Protein AF-A0A8T1SZV2-F1 (afdb_monomer_lite)

Radius of gyration: 35.19 Å; chains: 1; bounding box: 92×117×124 Å

Sequence (558 aa):
GLPQPKKFPSKKEGEGEMETDEERLKPRKPKKGGSSKEEEEVDTDDDKWAEEKTKERKGKPKKPGGKKWETDEDEWTPPEEKTTCPPIGMESHRIEDDQILASSMLRHGLGAQRGRLNMQAGSNEDDFFDGAWCAEDDTRAHWIEVDTRRTTKFTGVITQGRDSQIHDDFVTAFYVGFSNDSQNWVMYSNGYEEMLFHGNVDKDTPVLTEFPEPAVARFIRVYPQIWNGSLCMRLEVLGCPLSTVSSYYSQQNEVTSTDNLDFRHHSYKDMRQLMKVVNEECPSITRIYNIGKSSRGLKIYAMEISDKPGEHELGEPEFRYTAGLHGNEVLGRELLLLLMQFLCKEYQDGNPRVRSLVTETRIHLVPSLNPDGYEIASQAGSELGNWALGHWSEEGYDIFENFPDLASVLWAAEERKWVPHRFPNHHIPIPEHYLAEDAHVAVEVRAILAWMEKTPFVLGANFHGGEKLVSYPYDMARPPRGRGGGGGGAAAGRLRGRELGGAGDPRPRHLPLAGHLLRLGSPQHDRDLPWGLPHPGHDQRHGHRQRRQVAPPSREPE

Secondary structure (DSSP, 8-state):
--------------------------PPPP----------------------------------------------PPPP------B-STTTT-S-GGGEEES--SSGGG-GGG-BTTPPPPSSTTSS--BSEE--SSSS---EEEEEEEEEEEEEEEEE--B-SS---EEEEEEEEEESSSSS-EE-BSSSSB-PEE--SSSSS-EEEEEEEEEEEEEEEEEEEEEESSSEEEEEEEEEE--SS-STTGGGT----------S---HHHHHHHHHHHHHHSTTTEEEEEEEE-TT--EEEEEEESSSTT---TTPPEEEEEE-SSTT-HHHHHHHHHHHHHHHHHHHHT-HHHHHHHHS-EEEEES-S-HHHHHHHHHH-GGG--SSTTTS-TTS--TTTTS---HHHHHHHHHTT-TTTTS-SSSPPPPHHHHSTTSS--HHHHHHHHHHHHS-EEEEEEE-SS------S--SPPPP---S--------PPP-------------------------PPPP----------------------------------

Structure (mmCIF, N/CA/C/O backbone):
data_AF-A0A8T1SZV2-F1
#
_entry.id   AF-A0A8T1SZV2-F1
#
loop_
_atom_site.group_PDB
_atom_site.id
_atom_site.type_symbol
_atom_site.label_atom_id
_atom_site.label_alt_id
_atom_site.label_comp_id
_atom_site.label_asym_id
_atom_site.label_entity_id
_atom_site.label_seq_id
_atom_site.pdbx_PDB_ins_code
_atom_site.Cartn_x
_atom_site.Cartn_y
_atom_site.Cartn_z
_atom_site.occupancy
_atom_site.B_iso_or_equiv
_atom_site.auth_seq_id
_atom_site.auth_comp_id
_atom_site.auth_asym_id
_atom_site.auth_atom_id
_atom_site.pdbx_PDB_model_num
ATOM 1 N N . GLY A 1 1 ? -17.408 16.554 78.134 1.00 30.83 1 GLY A N 1
ATOM 2 C CA . GLY A 1 1 ? -16.237 17.443 78.019 1.00 30.83 1 GLY A CA 1
ATOM 3 C C . GLY A 1 1 ? -16.359 18.260 76.751 1.00 30.83 1 GLY A C 1
ATOM 4 O O . GLY A 1 1 ? -16.870 17.738 75.771 1.00 30.83 1 GLY A O 1
ATOM 5 N N . LEU A 1 2 ? -15.942 19.523 76.799 1.00 27.23 2 LEU A N 1
ATOM 6 C CA . LEU A 1 2 ? -15.734 20.420 75.648 1.00 27.23 2 LEU A CA 1
ATOM 7 C C . LEU A 1 2 ? -14.288 20.260 75.112 1.00 27.23 2 LEU A C 1
ATOM 9 O O . LEU A 1 2 ? -13.490 19.671 75.846 1.00 27.23 2 LEU A O 1
ATOM 13 N N . PRO A 1 3 ? -13.892 20.838 73.951 1.00 36.78 3 PRO A N 1
ATOM 14 C CA . PRO A 1 3 ? -14.679 21.539 72.913 1.00 36.78 3 PRO A CA 1
ATOM 15 C C . PRO A 1 3 ? -14.429 21.042 71.453 1.00 36.78 3 PRO A C 1
ATOM 17 O O . PRO A 1 3 ? -13.498 20.290 71.190 1.00 36.78 3 PRO A O 1
ATOM 20 N N . GLN A 1 4 ? -15.222 21.526 70.479 1.00 35.94 4 GLN A N 1
ATOM 21 C CA . GLN A 1 4 ? -14.841 21.567 69.042 1.00 35.94 4 GLN A CA 1
ATOM 22 C C . GLN A 1 4 ? -14.082 22.879 68.720 1.00 35.94 4 GLN A C 1
ATOM 24 O O . GLN A 1 4 ? -14.175 23.813 69.522 1.00 35.94 4 GLN A O 1
ATOM 29 N N . PRO A 1 5 ? -13.347 23.012 67.589 1.00 38.09 5 PRO A N 1
ATOM 30 C CA . PRO A 1 5 ? -13.935 23.463 66.297 1.00 38.09 5 PRO A CA 1
ATOM 31 C C . PRO A 1 5 ? -13.197 22.849 65.056 1.00 38.09 5 PRO A C 1
ATOM 33 O O . PRO A 1 5 ? -12.372 21.968 65.255 1.00 38.09 5 PRO A O 1
ATOM 36 N N . LYS A 1 6 ? -13.380 23.168 63.753 1.00 28.06 6 LYS A N 1
ATOM 37 C CA . LYS A 1 6 ? -14.151 24.153 62.937 1.00 28.06 6 LYS A CA 1
ATOM 38 C C . LYS A 1 6 ? -14.776 23.444 61.692 1.00 28.06 6 LYS A C 1
ATOM 40 O O . LYS A 1 6 ? -14.547 22.261 61.476 1.00 28.06 6 LYS A O 1
ATOM 45 N N . LYS A 1 7 ? -15.485 24.189 60.825 1.00 30.12 7 LYS A N 1
ATOM 46 C CA . LYS A 1 7 ? -15.779 23.881 59.396 1.00 30.12 7 LYS A CA 1
ATOM 47 C C . LYS A 1 7 ? -15.134 24.945 58.489 1.00 30.12 7 LYS A C 1
ATOM 49 O O . LYS A 1 7 ? -15.009 26.065 58.972 1.00 30.12 7 LYS A O 1
ATOM 54 N N . PHE A 1 8 ? -14.829 24.630 57.218 1.00 26.34 8 PHE A N 1
ATOM 55 C CA . PHE A 1 8 ? -14.892 25.500 56.008 1.00 26.34 8 PHE A CA 1
ATOM 56 C C . PHE A 1 8 ? -14.491 24.680 54.737 1.00 26.34 8 PHE A C 1
ATOM 58 O O . PHE A 1 8 ? -14.068 23.540 54.918 1.00 26.34 8 PHE A O 1
ATOM 65 N N . PRO A 1 9 ? -14.794 25.105 53.486 1.00 29.69 9 PRO A N 1
ATOM 66 C CA . PRO A 1 9 ? -15.965 24.594 52.759 1.00 29.69 9 PRO A CA 1
ATOM 67 C C . PRO A 1 9 ? -15.660 23.713 51.528 1.00 29.69 9 PRO A C 1
ATOM 69 O O . PRO A 1 9 ? -14.541 23.649 51.033 1.00 29.69 9 PRO A O 1
ATOM 72 N N . SER A 1 10 ? -16.713 23.100 50.978 1.00 30.77 10 SER A N 1
ATOM 73 C CA . SER A 1 10 ? -16.706 22.400 49.688 1.00 30.77 10 SER A CA 1
ATOM 74 C C . SER A 1 10 ? -16.609 23.358 48.493 1.00 30.77 10 SER A C 1
ATOM 76 O O . SER A 1 10 ? -17.401 24.300 48.405 1.00 30.77 10 SER A O 1
ATOM 78 N N . LYS A 1 11 ? -15.760 23.037 47.512 1.00 24.28 11 LYS A N 1
ATOM 79 C CA . LYS A 1 11 ? -15.912 23.492 46.122 1.00 24.28 11 LYS A CA 1
ATOM 80 C C . LYS A 1 11 ? -16.343 22.315 45.248 1.00 24.28 11 LYS A C 1
ATOM 82 O O . LYS A 1 11 ? -15.802 21.224 45.384 1.00 24.28 11 LYS A O 1
ATOM 87 N N . LYS A 1 12 ? -17.314 22.563 44.367 1.00 28.77 12 LYS A N 1
ATOM 88 C CA . LYS A 1 12 ? -17.548 21.737 43.182 1.00 28.77 12 LYS A CA 1
ATOM 89 C C . LYS A 1 12 ? -16.574 22.190 42.099 1.00 28.77 12 LYS A C 1
ATOM 91 O O . LYS A 1 12 ? -16.548 23.377 41.785 1.00 28.77 12 LYS A O 1
ATOM 96 N N . GLU A 1 13 ? -15.883 21.236 41.509 1.00 27.45 13 GLU A N 1
ATOM 97 C CA . GLU A 1 13 ? -15.374 21.271 40.140 1.00 27.45 13 GLU A CA 1
ATOM 98 C C . GLU A 1 13 ? -15.970 19.992 39.524 1.00 27.45 13 GLU A C 1
ATOM 100 O O . GLU A 1 13 ? -15.997 18.956 40.185 1.00 27.45 13 GLU A O 1
ATOM 105 N N . GLY A 1 14 ? -16.615 19.998 38.365 1.00 25.80 14 GLY A N 1
ATOM 106 C CA . GLY A 1 14 ? -16.598 20.985 37.292 1.00 25.80 14 GLY A CA 1
ATOM 107 C C . GLY A 1 14 ? -16.460 20.168 36.017 1.00 25.80 14 GLY A C 1
ATOM 108 O O . GLY A 1 14 ? -15.357 19.738 35.700 1.00 25.80 14 GLY A O 1
ATOM 109 N N . GLU A 1 15 ? -17.585 19.840 35.385 1.00 27.52 15 GLU A N 1
ATOM 110 C CA . GLU A 1 15 ? -17.622 18.961 34.213 1.00 27.52 15 GLU A CA 1
ATOM 111 C C . GLU A 1 15 ? -16.814 19.598 33.074 1.00 27.52 15 GLU A C 1
ATOM 113 O O . GLU A 1 15 ? -17.062 20.740 32.690 1.00 27.52 15 GLU A O 1
ATOM 118 N N . GLY A 1 16 ? -15.799 18.882 32.584 1.00 25.31 16 GLY A N 1
ATOM 119 C CA . GLY A 1 16 ? -14.971 19.329 31.468 1.00 25.31 16 GLY A CA 1
ATOM 120 C C . GLY A 1 16 ? -15.656 19.011 30.147 1.00 25.31 16 GLY A C 1
ATOM 121 O O . GLY A 1 16 ? -15.592 17.872 29.686 1.00 25.31 16 GLY A O 1
ATOM 122 N N . GLU A 1 17 ? -16.316 20.006 29.557 1.00 26.53 17 GLU A N 1
ATOM 123 C CA . GLU A 1 17 ? -16.899 19.903 28.217 1.00 26.53 17 GLU A CA 1
ATOM 124 C C . GLU A 1 17 ? -15.806 19.628 27.168 1.00 26.53 17 GLU A C 1
ATOM 126 O O . GLU A 1 17 ? -14.696 20.160 27.233 1.00 26.53 17 GLU A O 1
ATOM 131 N N . MET A 1 18 ? -16.111 18.756 26.204 1.00 28.81 18 MET A N 1
ATOM 132 C CA . MET A 1 18 ? -15.168 18.329 25.170 1.00 28.81 18 MET A CA 1
ATOM 133 C C . MET A 1 18 ? -15.205 19.320 24.000 1.00 28.81 18 MET A C 1
ATOM 135 O O . MET A 1 18 ? -16.210 19.425 23.302 1.00 28.81 18 MET A O 1
ATOM 139 N N . GLU A 1 19 ? -14.111 20.053 23.805 1.00 27.19 19 GLU A N 1
ATOM 140 C CA . GLU A 1 19 ? -14.008 21.176 22.866 1.00 27.19 19 GLU A CA 1
ATOM 141 C C . GLU A 1 19 ? -14.122 20.726 21.393 1.00 27.19 19 GLU A C 1
ATOM 143 O O . GLU A 1 19 ? -13.268 20.004 20.870 1.00 27.19 19 GLU A O 1
ATOM 148 N N . THR A 1 20 ? -15.194 21.148 20.711 1.00 29.66 20 THR A N 1
ATOM 149 C CA . THR A 1 20 ? -15.421 20.915 19.274 1.00 29.66 20 THR A CA 1
ATOM 150 C C . THR A 1 20 ? -15.170 22.192 18.469 1.00 29.66 20 THR A C 1
ATOM 152 O O . THR A 1 20 ? -16.078 23.005 18.287 1.00 29.66 20 THR A O 1
ATOM 155 N N . ASP A 1 21 ? -13.953 22.361 17.951 1.00 30.27 21 ASP A N 1
ATOM 156 C CA . ASP A 1 21 ? -13.603 23.513 17.110 1.00 30.27 21 ASP A CA 1
ATOM 157 C C . ASP A 1 21 ? -14.068 23.354 15.649 1.00 30.27 21 ASP A C 1
ATOM 159 O O . ASP A 1 21 ? -13.441 22.672 14.830 1.00 30.27 21 ASP A O 1
ATOM 163 N N . GLU A 1 22 ? -15.149 24.055 15.291 1.00 29.77 22 GLU A N 1
ATOM 164 C CA . GLU A 1 22 ? -15.526 24.320 13.898 1.00 29.77 22 GLU A CA 1
ATOM 165 C C . GLU A 1 22 ? -14.720 25.496 13.306 1.00 29.77 22 GLU A C 1
ATOM 167 O O . GLU A 1 22 ? -15.138 26.660 13.364 1.00 29.77 22 GLU A O 1
ATOM 172 N N . GLU A 1 23 ? -13.600 25.224 12.629 1.00 32.19 23 GLU A N 1
ATOM 173 C CA . GLU A 1 23 ? -12.946 26.265 11.822 1.00 32.19 23 GLU A CA 1
ATOM 174 C C . GLU A 1 23 ? -13.750 26.604 10.550 1.00 32.19 23 GLU A C 1
ATOM 176 O O . GLU A 1 23 ? -13.742 25.902 9.533 1.00 32.19 23 GLU A O 1
ATOM 181 N N . ARG A 1 24 ? -14.421 27.761 10.587 1.00 28.03 24 ARG A N 1
ATOM 182 C CA . ARG A 1 24 ? -15.101 28.375 9.436 1.00 28.03 24 ARG 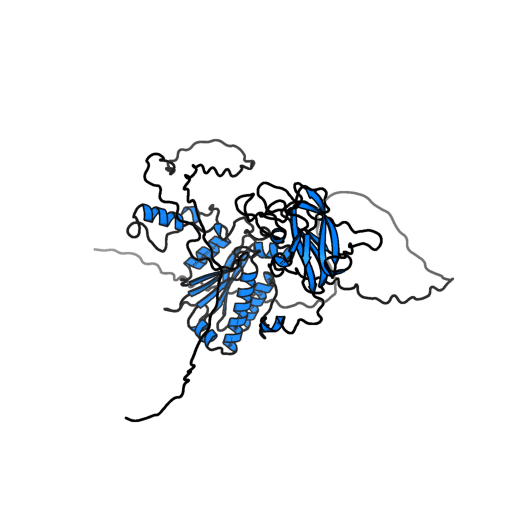A CA 1
ATOM 183 C C . ARG A 1 24 ? -14.118 28.904 8.387 1.00 28.03 24 ARG A C 1
ATOM 185 O O . ARG A 1 24 ? -13.713 30.067 8.430 1.00 28.03 24 ARG A O 1
ATOM 192 N N . LEU A 1 25 ? -13.891 28.131 7.331 1.00 27.52 25 LEU A N 1
ATOM 193 C CA . LEU A 1 25 ? -13.373 28.669 6.070 1.00 27.52 25 LEU A CA 1
ATOM 194 C C . LEU A 1 25 ? -14.488 29.399 5.296 1.00 27.52 25 LEU A C 1
ATOM 196 O O . LEU A 1 25 ? -15.491 28.802 4.906 1.00 27.52 25 LEU A O 1
ATOM 200 N N . LYS A 1 26 ? -14.308 30.702 5.032 1.00 25.62 26 LYS A N 1
ATOM 201 C CA . LYS A 1 26 ? -15.112 31.467 4.057 1.00 25.62 26 LYS A CA 1
ATOM 202 C C . LYS A 1 26 ? -14.206 32.184 3.045 1.00 25.62 26 LYS A C 1
ATOM 204 O O . LYS A 1 26 ? -13.220 32.798 3.450 1.00 25.62 26 LYS A O 1
ATOM 209 N N . PRO A 1 27 ? -14.533 32.157 1.739 1.00 25.16 27 PRO A N 1
ATOM 210 C CA . PRO A 1 27 ? -13.639 32.642 0.690 1.00 25.16 27 PRO A CA 1
ATOM 211 C C . PRO A 1 27 ? -13.621 34.175 0.590 1.00 25.16 27 PRO A C 1
ATOM 213 O O . PRO A 1 27 ? -14.666 34.829 0.616 1.00 25.16 27 PRO A O 1
ATOM 216 N N . ARG A 1 28 ? -12.433 34.760 0.384 1.00 24.52 28 ARG A N 1
ATOM 217 C CA . ARG A 1 28 ? -12.266 36.185 0.048 1.00 24.52 28 ARG A CA 1
ATOM 218 C C . ARG A 1 28 ? -12.026 36.372 -1.454 1.00 24.52 28 ARG A C 1
ATOM 220 O O . ARG A 1 28 ? -11.081 35.826 -2.009 1.00 24.52 28 ARG A O 1
ATOM 227 N N . LYS A 1 29 ? -12.856 37.203 -2.096 1.00 24.31 29 LYS A N 1
ATOM 228 C CA . LYS A 1 29 ? -12.610 37.740 -3.449 1.00 24.31 29 LYS A CA 1
ATOM 229 C C . LYS A 1 29 ? -11.646 38.942 -3.386 1.00 24.31 29 LYS A C 1
ATOM 231 O O . LYS A 1 29 ? -11.674 39.668 -2.391 1.00 24.31 29 LYS A O 1
ATOM 236 N N . PRO A 1 30 ? -10.837 39.202 -4.429 1.00 27.73 30 PRO A N 1
ATOM 237 C CA . PRO A 1 30 ? -9.849 40.279 -4.417 1.00 27.73 30 PRO A CA 1
ATOM 238 C C . PRO A 1 30 ? -10.463 41.656 -4.724 1.00 27.73 30 PRO A C 1
ATOM 240 O O . PRO A 1 30 ? -11.360 41.779 -5.560 1.00 27.73 30 PRO A O 1
ATOM 243 N N . LYS A 1 31 ? -9.909 42.717 -4.122 1.00 23.88 31 LYS A N 1
ATOM 244 C CA . LYS A 1 31 ? -10.068 44.108 -4.580 1.00 23.88 31 LYS A CA 1
ATOM 245 C C . LYS A 1 31 ? -8.736 44.861 -4.508 1.00 23.88 31 LYS A C 1
ATOM 247 O O . LYS A 1 31 ? -7.995 44.728 -3.542 1.00 23.88 31 LYS A O 1
ATOM 252 N N . LYS A 1 32 ? -8.463 45.648 -5.552 1.00 22.34 32 LYS A N 1
ATOM 253 C CA . LYS A 1 32 ? -7.315 46.562 -5.685 1.00 22.34 32 LYS A CA 1
ATOM 254 C C . LYS A 1 32 ? -7.569 47.893 -4.957 1.00 22.34 32 LYS A C 1
ATOM 256 O O . LYS A 1 32 ? -8.698 48.375 -5.007 1.00 22.34 32 LYS A O 1
ATOM 261 N N . GLY A 1 33 ? -6.494 48.558 -4.515 1.00 22.12 33 GLY A N 1
ATOM 262 C CA . GLY A 1 33 ? -6.351 50.023 -4.637 1.00 22.12 33 GLY A CA 1
ATOM 263 C C . GLY A 1 33 ? -6.043 50.829 -3.363 1.00 22.12 33 GLY A C 1
ATOM 264 O O . GLY A 1 33 ? -6.777 50.727 -2.391 1.00 22.12 33 GLY A O 1
ATOM 265 N N . GLY A 1 34 ? -5.036 51.716 -3.453 1.00 22.27 34 GLY A N 1
ATOM 266 C CA . GLY A 1 34 ? -4.721 52.797 -2.489 1.00 22.27 34 GLY A CA 1
ATOM 267 C C . GLY A 1 34 ? -3.827 52.353 -1.315 1.00 22.27 34 GLY A C 1
ATOM 268 O O . GLY A 1 34 ? -4.157 51.370 -0.675 1.00 22.27 34 GLY A O 1
ATOM 269 N N . SER A 1 35 ? -2.629 52.906 -1.047 1.00 21.58 35 SER A N 1
ATOM 270 C CA . SER A 1 35 ? -2.270 54.324 -0.778 1.00 21.58 35 SER A CA 1
ATOM 271 C C . SER A 1 35 ? -2.885 54.800 0.555 1.00 21.58 35 SER A C 1
ATOM 273 O O . SER A 1 35 ? -4.095 54.678 0.701 1.00 21.58 35 SER A O 1
ATOM 275 N N . SER A 1 36 ? -2.156 55.313 1.560 1.00 24.20 36 SER A N 1
ATOM 276 C CA . SER A 1 36 ? -0.788 55.887 1.616 1.00 24.20 36 SER A CA 1
ATOM 277 C C . SER A 1 36 ? -0.327 56.149 3.065 1.00 24.20 36 SER A C 1
ATOM 279 O O . SER A 1 36 ? -1.212 56.481 3.844 1.00 24.20 36 SER A O 1
ATOM 281 N N . LYS A 1 37 ? 1.007 56.226 3.306 1.00 23.58 37 LYS A N 1
ATOM 282 C CA . LYS A 1 37 ? 1.715 57.113 4.290 1.00 23.58 37 LYS A CA 1
ATOM 283 C C . LYS A 1 37 ? 1.350 56.948 5.791 1.00 23.58 37 LYS A C 1
ATOM 285 O O . LYS A 1 37 ? 0.279 56.452 6.100 1.00 23.58 37 LYS A O 1
ATOM 290 N N . GLU A 1 38 ? 2.139 57.329 6.798 1.00 23.31 38 GLU A N 1
ATOM 291 C CA . GLU A 1 38 ? 3.533 57.797 7.021 1.00 23.31 38 GLU A CA 1
ATOM 292 C C . GLU A 1 38 ? 3.816 57.483 8.522 1.00 23.31 38 GLU A C 1
ATOM 294 O O . GLU A 1 38 ? 2.857 57.388 9.283 1.00 23.31 38 GLU A O 1
ATOM 299 N N . GLU A 1 39 ? 4.988 56.998 8.948 1.00 25.25 39 GLU A N 1
ATOM 300 C CA . GLU A 1 39 ? 6.138 57.703 9.580 1.00 25.25 39 GLU A CA 1
ATOM 301 C C . GLU A 1 39 ? 7.049 56.559 10.137 1.00 25.25 39 GLU A C 1
ATOM 303 O O . GLU A 1 39 ? 6.518 55.514 10.519 1.00 25.25 39 GLU A O 1
ATOM 308 N N . GLU A 1 40 ? 8.375 56.519 9.918 1.00 24.03 40 GLU A N 1
ATOM 309 C CA . GLU A 1 40 ? 9.466 57.125 10.736 1.00 24.03 40 GLU A CA 1
ATOM 310 C C . GLU A 1 40 ? 9.471 56.592 12.194 1.00 24.03 40 GLU A C 1
ATOM 312 O O . GLU A 1 40 ? 8.429 56.571 12.837 1.00 24.03 40 GLU A O 1
ATOM 317 N N . GLU A 1 41 ? 10.539 56.016 12.773 1.00 26.28 41 GLU A N 1
ATOM 318 C CA . GLU A 1 41 ? 12.002 56.288 12.768 1.00 26.28 41 GLU A CA 1
ATOM 319 C C . GLU A 1 41 ? 12.832 54.954 12.761 1.00 26.28 41 GLU A C 1
ATOM 321 O O . GLU A 1 41 ? 12.303 53.920 13.166 1.00 26.28 41 GLU A O 1
ATOM 326 N N . VAL A 1 42 ? 14.009 54.819 12.107 1.00 25.12 42 VAL A N 1
ATOM 327 C CA . VAL A 1 42 ? 15.403 55.174 12.543 1.00 25.12 42 VAL A CA 1
ATOM 328 C C . VAL A 1 42 ? 15.818 54.378 13.809 1.00 25.12 42 VAL A C 1
ATOM 330 O O . VAL A 1 42 ? 15.061 54.369 14.771 1.00 25.12 42 VAL A O 1
ATOM 333 N N . ASP A 1 43 ? 16.909 53.600 13.923 1.00 26.77 43 ASP A N 1
ATOM 334 C CA . ASP A 1 43 ? 18.305 53.573 13.398 1.00 26.77 43 ASP A CA 1
ATOM 335 C C . ASP A 1 43 ? 18.838 52.095 13.468 1.00 26.77 43 ASP A C 1
ATOM 337 O O . ASP A 1 43 ? 18.138 51.254 14.036 1.00 26.77 43 ASP A O 1
ATOM 341 N N . THR A 1 44 ? 20.007 51.627 12.990 1.00 27.48 44 THR A N 1
ATOM 342 C CA . THR A 1 44 ? 21.240 52.205 12.394 1.00 27.48 44 THR A CA 1
ATOM 343 C C . THR A 1 44 ? 21.951 51.135 11.522 1.00 27.48 44 THR A C 1
ATOM 345 O O . THR A 1 44 ? 21.856 49.951 11.840 1.00 27.48 44 THR A O 1
ATOM 348 N N . ASP A 1 45 ? 22.685 51.583 10.488 1.00 29.84 45 ASP A N 1
ATOM 349 C CA . ASP A 1 45 ? 24.049 51.194 10.027 1.00 29.84 45 ASP A CA 1
ATOM 350 C C . ASP A 1 45 ? 24.474 49.706 9.884 1.00 29.84 45 ASP A C 1
ATOM 352 O O . ASP A 1 45 ? 24.120 48.833 10.668 1.00 29.84 45 ASP A O 1
ATOM 356 N N . ASP A 1 46 ? 25.355 49.297 8.964 1.00 34.16 46 ASP A N 1
ATOM 357 C CA . ASP A 1 46 ? 26.061 49.883 7.800 1.00 34.16 46 ASP A CA 1
ATOM 358 C C . ASP A 1 46 ? 26.522 48.633 6.985 1.00 34.16 46 ASP A C 1
ATOM 360 O O . ASP A 1 46 ? 26.633 47.543 7.548 1.00 34.16 46 ASP A O 1
ATOM 364 N N . ASP A 1 47 ? 26.761 48.578 5.674 1.00 34.34 47 ASP A N 1
ATOM 365 C CA . ASP A 1 47 ? 27.799 49.233 4.861 1.00 34.34 47 ASP A CA 1
ATOM 366 C C . ASP A 1 47 ? 27.810 48.445 3.507 1.00 34.34 47 ASP A C 1
ATOM 368 O O . ASP A 1 47 ? 27.432 47.273 3.494 1.00 34.34 47 ASP A O 1
ATOM 372 N N . LYS A 1 48 ? 28.256 48.894 2.322 1.00 32.72 48 LYS A N 1
ATOM 373 C CA . LYS A 1 48 ? 28.798 50.174 1.836 1.00 32.72 48 LYS A CA 1
ATOM 374 C C . LYS A 1 48 ? 28.825 50.150 0.289 1.00 32.72 48 LYS A C 1
ATOM 376 O O . LYS A 1 48 ? 29.126 49.099 -0.264 1.00 32.72 48 LYS A O 1
ATOM 381 N N . TRP A 1 49 ? 28.680 51.317 -0.360 1.00 28.67 49 TRP A N 1
ATOM 382 C CA . TRP A 1 49 ? 29.242 51.689 -1.691 1.00 28.67 49 TRP A CA 1
ATOM 383 C C . TRP A 1 49 ? 28.853 50.868 -2.959 1.00 28.67 49 TRP A C 1
ATOM 385 O O . TRP A 1 49 ? 28.726 49.654 -2.932 1.00 28.67 49 TRP A O 1
ATOM 395 N N . ALA A 1 50 ? 28.710 51.431 -4.167 1.00 28.61 50 ALA A N 1
ATOM 396 C CA . ALA A 1 50 ? 28.882 52.803 -4.672 1.00 28.61 50 ALA A CA 1
ATOM 397 C C . ALA A 1 50 ? 27.851 53.032 -5.810 1.00 28.61 50 ALA A C 1
ATOM 399 O O . ALA A 1 50 ? 27.608 52.133 -6.611 1.00 28.61 50 ALA A O 1
ATOM 400 N N . GLU A 1 51 ? 27.077 54.119 -5.806 1.00 28.42 51 GLU A N 1
ATOM 401 C CA . GLU A 1 51 ? 27.373 55.389 -6.505 1.00 28.42 51 GLU A CA 1
ATOM 402 C C . GLU A 1 51 ? 27.550 55.246 -8.036 1.00 28.42 51 GLU A C 1
ATOM 404 O O . GLU A 1 51 ? 28.522 54.681 -8.518 1.00 28.42 51 GLU A O 1
ATOM 409 N N . GLU A 1 52 ? 26.550 55.631 -8.845 1.00 26.41 52 GLU A N 1
ATOM 410 C CA . GLU A 1 52 ? 26.338 56.985 -9.422 1.00 26.41 52 GLU A CA 1
ATOM 411 C C . GLU A 1 52 ? 26.865 57.074 -10.887 1.00 26.41 52 GLU A C 1
ATOM 413 O O . GLU A 1 52 ? 27.713 56.293 -11.291 1.00 26.41 52 GLU A O 1
ATOM 418 N N . LYS A 1 53 ? 26.392 57.948 -11.796 1.00 27.17 53 LYS A N 1
ATOM 419 C CA . LYS A 1 53 ? 25.571 59.165 -11.643 1.00 27.17 53 LYS A CA 1
ATOM 420 C C . LYS A 1 53 ? 24.774 59.505 -12.926 1.00 27.17 53 LYS A C 1
ATOM 422 O O . LYS A 1 53 ? 25.304 59.410 -14.024 1.00 27.17 53 LYS A O 1
ATOM 427 N N . THR A 1 54 ? 23.563 60.056 -12.746 1.00 25.55 54 THR A N 1
ATOM 428 C CA . THR A 1 54 ? 22.874 61.079 -13.595 1.00 25.55 54 THR A CA 1
ATOM 429 C C . THR A 1 54 ? 22.572 60.830 -15.093 1.00 25.55 54 THR A C 1
ATOM 431 O O . THR A 1 54 ? 23.466 60.648 -15.900 1.00 25.55 54 THR A O 1
ATOM 434 N N . LYS A 1 55 ? 21.274 60.839 -15.476 1.00 26.33 55 LYS A N 1
ATOM 435 C CA . LYS A 1 55 ? 20.495 61.939 -16.144 1.00 26.33 55 LYS A CA 1
ATOM 436 C C . LYS A 1 55 ? 20.905 62.203 -17.614 1.00 26.33 55 LYS A C 1
ATOM 438 O O . LYS A 1 55 ? 22.069 62.395 -17.896 1.00 26.33 55 LYS A O 1
ATOM 443 N N . GLU A 1 56 ? 19.997 62.278 -18.594 1.00 26.59 56 GLU A N 1
ATOM 444 C CA . GLU A 1 56 ? 18.961 63.324 -18.736 1.00 26.59 56 GLU A CA 1
ATOM 445 C C . GLU A 1 56 ? 17.742 62.924 -19.612 1.00 26.59 56 GLU A C 1
ATOM 447 O O . GLU A 1 56 ? 17.699 61.875 -20.247 1.00 26.59 56 GLU A O 1
ATOM 452 N N . ARG A 1 57 ? 16.716 63.792 -19.641 1.00 26.73 57 ARG A N 1
ATOM 453 C CA . ARG A 1 57 ? 15.485 63.676 -20.453 1.00 26.73 57 ARG A CA 1
ATOM 454 C C . ARG A 1 57 ? 15.561 64.545 -21.720 1.00 26.73 57 ARG A C 1
ATOM 456 O O . ARG A 1 57 ? 15.873 65.723 -21.571 1.00 26.73 57 ARG A O 1
ATOM 463 N N . LYS A 1 58 ? 15.040 64.055 -22.865 1.00 25.92 58 LYS A N 1
ATOM 464 C CA . LYS A 1 58 ? 14.001 64.688 -23.747 1.00 25.92 58 LYS A CA 1
ATOM 465 C C . LYS A 1 58 ? 14.074 64.212 -25.216 1.00 25.92 58 LYS A C 1
ATOM 467 O O . LYS A 1 58 ? 15.157 64.089 -25.763 1.00 25.92 58 LYS A O 1
ATOM 472 N N . GLY A 1 59 ? 12.911 64.123 -25.885 1.00 25.52 59 GLY A N 1
ATOM 473 C CA . GLY A 1 59 ? 12.795 64.345 -27.345 1.00 25.52 59 GLY A CA 1
ATOM 474 C C . GLY A 1 59 ? 12.335 63.171 -28.234 1.00 25.52 59 GLY A C 1
ATOM 475 O O . GLY A 1 59 ? 13.105 62.275 -28.545 1.00 25.52 59 GLY A O 1
ATOM 476 N N . LYS A 1 60 ? 11.095 63.244 -28.745 1.00 27.83 60 LYS A N 1
ATOM 477 C CA . LYS A 1 60 ? 10.668 62.676 -30.057 1.00 27.83 60 LYS A CA 1
ATOM 478 C C . LYS A 1 60 ? 10.847 63.786 -31.140 1.00 27.83 60 LYS A C 1
ATOM 480 O O . LYS A 1 60 ? 11.148 64.901 -30.707 1.00 27.83 60 LYS A O 1
ATOM 485 N N . PRO A 1 61 ? 10.557 63.632 -32.466 1.00 36.84 61 PRO A N 1
ATOM 486 C CA . PRO A 1 61 ? 10.085 62.466 -33.259 1.00 36.84 61 PRO A CA 1
ATOM 487 C C . PRO A 1 61 ? 10.738 62.269 -34.672 1.00 36.84 61 PRO A C 1
ATOM 489 O O . PRO A 1 61 ? 11.354 63.191 -35.194 1.00 36.84 61 PRO A O 1
ATOM 492 N N . LYS A 1 62 ? 10.461 61.132 -35.357 1.00 24.41 62 LYS A N 1
ATOM 493 C CA . LYS A 1 62 ? 9.973 60.981 -36.774 1.00 24.41 62 LYS A CA 1
ATOM 494 C C . LYS A 1 62 ? 10.405 59.665 -37.476 1.00 24.41 62 LYS A C 1
ATOM 496 O O . LYS A 1 62 ? 11.527 59.205 -37.336 1.00 24.41 62 LYS A O 1
ATOM 501 N N . LYS A 1 63 ? 9.470 59.106 -38.261 1.00 30.95 63 LYS A N 1
ATOM 502 C CA . LYS A 1 63 ? 9.590 58.039 -39.297 1.00 30.95 63 LYS A CA 1
ATOM 503 C C . LYS A 1 63 ? 9.987 58.687 -40.660 1.00 30.95 63 LYS A C 1
ATOM 505 O O . LYS A 1 63 ? 9.776 59.902 -40.738 1.00 30.95 63 LYS A O 1
ATOM 510 N N . PRO A 1 64 ? 10.480 57.987 -41.726 1.00 34.81 64 PRO A N 1
ATOM 511 C CA . PRO A 1 64 ? 9.822 56.801 -42.324 1.00 34.81 64 PRO A CA 1
ATOM 512 C C . PRO A 1 64 ? 10.692 55.738 -43.054 1.00 34.81 64 PRO A C 1
ATOM 514 O O . PRO A 1 64 ? 11.888 55.904 -43.249 1.00 34.81 64 PRO A O 1
ATOM 517 N N . GLY A 1 65 ? 10.018 54.677 -43.532 1.00 25.67 65 GLY A N 1
ATOM 518 C CA . GLY A 1 65 ? 10.553 53.631 -44.424 1.00 25.67 65 GLY A CA 1
ATOM 519 C C . GLY A 1 65 ? 10.993 52.355 -43.683 1.00 25.67 65 GLY A C 1
ATOM 520 O O . GLY A 1 65 ? 11.856 52.429 -42.826 1.00 25.67 65 GLY A O 1
ATOM 521 N N . GLY A 1 66 ? 10.460 51.152 -43.921 1.00 26.56 66 GLY A N 1
ATOM 522 C CA . GLY A 1 66 ? 9.334 50.756 -44.771 1.00 26.56 66 GLY A CA 1
ATOM 523 C C . GLY A 1 66 ? 9.638 49.506 -45.599 1.00 26.56 66 GLY A C 1
ATOM 524 O O . GLY A 1 66 ? 10.184 49.632 -46.689 1.00 26.56 66 GLY A O 1
ATOM 525 N N . LYS A 1 67 ? 9.221 48.327 -45.120 1.00 28.06 67 LYS A N 1
ATOM 526 C CA . LYS A 1 67 ? 8.883 47.150 -45.939 1.00 28.06 67 LYS A CA 1
ATOM 527 C C . LYS A 1 67 ? 8.001 46.193 -45.131 1.00 28.06 67 LYS A C 1
ATOM 529 O O . LYS A 1 67 ? 8.146 46.109 -43.915 1.00 28.06 67 LYS A O 1
ATOM 534 N N . LYS A 1 68 ? 7.053 45.554 -45.824 1.00 28.92 68 LYS A N 1
ATOM 535 C CA . LYS A 1 68 ? 6.167 44.514 -45.286 1.00 28.92 68 LYS A CA 1
ATOM 536 C C . LYS A 1 68 ? 6.989 43.341 -44.748 1.00 28.92 68 LYS A C 1
ATOM 538 O O . LYS A 1 68 ? 7.953 42.949 -45.399 1.00 28.92 68 LYS A O 1
ATOM 543 N N . TRP A 1 69 ? 6.506 42.753 -43.664 1.00 27.27 69 TRP A N 1
ATOM 544 C CA . TRP A 1 69 ? 6.560 41.310 -43.460 1.00 27.27 69 TRP A CA 1
ATOM 545 C C . TRP A 1 69 ? 5.122 40.807 -43.520 1.00 27.27 69 TRP A C 1
ATOM 547 O O . TRP A 1 69 ? 4.205 41.530 -43.114 1.00 27.27 69 TRP A O 1
ATOM 557 N N . GLU A 1 70 ? 4.927 39.656 -44.147 1.00 29.22 70 GLU A N 1
ATOM 558 C CA . GLU A 1 70 ? 3.619 39.015 -44.240 1.00 29.22 70 GLU A CA 1
ATOM 559 C C . GLU A 1 70 ? 3.277 38.358 -42.900 1.00 29.22 70 GLU A C 1
ATOM 561 O O . GLU A 1 70 ? 4.156 38.081 -42.084 1.00 29.22 70 GLU A O 1
ATOM 566 N N . THR A 1 71 ? 1.982 38.240 -42.633 1.00 32.97 71 THR A N 1
ATOM 567 C CA . THR A 1 71 ? 1.449 37.594 -41.437 1.00 32.97 71 THR A CA 1
ATOM 568 C C . THR A 1 71 ? 1.215 36.133 -41.762 1.00 32.97 71 THR A C 1
ATOM 570 O O . THR A 1 71 ? 0.191 35.815 -42.366 1.00 32.97 71 THR A O 1
ATOM 573 N N . ASP A 1 72 ? 2.143 35.279 -41.348 1.00 33.28 72 ASP A N 1
ATOM 574 C CA . ASP A 1 72 ? 1.812 33.887 -41.084 1.00 33.28 72 ASP A CA 1
ATOM 575 C C . ASP A 1 72 ? 1.139 33.856 -39.707 1.00 33.28 72 ASP A C 1
ATOM 577 O O . ASP A 1 72 ? 1.692 34.316 -38.704 1.00 33.28 72 ASP A O 1
ATOM 581 N N . GLU A 1 73 ? -0.125 33.445 -39.691 1.00 37.16 73 GLU A N 1
ATOM 582 C CA . GLU A 1 73 ? -0.893 33.276 -38.466 1.00 37.16 73 GLU A CA 1
ATOM 583 C C . GLU A 1 73 ? -0.464 31.945 -37.844 1.00 37.16 73 GLU A C 1
ATOM 585 O O . GLU A 1 73 ? -0.897 30.888 -38.298 1.00 37.16 73 GLU A O 1
ATOM 590 N N . ASP A 1 74 ? 0.412 32.000 -36.834 1.00 37.75 74 ASP A N 1
ATOM 591 C CA . ASP A 1 74 ? 0.800 30.829 -36.041 1.00 37.75 74 ASP A CA 1
ATOM 592 C C . ASP A 1 74 ? -0.447 30.240 -35.358 1.00 37.75 74 ASP A C 1
ATOM 594 O O . ASP A 1 74 ? -0.888 30.690 -34.293 1.00 37.75 74 ASP A O 1
ATOM 598 N N . GLU A 1 75 ? -1.039 29.236 -36.003 1.00 40.53 75 GLU A N 1
ATOM 599 C CA . GLU A 1 75 ? -2.140 28.444 -35.476 1.00 40.53 75 GLU A CA 1
ATOM 600 C C . GLU A 1 75 ? -1.648 27.712 -34.221 1.00 40.53 75 GLU A C 1
ATOM 602 O O . GLU A 1 75 ? -0.872 26.760 -34.292 1.00 40.53 75 GLU A O 1
ATOM 607 N N . TRP A 1 76 ? -2.070 28.195 -33.048 1.00 42.84 76 TRP A N 1
ATOM 608 C CA . TRP A 1 76 ? -1.722 27.608 -31.754 1.00 42.84 76 TRP A CA 1
ATOM 609 C C . TRP A 1 76 ? -2.367 26.222 -31.618 1.00 42.84 76 TRP A C 1
ATOM 611 O O . TRP A 1 76 ? -3.448 26.065 -31.045 1.00 42.84 76 TRP A O 1
ATOM 621 N N . THR A 1 77 ? -1.688 25.198 -32.127 1.00 40.28 77 THR A N 1
ATOM 622 C CA . THR A 1 77 ? -1.912 23.813 -31.718 1.00 40.28 77 THR A CA 1
ATOM 623 C C . THR A 1 77 ? -1.468 23.669 -30.262 1.00 40.28 77 THR A C 1
ATOM 625 O O . THR A 1 77 ? -0.299 23.944 -29.965 1.00 40.28 77 THR A O 1
ATOM 628 N N . PRO A 1 78 ? -2.347 23.242 -29.335 1.00 46.19 78 PRO A N 1
ATOM 629 C CA . PRO A 1 78 ? -1.917 22.846 -28.001 1.00 46.19 78 PRO A CA 1
ATOM 630 C C . PRO A 1 78 ? -0.826 21.769 -28.107 1.00 46.19 78 PRO A C 1
ATOM 632 O O . PRO A 1 78 ? -0.907 20.942 -29.019 1.00 46.19 78 PRO A O 1
ATOM 635 N N . PRO A 1 79 ? 0.166 21.734 -27.199 1.00 48.12 79 PRO A N 1
ATOM 636 C CA . PRO A 1 79 ? 1.076 20.599 -27.116 1.00 48.12 79 PRO A CA 1
ATOM 637 C C . PRO A 1 79 ? 0.256 19.315 -26.986 1.00 48.12 79 PRO A C 1
ATOM 639 O O . PRO A 1 79 ? -0.644 19.262 -26.145 1.00 48.12 79 PRO A O 1
ATOM 642 N N . GLU A 1 80 ? 0.542 18.306 -27.811 1.00 54.91 80 GLU A N 1
ATOM 643 C CA . GLU A 1 80 ? -0.120 17.009 -27.682 1.00 54.91 80 GLU A CA 1
ATOM 644 C C . GLU A 1 80 ? 0.105 16.484 -26.261 1.00 54.91 80 GLU A C 1
ATOM 646 O O . GLU A 1 80 ? 1.245 16.372 -25.799 1.00 54.91 80 GLU A O 1
ATOM 651 N N . GLU A 1 81 ? -0.982 16.197 -25.540 1.00 57.47 81 GLU A N 1
ATOM 652 C CA . GLU A 1 81 ? -0.885 15.609 -24.209 1.00 57.47 81 GLU A CA 1
ATOM 653 C C . GLU A 1 81 ? -0.173 14.259 -24.337 1.00 57.47 81 GLU A C 1
ATOM 655 O O . GLU A 1 81 ? -0.695 13.323 -24.956 1.00 57.47 81 GLU A O 1
ATOM 660 N N . LYS A 1 82 ? 1.037 14.162 -23.763 1.00 63.66 82 LYS A N 1
ATOM 661 C CA . LYS A 1 82 ? 1.778 12.900 -23.667 1.00 63.66 82 LYS A CA 1
ATOM 662 C C . LYS A 1 82 ? 0.827 11.840 -23.123 1.00 63.66 82 LYS A C 1
ATOM 664 O O . LYS A 1 82 ? 0.371 11.943 -21.987 1.00 63.66 82 LYS A O 1
ATOM 669 N N . THR A 1 83 ? 0.528 10.821 -23.929 1.00 68.06 83 THR A N 1
ATOM 670 C CA . THR A 1 83 ? -0.323 9.717 -23.480 1.00 68.06 83 THR A CA 1
ATOM 671 C C . THR A 1 83 ? 0.435 8.934 -22.415 1.00 68.06 83 THR A C 1
ATOM 673 O O . THR A 1 83 ? 1.292 8.123 -22.756 1.00 68.06 83 THR A O 1
ATOM 676 N N . THR A 1 84 ? 0.136 9.167 -21.141 1.00 76.44 84 THR A N 1
ATOM 677 C CA . THR A 1 84 ? 0.611 8.316 -20.052 1.00 76.44 84 THR A CA 1
ATOM 678 C C . THR A 1 84 ? -0.223 7.037 -20.027 1.00 76.44 84 THR A C 1
ATOM 680 O O . THR A 1 84 ? -1.444 7.067 -20.188 1.00 76.44 84 THR A O 1
ATOM 683 N N . CYS A 1 85 ? 0.440 5.892 -19.872 1.00 86.12 85 CYS A N 1
ATOM 684 C CA . CYS A 1 85 ? -0.214 4.595 -19.744 1.00 86.12 85 CYS A CA 1
ATOM 685 C C . CYS A 1 85 ? 0.229 3.914 -18.446 1.00 86.12 85 CYS A C 1
ATOM 687 O O . CYS A 1 85 ? 1.394 4.045 -18.068 1.00 86.12 85 CYS A O 1
ATOM 689 N N . PRO A 1 86 ? -0.674 3.181 -17.773 1.00 88.69 86 PRO A N 1
ATOM 690 C CA . PRO A 1 86 ? -0.361 2.520 -16.515 1.00 88.69 86 PRO A CA 1
ATOM 691 C C . PRO A 1 86 ? 0.561 1.302 -16.720 1.00 88.69 86 PRO A C 1
ATOM 693 O O . PRO A 1 86 ? 0.691 0.805 -17.849 1.00 88.69 86 PRO A O 1
ATOM 696 N N . PRO A 1 87 ? 1.135 0.771 -15.625 1.00 91.62 87 PRO A N 1
ATOM 697 C CA . PRO A 1 87 ? 1.710 -0.570 -15.577 1.00 91.62 87 PRO A CA 1
ATOM 698 C C . PRO A 1 87 ? 0.761 -1.623 -16.159 1.00 91.62 87 PRO A C 1
ATOM 700 O O . PRO A 1 87 ? -0.412 -1.700 -15.780 1.00 91.62 87 PRO A O 1
ATOM 703 N N . ILE A 1 88 ? 1.260 -2.460 -17.073 1.00 90.94 88 ILE A N 1
ATOM 704 C CA . ILE A 1 88 ? 0.462 -3.556 -17.646 1.00 90.94 88 ILE A CA 1
ATOM 705 C C . ILE A 1 88 ? 0.333 -4.741 -16.681 1.00 90.94 88 ILE A C 1
ATOM 707 O O . ILE A 1 88 ? -0.610 -5.528 -16.810 1.00 90.94 88 ILE A O 1
ATOM 711 N N . GLY A 1 89 ? 1.235 -4.832 -15.697 1.00 90.44 89 GLY A N 1
ATOM 712 C CA . GLY A 1 89 ? 1.113 -5.700 -14.532 1.00 90.44 89 GLY A CA 1
ATOM 713 C C . GLY A 1 89 ? 2.099 -6.859 -14.503 1.00 90.44 89 GLY A C 1
ATOM 714 O O . GLY A 1 89 ? 1.697 -8.004 -14.278 1.00 90.44 89 GLY A O 1
ATOM 715 N N . MET A 1 90 ? 3.380 -6.557 -14.706 1.00 93.31 90 MET A N 1
ATOM 716 C CA . MET A 1 90 ? 4.479 -7.436 -14.308 1.00 93.31 90 MET A CA 1
ATOM 717 C C . MET A 1 90 ? 4.496 -7.607 -12.784 1.00 93.31 90 MET A C 1
ATOM 719 O O . MET A 1 90 ? 4.493 -8.741 -12.315 1.00 93.31 90 MET A O 1
ATOM 723 N N . GLU A 1 91 ? 4.435 -6.513 -12.020 1.00 90.31 91 GLU A N 1
ATOM 724 C CA . GLU A 1 91 ? 4.398 -6.529 -10.547 1.00 90.31 91 GLU A CA 1
ATOM 725 C C . GLU A 1 91 ? 3.084 -7.116 -10.017 1.00 90.31 91 GLU A C 1
ATOM 727 O O . GLU A 1 91 ? 3.077 -8.006 -9.175 1.00 90.31 91 GLU A O 1
ATOM 732 N N . SER A 1 92 ? 1.945 -6.681 -10.564 1.00 84.31 92 SER A N 1
ATOM 733 C CA . SER A 1 92 ? 0.614 -7.121 -10.106 1.00 84.31 92 SER A CA 1
ATOM 734 C C . SER A 1 92 ? 0.210 -8.533 -10.558 1.00 84.31 92 SER A C 1
ATOM 736 O O . SER A 1 92 ? -0.939 -8.932 -10.356 1.00 84.31 92 SER A O 1
ATOM 738 N N . HIS A 1 93 ? 1.116 -9.283 -11.197 1.00 86.44 93 HIS A N 1
ATOM 739 C CA . HIS A 1 93 ? 0.874 -10.614 -11.774 1.00 86.44 93 HIS A CA 1
ATOM 740 C C . HIS A 1 93 ? -0.298 -10.696 -12.781 1.00 86.44 93 HIS A C 1
ATOM 742 O O . HIS A 1 93 ? -0.753 -11.786 -13.115 1.00 86.44 93 HIS A O 1
ATOM 748 N N . ARG A 1 94 ? -0.772 -9.565 -13.327 1.00 87.19 94 ARG A N 1
ATOM 749 C CA . ARG A 1 94 ? -1.763 -9.540 -14.425 1.00 87.19 94 ARG A CA 1
ATOM 750 C C . ARG A 1 94 ? -1.171 -10.064 -15.738 1.00 87.19 94 ARG A C 1
ATOM 752 O O . ARG A 1 94 ? -1.895 -10.607 -16.572 1.00 87.19 94 ARG A O 1
ATOM 759 N N . ILE A 1 95 ? 0.134 -9.883 -15.927 1.00 91.25 95 ILE A N 1
ATOM 760 C CA . ILE A 1 95 ? 0.927 -10.638 -16.893 1.00 91.25 95 ILE A CA 1
ATOM 761 C C . ILE A 1 95 ? 1.244 -11.988 -16.247 1.00 91.25 95 ILE A C 1
ATOM 763 O O . ILE A 1 95 ? 1.976 -12.041 -15.260 1.00 91.25 95 ILE A O 1
ATOM 767 N N . GLU A 1 96 ? 0.685 -13.068 -16.786 1.00 92.44 96 GLU A N 1
ATOM 768 C CA . GLU A 1 96 ? 0.902 -14.438 -16.299 1.00 92.44 96 GLU A CA 1
ATOM 769 C C . GLU A 1 96 ? 2.339 -14.921 -16.581 1.00 92.44 96 GLU A C 1
ATOM 771 O O . GLU A 1 96 ? 3.019 -14.385 -17.457 1.00 92.44 96 GLU A O 1
ATOM 776 N N . ASP A 1 97 ? 2.823 -15.945 -15.872 1.00 93.50 97 ASP A N 1
ATOM 777 C CA . ASP A 1 97 ? 4.207 -16.437 -16.038 1.00 93.50 97 ASP A CA 1
ATOM 778 C C . ASP A 1 97 ? 4.505 -16.951 -17.461 1.00 93.50 97 ASP A C 1
ATOM 780 O O . ASP A 1 97 ? 5.628 -16.816 -17.938 1.00 93.50 97 ASP A O 1
ATOM 784 N N . ASP A 1 98 ? 3.508 -17.483 -18.180 1.00 94.88 98 ASP A N 1
ATOM 785 C CA . ASP A 1 98 ? 3.665 -17.944 -19.569 1.00 94.88 98 ASP A CA 1
ATOM 786 C C . ASP A 1 98 ? 3.785 -16.801 -20.595 1.00 94.88 98 ASP A C 1
ATOM 788 O O . ASP A 1 98 ? 4.104 -17.042 -21.758 1.00 94.88 98 ASP A O 1
ATOM 792 N N . GLN A 1 99 ? 3.535 -15.559 -20.170 1.00 95.88 99 GLN A N 1
ATOM 793 C CA . GLN A 1 99 ? 3.686 -14.355 -20.988 1.00 95.88 99 GLN A CA 1
ATOM 794 C C . GLN A 1 99 ? 5.086 -13.732 -20.889 1.00 95.88 99 GLN A C 1
ATOM 796 O O . GLN A 1 99 ? 5.351 -12.762 -21.602 1.00 95.88 99 GLN A O 1
ATOM 801 N N . ILE A 1 100 ? 5.965 -14.248 -20.021 1.00 97.25 100 ILE A N 1
ATOM 802 C CA . ILE A 1 100 ? 7.310 -13.710 -19.791 1.00 97.25 100 ILE A CA 1
ATOM 803 C C . ILE A 1 100 ? 8.347 -14.743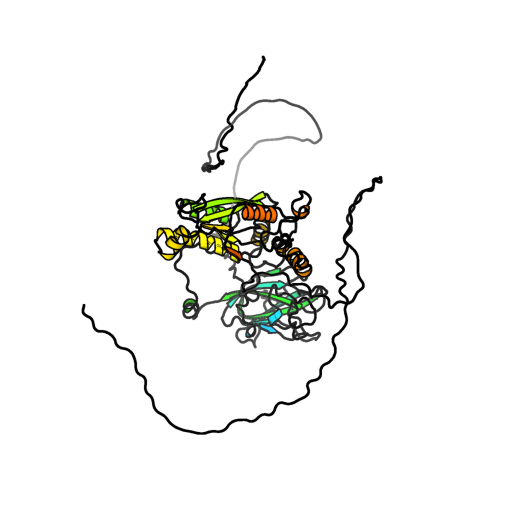 -20.235 1.00 97.25 100 ILE A C 1
ATOM 805 O O . ILE A 1 100 ? 8.380 -15.867 -19.739 1.00 97.25 100 ILE A O 1
ATOM 809 N N . LEU A 1 101 ? 9.220 -14.357 -21.164 1.00 96.25 101 LEU A N 1
ATOM 810 C CA . LEU A 1 101 ? 10.287 -15.212 -21.691 1.00 96.25 101 LEU A CA 1
ATOM 811 C C . LEU A 1 101 ? 11.639 -14.509 -21.585 1.00 96.25 101 LEU A C 1
ATOM 813 O O . LEU A 1 101 ? 11.711 -13.285 -21.547 1.00 96.25 101 LEU A O 1
ATOM 817 N N . ALA A 1 102 ? 12.724 -15.278 -21.577 1.00 96.06 102 ALA A N 1
ATOM 818 C CA . ALA A 1 102 ? 14.078 -14.739 -21.632 1.00 96.06 102 ALA A CA 1
ATOM 819 C C . ALA A 1 102 ? 15.001 -15.605 -22.496 1.00 96.06 102 ALA A C 1
ATOM 821 O O . ALA A 1 102 ? 14.738 -16.785 -22.734 1.00 96.06 102 ALA A O 1
ATOM 822 N N . SER A 1 103 ? 16.114 -15.013 -22.927 1.00 95.00 103 SER A N 1
ATOM 823 C CA . SER A 1 103 ? 17.177 -15.657 -23.712 1.00 95.00 103 SER A CA 1
ATOM 824 C C . SER A 1 103 ? 17.851 -16.844 -23.018 1.00 95.00 103 SER A C 1
ATOM 826 O O . SER A 1 103 ? 18.384 -17.738 -23.680 1.00 95.00 103 SER A O 1
ATOM 828 N N . SER A 1 104 ? 17.918 -16.785 -21.690 1.00 94.31 104 SER A N 1
ATOM 829 C CA . SER A 1 104 ? 18.742 -17.619 -20.816 1.00 94.31 104 SER A CA 1
ATOM 830 C C . SER A 1 104 ? 18.310 -17.397 -19.358 1.00 94.31 104 SER A C 1
ATOM 832 O O . SER A 1 104 ? 17.628 -16.417 -19.051 1.00 94.31 104 SER A O 1
ATOM 834 N N . MET A 1 105 ? 18.701 -18.295 -18.453 1.00 93.12 105 MET A N 1
ATOM 835 C CA . MET A 1 105 ? 18.562 -18.108 -17.004 1.00 93.12 105 MET A CA 1
ATOM 836 C C . MET A 1 105 ? 19.783 -18.709 -16.304 1.00 93.12 105 MET A C 1
ATOM 838 O O . MET A 1 105 ? 20.143 -19.847 -16.596 1.00 93.12 105 MET A O 1
ATOM 842 N N . LEU A 1 106 ? 20.415 -17.972 -15.389 1.00 92.12 106 LEU A N 1
ATOM 843 C CA . LEU A 1 106 ? 21.633 -18.426 -14.701 1.00 92.12 106 LEU A CA 1
ATOM 844 C C . LEU A 1 106 ? 21.392 -19.693 -13.861 1.00 92.12 106 LEU A C 1
ATOM 846 O O . LEU A 1 106 ? 22.227 -20.594 -13.801 1.00 92.12 106 LEU A O 1
ATOM 850 N N . ARG A 1 107 ? 20.223 -19.756 -13.216 1.00 90.44 107 ARG A N 1
ATOM 851 C CA . ARG A 1 107 ? 19.698 -20.897 -12.454 1.00 90.44 107 ARG A CA 1
ATOM 852 C C . ARG A 1 107 ? 18.177 -20.789 -12.348 1.00 90.44 107 ARG A C 1
ATOM 854 O O . ARG A 1 107 ? 17.596 -19.765 -12.698 1.00 90.44 107 ARG A O 1
ATOM 861 N N . HIS A 1 108 ? 17.531 -21.832 -11.831 1.00 87.94 108 HIS A N 1
ATOM 862 C CA . HIS A 1 108 ? 16.069 -21.913 -11.749 1.00 87.94 108 HIS A CA 1
ATOM 863 C C . HIS A 1 108 ? 15.425 -20.776 -10.927 1.00 87.94 108 HIS A C 1
ATOM 865 O O . HIS A 1 108 ? 14.405 -20.234 -11.351 1.00 87.94 108 HIS A O 1
ATOM 871 N N . GLY A 1 109 ? 16.037 -20.379 -9.804 1.00 88.12 109 GLY A N 1
ATOM 872 C CA . GLY A 1 109 ? 15.575 -19.258 -8.975 1.00 88.12 109 GLY A CA 1
ATOM 873 C C . GLY A 1 109 ? 15.699 -17.876 -9.631 1.00 88.12 109 GLY A C 1
ATOM 874 O O . GLY A 1 109 ? 15.067 -16.939 -9.160 1.00 88.12 109 GLY A O 1
ATOM 875 N N . LEU A 1 110 ? 16.433 -17.760 -10.749 1.00 93.12 110 LEU A N 1
ATOM 876 C CA . LEU A 1 110 ? 16.696 -16.520 -11.496 1.00 93.12 110 LEU A CA 1
ATOM 877 C C . LEU A 1 110 ? 16.049 -16.511 -12.899 1.00 93.12 110 LEU A C 1
ATOM 879 O O . LEU A 1 110 ? 16.577 -15.924 -13.847 1.00 93.12 110 LEU A O 1
ATOM 883 N N . GLY A 1 111 ? 14.917 -17.206 -13.058 1.00 93.81 111 GLY A N 1
ATOM 884 C CA . GLY A 1 111 ? 14.166 -17.286 -14.317 1.00 93.81 111 GLY A CA 1
ATOM 885 C C . GLY A 1 111 ? 13.435 -15.993 -14.712 1.00 93.81 111 GLY A C 1
ATOM 886 O O . GLY A 1 111 ? 13.277 -15.073 -13.913 1.00 93.81 111 GLY A O 1
ATOM 887 N N . ALA A 1 112 ? 12.943 -15.928 -15.954 1.00 94.88 112 ALA A N 1
ATOM 888 C CA . ALA A 1 112 ? 12.283 -14.743 -16.522 1.00 94.88 112 ALA A CA 1
ATOM 889 C C . ALA A 1 112 ? 11.100 -14.233 -15.670 1.00 94.88 112 ALA A C 1
ATOM 891 O O . ALA A 1 112 ? 10.949 -13.033 -15.455 1.00 94.88 112 ALA A O 1
ATOM 892 N N . GLN A 1 113 ? 10.318 -15.154 -15.098 1.00 93.50 113 GLN A N 1
ATOM 893 C CA . GLN A 1 113 ? 9.185 -14.890 -14.205 1.00 93.50 113 GLN A CA 1
ATOM 894 C C . GLN A 1 113 ? 9.564 -14.181 -12.890 1.00 93.50 113 GLN A C 1
ATOM 896 O O . GLN A 1 113 ? 8.704 -13.610 -12.221 1.00 93.50 113 GLN A O 1
ATOM 901 N N . ARG A 1 114 ? 10.849 -14.212 -12.512 1.00 94.19 114 ARG A N 1
ATOM 902 C CA . ARG A 1 114 ? 11.412 -13.516 -11.343 1.00 94.19 114 ARG A CA 1
ATOM 903 C C . ARG A 1 114 ? 11.910 -12.110 -11.703 1.00 94.19 114 ARG A C 1
ATOM 905 O O . ARG A 1 114 ? 12.155 -11.302 -10.817 1.00 94.19 114 ARG A O 1
ATOM 912 N N . GLY A 1 115 ? 11.973 -11.776 -12.994 1.00 95.25 115 GLY A N 1
ATOM 913 C CA . GLY A 1 115 ? 12.274 -10.441 -13.519 1.00 95.25 115 GLY A CA 1
ATOM 914 C C . GLY A 1 115 ? 11.105 -9.453 -13.453 1.00 95.25 115 GLY A C 1
ATOM 915 O O . GLY A 1 115 ? 11.058 -8.527 -14.256 1.00 95.25 115 GLY A O 1
ATOM 916 N N . ARG A 1 116 ? 10.154 -9.632 -12.531 1.00 95.62 116 ARG A N 1
ATOM 917 C CA . ARG A 1 116 ? 9.050 -8.690 -12.272 1.00 95.62 116 ARG A CA 1
ATOM 918 C C . ARG A 1 116 ? 9.530 -7.578 -11.334 1.00 95.62 116 ARG A C 1
ATOM 920 O O . ARG A 1 116 ? 10.324 -7.851 -10.435 1.00 95.62 116 ARG A O 1
ATOM 927 N N . LEU A 1 117 ? 9.061 -6.344 -11.525 1.00 94.12 117 LEU A N 1
ATOM 928 C CA . LEU A 1 117 ? 9.343 -5.227 -10.610 1.00 94.12 117 LEU A CA 1
ATOM 929 C C . LEU A 1 117 ? 8.984 -5.591 -9.156 1.00 94.12 117 LEU A C 1
ATOM 931 O O . LEU A 1 117 ? 8.026 -6.327 -8.926 1.00 94.12 117 LEU A O 1
ATOM 935 N N . ASN A 1 118 ? 9.793 -5.128 -8.198 1.00 91.50 118 ASN A N 1
ATOM 936 C CA . ASN A 1 118 ? 9.671 -5.381 -6.756 1.00 91.50 118 ASN A CA 1
ATOM 937 C C . ASN A 1 118 ? 9.641 -6.864 -6.314 1.00 91.50 118 ASN A C 1
ATOM 939 O O . ASN A 1 118 ? 9.421 -7.139 -5.136 1.00 91.50 118 ASN A O 1
ATOM 943 N N . MET A 1 119 ? 9.950 -7.826 -7.196 1.00 90.44 119 MET A N 1
ATOM 944 C CA . MET A 1 119 ? 10.116 -9.238 -6.822 1.00 90.44 119 MET A CA 1
ATOM 945 C C . MET A 1 119 ? 11.185 -9.393 -5.727 1.00 90.44 119 MET A C 1
ATOM 947 O O . MET A 1 119 ? 12.313 -8.933 -5.911 1.00 90.44 119 MET A O 1
ATOM 951 N N . GLN A 1 120 ? 10.836 -10.044 -4.615 1.00 86.88 120 GLN A N 1
ATOM 952 C CA . GLN A 1 120 ? 11.715 -10.243 -3.454 1.00 86.88 120 GLN A CA 1
ATOM 953 C C . GLN A 1 120 ? 12.456 -11.577 -3.495 1.00 86.88 120 GLN A C 1
ATOM 955 O O . GLN A 1 120 ? 11.900 -12.585 -3.942 1.00 86.88 120 GLN A O 1
ATOM 960 N N . ALA A 1 121 ? 13.681 -11.595 -2.975 1.00 88.50 121 ALA A N 1
ATOM 961 C CA . ALA A 1 121 ? 14.440 -12.810 -2.719 1.00 88.50 121 ALA A CA 1
ATOM 962 C C . ALA A 1 121 ? 13.973 -13.541 -1.445 1.00 88.50 121 ALA A C 1
ATOM 964 O O . ALA A 1 121 ? 13.476 -12.935 -0.495 1.00 88.50 121 ALA A O 1
ATOM 965 N N . GLY A 1 122 ? 14.188 -14.856 -1.401 1.00 80.56 122 GLY A N 1
ATOM 966 C CA . GLY A 1 122 ? 14.125 -15.637 -0.170 1.00 80.56 122 GLY A CA 1
ATOM 967 C C . GLY A 1 122 ? 15.209 -15.229 0.838 1.00 80.56 122 GLY A C 1
ATOM 968 O O . GLY A 1 122 ? 16.175 -14.536 0.523 1.00 80.56 122 GLY A O 1
ATOM 969 N N . SER A 1 123 ? 15.086 -15.705 2.080 1.00 76.31 123 SER A N 1
ATOM 970 C CA . SER A 1 123 ? 16.102 -15.476 3.122 1.00 76.31 123 SER A CA 1
ATOM 971 C C . SER A 1 123 ? 17.414 -16.237 2.893 1.00 76.31 123 SER A C 1
ATOM 973 O O . SER A 1 123 ? 18.398 -15.975 3.585 1.00 76.31 123 SER A O 1
ATOM 975 N N . ASN A 1 124 ? 17.429 -17.172 1.938 1.00 79.00 124 ASN A N 1
ATOM 976 C CA . ASN A 1 124 ? 18.606 -17.900 1.490 1.00 79.00 124 ASN A CA 1
ATOM 977 C C . ASN A 1 124 ? 18.830 -17.594 0.004 1.00 79.00 124 ASN A C 1
ATOM 979 O O . ASN A 1 124 ? 17.901 -17.694 -0.789 1.00 79.00 124 ASN A O 1
ATOM 983 N N . GLU A 1 125 ? 20.065 -17.279 -0.370 1.00 79.12 125 GLU A N 1
ATOM 984 C CA . GLU A 1 125 ? 20.472 -17.184 -1.777 1.00 79.12 125 GLU A CA 1
ATOM 985 C C . GLU A 1 125 ? 20.576 -18.587 -2.411 1.00 79.12 125 GLU A C 1
ATOM 987 O O . GLU A 1 125 ? 20.738 -19.586 -1.702 1.00 79.12 125 GLU A O 1
ATOM 992 N N . ASP A 1 126 ? 20.537 -18.649 -3.746 1.00 79.88 126 ASP A N 1
ATOM 993 C CA . ASP A 1 126 ? 20.625 -19.884 -4.548 1.00 79.88 126 ASP A CA 1
ATOM 994 C C . ASP A 1 126 ? 19.451 -20.870 -4.342 1.00 79.88 126 ASP A C 1
ATOM 996 O O . ASP A 1 126 ? 19.569 -22.061 -4.654 1.00 79.88 126 ASP A O 1
ATOM 1000 N N . ASP A 1 127 ? 18.305 -20.394 -3.840 1.00 80.88 127 ASP A N 1
ATOM 1001 C CA . ASP A 1 127 ? 17.093 -21.200 -3.684 1.00 80.88 127 ASP A CA 1
ATOM 1002 C C . ASP A 1 127 ? 16.152 -21.120 -4.915 1.00 80.88 127 ASP A C 1
ATOM 1004 O O . ASP A 1 127 ? 16.578 -20.880 -6.047 1.00 80.88 127 ASP A O 1
ATOM 1008 N N . PHE A 1 128 ? 14.865 -21.437 -4.746 1.00 82.31 128 PHE A N 1
ATOM 1009 C CA . PHE A 1 128 ? 13.875 -21.383 -5.834 1.00 82.31 128 PHE A CA 1
ATOM 1010 C C . PHE A 1 128 ? 13.286 -19.973 -6.043 1.00 82.31 128 PHE A C 1
ATOM 1012 O O . PHE A 1 128 ? 12.470 -19.776 -6.945 1.00 82.31 128 PHE A O 1
ATOM 1019 N N . PHE A 1 129 ? 13.687 -19.005 -5.219 1.00 83.75 129 PHE A N 1
ATOM 1020 C CA . PHE A 1 129 ? 13.054 -17.708 -5.029 1.00 83.75 129 PHE A CA 1
ATOM 1021 C C . PHE A 1 129 ? 14.096 -16.575 -4.958 1.00 83.75 129 PHE A C 1
ATOM 1023 O O . PHE A 1 129 ? 14.019 -15.717 -4.085 1.00 83.75 129 PHE A O 1
ATOM 1030 N N . ASP A 1 130 ? 15.039 -16.492 -5.899 1.00 88.25 130 ASP A N 1
ATOM 1031 C CA . ASP A 1 130 ? 15.978 -15.360 -5.971 1.00 88.25 130 ASP A CA 1
ATOM 1032 C C . ASP A 1 130 ? 15.327 -14.095 -6.580 1.00 88.25 130 ASP A C 1
ATOM 1034 O O . ASP A 1 130 ? 14.398 -14.176 -7.387 1.00 88.25 130 ASP A O 1
ATOM 1038 N N . GLY A 1 131 ? 15.784 -12.900 -6.199 1.00 91.44 131 GLY A N 1
ATOM 1039 C CA . GLY A 1 131 ? 15.087 -11.622 -6.428 1.00 91.44 131 GLY A CA 1
ATOM 1040 C C . GLY A 1 131 ? 15.234 -10.940 -7.800 1.00 91.44 131 GLY A C 1
ATOM 1041 O O . GLY A 1 131 ? 15.214 -9.710 -7.848 1.00 91.44 131 GLY A O 1
ATOM 1042 N N . ALA A 1 132 ? 15.440 -11.676 -8.901 1.00 95.69 132 ALA A N 1
ATOM 1043 C CA . ALA A 1 132 ? 15.479 -11.125 -10.270 1.00 95.69 132 ALA A CA 1
ATOM 1044 C C . ALA A 1 132 ? 15.382 -12.204 -11.358 1.00 95.69 132 ALA A C 1
ATOM 1046 O O . ALA A 1 132 ? 15.561 -13.387 -11.085 1.00 95.69 132 ALA A O 1
ATOM 1047 N N . TRP A 1 133 ? 15.226 -11.786 -12.618 1.00 96.62 133 TRP A N 1
ATOM 1048 C CA . TRP A 1 133 ? 15.768 -12.559 -13.737 1.00 96.62 133 TRP A CA 1
ATOM 1049 C C . TRP A 1 133 ? 17.266 -12.262 -13.855 1.00 96.62 133 TRP A C 1
ATOM 1051 O O . TRP A 1 133 ? 17.648 -11.090 -13.843 1.00 96.62 133 TRP A O 1
ATOM 1061 N N . CYS A 1 134 ? 18.099 -13.294 -14.023 1.00 95.81 134 CYS A N 1
ATOM 1062 C CA . CYS A 1 134 ? 19.491 -13.122 -14.440 1.00 95.81 134 CYS A CA 1
ATOM 1063 C C . CYS A 1 134 ? 19.862 -14.065 -15.585 1.00 95.81 134 CYS A C 1
ATOM 1065 O O . CYS A 1 134 ? 19.497 -15.244 -15.576 1.00 95.81 134 CYS A O 1
ATOM 1067 N N . ALA A 1 135 ? 20.634 -13.560 -16.541 1.00 95.19 135 ALA A N 1
ATOM 1068 C CA . ALA A 1 135 ? 21.101 -14.314 -17.700 1.00 95.19 135 ALA A CA 1
ATOM 1069 C C . ALA A 1 135 ? 22.298 -15.233 -17.378 1.00 95.19 135 ALA A C 1
ATOM 1071 O O . ALA A 1 135 ? 23.006 -15.040 -16.394 1.00 95.19 135 ALA A O 1
ATOM 1072 N N . GLU A 1 136 ? 22.539 -16.226 -18.238 1.00 93.94 136 GLU A N 1
ATOM 1073 C CA . GLU A 1 136 ? 23.780 -17.021 -18.226 1.00 93.94 136 GLU A CA 1
ATOM 1074 C C . GLU A 1 136 ? 25.000 -16.171 -18.631 1.00 93.94 136 GLU A C 1
ATOM 1076 O O . GLU A 1 136 ? 24.886 -15.313 -19.510 1.00 93.94 136 GLU A O 1
ATOM 1081 N N . ASP A 1 137 ? 26.182 -16.490 -18.090 1.00 86.44 137 ASP A N 1
ATOM 1082 C CA . ASP A 1 137 ? 27.477 -15.889 -18.462 1.00 86.44 137 ASP A CA 1
ATOM 1083 C C . ASP A 1 137 ? 27.950 -16.337 -19.867 1.00 86.44 137 ASP A C 1
ATOM 1085 O O . ASP A 1 137 ? 28.944 -17.047 -20.036 1.00 86.44 137 ASP A O 1
ATOM 1089 N N . ASP A 1 138 ? 27.213 -15.932 -20.902 1.00 80.94 138 ASP A N 1
ATOM 1090 C CA . ASP A 1 138 ? 27.500 -16.201 -22.313 1.00 80.94 138 ASP A CA 1
ATOM 1091 C C . ASP A 1 138 ? 27.588 -14.895 -23.125 1.00 80.94 138 ASP A C 1
ATOM 1093 O O . ASP A 1 138 ? 27.020 -13.862 -22.782 1.00 80.94 138 ASP A O 1
ATOM 1097 N N . THR A 1 139 ? 28.280 -14.977 -24.253 1.00 74.31 139 THR A N 1
ATOM 1098 C CA . THR A 1 139 ? 28.428 -13.964 -25.306 1.00 74.31 139 THR A CA 1
ATOM 1099 C C . THR A 1 139 ? 27.194 -13.791 -26.204 1.00 74.31 139 THR A C 1
ATOM 1101 O O . THR A 1 139 ? 27.198 -12.938 -27.094 1.00 74.31 139 THR A O 1
ATOM 1104 N N . ARG A 1 140 ? 26.143 -14.602 -26.015 1.00 79.19 140 ARG A N 1
ATOM 1105 C CA . ARG A 1 140 ? 24.851 -14.433 -26.702 1.00 79.19 140 ARG A CA 1
ATOM 1106 C C . ARG A 1 140 ? 24.225 -13.076 -26.354 1.00 79.19 140 ARG A C 1
ATOM 1108 O O . ARG A 1 140 ? 24.377 -12.575 -25.247 1.00 79.19 140 ARG A O 1
ATOM 1115 N N . ALA A 1 141 ? 23.468 -12.507 -27.292 1.00 85.88 141 ALA A N 1
ATOM 1116 C CA . ALA A 1 141 ? 22.650 -11.330 -27.018 1.00 85.88 141 ALA A CA 1
ATOM 1117 C C . ALA A 1 141 ? 21.504 -11.713 -26.067 1.00 85.88 141 ALA A C 1
ATOM 1119 O O . ALA A 1 141 ? 20.576 -12.425 -26.465 1.00 85.88 141 ALA A O 1
ATOM 1120 N N . HIS A 1 142 ? 21.593 -11.263 -24.815 1.00 94.94 142 HIS A N 1
ATOM 1121 C CA . HIS A 1 142 ? 20.594 -11.552 -23.789 1.00 94.94 142 HIS A CA 1
ATOM 1122 C C . HIS A 1 142 ? 19.384 -10.630 -23.901 1.00 94.94 142 HIS A C 1
ATOM 1124 O O . HIS A 1 142 ? 19.495 -9.480 -24.332 1.00 94.94 142 HIS A O 1
ATOM 1130 N N . TRP A 1 143 ? 18.222 -11.142 -23.511 1.00 96.19 143 TRP A N 1
ATOM 1131 C CA . TRP A 1 143 ? 16.971 -10.397 -23.550 1.00 96.19 143 TRP A CA 1
ATOM 1132 C C . TRP A 1 143 ? 15.915 -10.972 -22.610 1.00 96.19 143 TRP A C 1
ATOM 1134 O O . TRP A 1 143 ? 15.897 -12.175 -22.350 1.00 96.19 143 TRP A O 1
ATOM 1144 N N . ILE A 1 144 ? 14.993 -10.108 -22.186 1.00 97.19 144 ILE A N 1
ATOM 1145 C CA . ILE A 1 144 ? 13.727 -10.467 -21.535 1.00 97.19 144 ILE A CA 1
ATOM 1146 C C . ILE A 1 144 ? 12.564 -9.898 -22.355 1.00 97.19 144 ILE A C 1
ATOM 1148 O O . ILE A 1 144 ? 12.636 -8.781 -22.868 1.00 97.19 144 ILE A O 1
ATOM 1152 N N . GLU A 1 145 ? 11.515 -10.691 -22.530 1.00 96.38 145 GLU A N 1
ATOM 1153 C CA . GLU A 1 145 ? 10.368 -10.447 -23.404 1.00 96.38 145 GLU A CA 1
ATOM 1154 C C . GLU A 1 145 ? 9.058 -10.555 -22.628 1.00 96.38 145 GLU A C 1
ATOM 1156 O O . GLU A 1 145 ? 8.905 -11.429 -21.775 1.00 96.38 145 GLU A O 1
ATOM 1161 N N . VAL A 1 146 ? 8.102 -9.693 -22.980 1.00 97.75 146 VAL A N 1
ATOM 1162 C CA . VAL A 1 146 ? 6.745 -9.695 -22.432 1.00 97.75 146 VAL A CA 1
ATOM 1163 C C . VAL A 1 146 ? 5.726 -9.720 -23.574 1.00 97.75 146 VAL A C 1
ATOM 1165 O O . VAL A 1 146 ? 5.654 -8.790 -24.385 1.00 97.75 146 VAL A O 1
ATOM 1168 N N . ASP A 1 147 ? 4.905 -10.771 -23.625 1.00 96.25 147 ASP A N 1
ATOM 1169 C CA . ASP A 1 147 ? 3.733 -10.866 -24.498 1.00 96.25 147 ASP A CA 1
ATOM 1170 C C . ASP A 1 147 ? 2.519 -10.225 -23.822 1.00 96.25 147 ASP A C 1
ATOM 1172 O O . ASP A 1 147 ? 1.974 -10.758 -22.858 1.00 96.25 147 ASP A O 1
ATOM 1176 N N . THR A 1 148 ? 2.007 -9.119 -24.360 1.00 92.69 148 THR A N 1
ATOM 1177 C CA . THR A 1 148 ? 0.796 -8.482 -23.807 1.00 92.69 148 THR A CA 1
ATOM 1178 C C . THR A 1 148 ? -0.512 -9.156 -24.255 1.00 92.69 148 THR A C 1
ATOM 1180 O O . THR A 1 148 ? -1.602 -8.701 -23.905 1.00 92.69 148 THR A O 1
ATOM 1183 N N . ARG A 1 149 ? -0.427 -10.242 -25.046 1.00 90.38 149 ARG A N 1
ATOM 1184 C CA . ARG A 1 149 ? -1.520 -11.032 -25.662 1.00 90.38 149 ARG A CA 1
ATOM 1185 C C . ARG A 1 149 ? -2.478 -10.236 -26.568 1.00 90.38 149 ARG A C 1
ATOM 1187 O O . ARG A 1 149 ? -3.370 -10.818 -27.185 1.00 90.38 149 ARG A O 1
ATOM 1194 N N . ARG A 1 150 ? -2.315 -8.915 -26.665 1.00 87.69 150 ARG A N 1
ATOM 1195 C CA . ARG A 1 150 ? -3.163 -7.946 -27.380 1.00 87.69 150 ARG A CA 1
ATOM 1196 C C . ARG A 1 150 ? -2.265 -6.908 -28.058 1.00 87.69 150 ARG A C 1
ATOM 1198 O O . ARG A 1 150 ? -1.094 -6.801 -27.726 1.00 87.69 150 ARG A O 1
ATOM 1205 N N . THR A 1 151 ? -2.789 -6.138 -29.006 1.00 91.31 151 THR A N 1
ATOM 1206 C CA . THR A 1 151 ? -2.058 -4.968 -29.520 1.00 91.31 151 THR A CA 1
ATOM 1207 C C . THR A 1 151 ? -2.075 -3.869 -28.459 1.00 91.31 151 THR A C 1
ATOM 1209 O O . THR A 1 151 ? -3.145 -3.492 -27.982 1.00 91.31 151 THR A O 1
ATOM 1212 N N . THR A 1 152 ? -0.905 -3.354 -28.102 1.00 92.88 152 THR A N 1
ATOM 1213 C CA . THR A 1 152 ? -0.680 -2.434 -26.985 1.00 92.88 152 THR A CA 1
ATOM 1214 C C . THR A 1 152 ? 0.157 -1.246 -27.460 1.00 92.88 152 THR A C 1
ATOM 1216 O O . THR A 1 152 ? 1.113 -1.406 -28.218 1.00 92.88 152 THR A O 1
ATOM 1219 N N . LYS A 1 153 ? -0.230 -0.040 -27.035 1.00 94.81 153 LYS A N 1
ATOM 1220 C CA . LYS A 1 153 ? 0.546 1.196 -27.180 1.00 94.81 153 LYS A CA 1
ATOM 1221 C C . LYS A 1 153 ? 1.470 1.302 -25.970 1.00 94.81 153 LYS A C 1
ATOM 1223 O O . LYS A 1 153 ? 1.002 1.638 -24.886 1.00 94.81 153 LYS A O 1
ATOM 1228 N N . PHE A 1 154 ? 2.741 0.970 -26.147 1.00 95.62 154 PHE A N 1
ATOM 1229 C CA . PHE A 1 154 ? 3.776 1.054 -25.121 1.00 95.62 154 PHE A CA 1
ATOM 1230 C C . PHE A 1 154 ? 4.281 2.492 -24.983 1.00 95.62 154 PHE A C 1
ATOM 1232 O O . PHE A 1 154 ? 4.502 3.169 -25.986 1.00 95.62 154 PHE A O 1
ATOM 1239 N N . THR A 1 155 ? 4.478 2.950 -23.748 1.00 95.31 155 THR A N 1
ATOM 1240 C CA . THR A 1 155 ? 4.895 4.333 -23.437 1.00 95.31 155 THR A CA 1
ATOM 1241 C C . THR A 1 155 ? 6.188 4.406 -22.632 1.00 95.31 155 THR A C 1
ATOM 1243 O O . THR A 1 155 ? 6.783 5.474 -22.536 1.00 95.31 155 THR A O 1
ATOM 1246 N N . GLY A 1 156 ? 6.638 3.291 -22.058 1.00 95.44 156 GLY A N 1
ATOM 1247 C CA . GLY A 1 156 ? 7.884 3.222 -21.307 1.00 95.44 156 GLY A CA 1
ATOM 1248 C C . GLY A 1 156 ? 8.084 1.876 -20.619 1.00 95.44 156 GLY A C 1
ATOM 1249 O O . GLY A 1 156 ? 7.260 0.965 -20.737 1.00 95.44 156 GLY A O 1
ATOM 1250 N N . VAL A 1 157 ? 9.178 1.776 -19.876 1.00 96.94 157 VAL A N 1
ATOM 1251 C CA . VAL A 1 157 ? 9.515 0.650 -18.996 1.00 96.94 157 VAL A CA 1
ATOM 1252 C C . VAL A 1 157 ? 10.081 1.169 -17.681 1.00 96.94 157 VAL A C 1
ATOM 1254 O O . VAL A 1 157 ? 10.623 2.271 -17.628 1.00 96.94 157 VAL A O 1
ATOM 1257 N N . ILE A 1 158 ? 9.975 0.369 -16.626 1.00 97.00 158 ILE A N 1
ATOM 1258 C CA . ILE A 1 158 ? 10.590 0.638 -15.325 1.00 97.00 158 ILE A CA 1
ATOM 1259 C C . ILE A 1 158 ? 11.545 -0.507 -15.028 1.00 97.00 158 ILE A C 1
ATOM 1261 O O . ILE A 1 158 ? 11.130 -1.666 -15.047 1.00 97.00 158 ILE A O 1
ATOM 1265 N N . THR A 1 159 ? 12.817 -0.199 -14.781 1.00 97.31 159 THR A N 1
ATOM 1266 C CA . THR A 1 159 ? 13.841 -1.206 -14.474 1.00 97.31 159 THR A CA 1
ATOM 1267 C C . THR A 1 159 ? 14.305 -1.099 -13.027 1.00 97.31 159 THR A C 1
ATOM 1269 O O . THR A 1 159 ? 14.320 -0.017 -12.441 1.00 97.31 159 THR A O 1
ATOM 1272 N N . GLN A 1 160 ? 14.691 -2.227 -12.439 1.00 96.81 160 GLN A N 1
ATOM 1273 C CA . GLN A 1 160 ? 15.223 -2.335 -11.078 1.00 96.81 160 GLN A CA 1
ATOM 1274 C C . GLN A 1 160 ? 16.285 -3.450 -11.056 1.00 96.81 160 GLN A C 1
ATOM 1276 O O . GLN A 1 160 ? 16.220 -4.378 -11.866 1.00 96.81 160 GLN A O 1
ATOM 1281 N N . GLY A 1 161 ? 17.288 -3.366 -10.180 1.00 96.00 161 GLY A N 1
ATOM 1282 C CA . GLY A 1 161 ? 18.310 -4.415 -10.048 1.00 96.00 161 GLY A CA 1
ATOM 1283 C C . GLY A 1 161 ? 17.819 -5.640 -9.284 1.00 96.00 161 GLY A C 1
ATOM 1284 O O . GLY A 1 161 ? 16.628 -5.763 -9.007 1.00 96.00 161 GLY A O 1
ATOM 1285 N N . ARG A 1 162 ? 18.722 -6.557 -8.932 1.00 94.75 162 ARG A N 1
ATOM 1286 C CA . ARG A 1 162 ? 18.402 -7.764 -8.156 1.00 94.75 162 ARG A CA 1
ATOM 1287 C C . ARG A 1 162 ? 18.145 -7.451 -6.689 1.00 94.75 162 ARG A C 1
ATOM 1289 O O . ARG A 1 162 ? 18.956 -6.791 -6.048 1.00 94.75 162 ARG A O 1
ATOM 1296 N N . ASP A 1 163 ? 17.061 -7.997 -6.141 1.00 93.00 163 ASP A N 1
ATOM 1297 C CA . ASP A 1 163 ? 16.962 -8.124 -4.689 1.00 93.00 163 ASP A CA 1
ATOM 1298 C C . ASP A 1 163 ? 17.860 -9.274 -4.206 1.00 93.00 163 ASP A C 1
ATOM 1300 O O . ASP A 1 163 ? 17.798 -10.398 -4.711 1.00 93.00 163 ASP A O 1
ATOM 1304 N N . SER A 1 164 ? 18.771 -8.936 -3.299 1.00 90.19 164 SER A N 1
ATOM 1305 C CA . SER A 1 164 ? 19.814 -9.789 -2.730 1.00 90.19 164 SER A CA 1
ATOM 1306 C C . SER A 1 164 ? 20.458 -9.057 -1.552 1.00 90.19 164 SER A C 1
ATOM 1308 O O . SER A 1 164 ? 20.543 -7.824 -1.539 1.00 90.19 164 SER A O 1
ATOM 1310 N N . GLN A 1 165 ? 20.948 -9.820 -0.573 1.00 86.31 165 GLN A N 1
ATOM 1311 C CA . GLN A 1 165 ? 21.678 -9.280 0.582 1.00 86.31 165 GLN A CA 1
ATOM 1312 C C . GLN A 1 165 ? 23.196 -9.193 0.354 1.00 86.31 165 GLN A C 1
ATOM 1314 O O . GLN A 1 165 ? 23.896 -8.571 1.154 1.00 86.31 165 GLN A O 1
ATOM 1319 N N . ILE A 1 166 ? 23.714 -9.847 -0.692 1.00 87.81 166 ILE A N 1
ATOM 1320 C CA . ILE A 1 166 ? 25.160 -10.011 -0.930 1.00 87.81 166 ILE A CA 1
ATOM 1321 C C . ILE A 1 166 ? 25.609 -9.646 -2.354 1.00 87.81 166 ILE A C 1
ATOM 1323 O O . ILE A 1 166 ? 26.814 -9.583 -2.598 1.00 87.81 166 ILE A O 1
ATOM 1327 N N . HIS A 1 167 ? 24.674 -9.419 -3.282 1.00 89.94 167 HIS A N 1
ATOM 1328 C CA . HIS A 1 167 ? 24.956 -9.061 -4.670 1.00 89.94 167 HIS A CA 1
ATOM 1329 C C . HIS A 1 167 ? 24.389 -7.687 -5.042 1.00 89.94 167 HIS A C 1
ATOM 1331 O O . HIS A 1 167 ? 23.205 -7.424 -4.842 1.00 89.94 167 HIS A O 1
ATOM 1337 N N . ASP A 1 168 ? 25.217 -6.869 -5.693 1.00 93.56 168 ASP A N 1
ATOM 1338 C CA . ASP A 1 168 ? 24.844 -5.571 -6.268 1.00 93.56 168 ASP A CA 1
ATOM 1339 C C . ASP A 1 168 ? 24.664 -5.676 -7.797 1.00 93.56 168 ASP A C 1
ATOM 1341 O O . ASP A 1 168 ? 25.288 -4.943 -8.567 1.00 93.56 168 ASP A O 1
ATOM 1345 N N . ASP A 1 169 ? 23.842 -6.629 -8.250 1.00 95.38 169 ASP A N 1
ATOM 1346 C CA . ASP A 1 169 ? 23.637 -6.917 -9.678 1.00 95.38 169 ASP A CA 1
ATOM 1347 C C . ASP A 1 169 ? 22.526 -6.031 -10.283 1.00 95.38 169 ASP A C 1
ATOM 1349 O O . ASP A 1 169 ? 21.385 -6.058 -9.810 1.00 95.38 169 ASP A O 1
ATOM 1353 N N . PHE A 1 170 ? 22.817 -5.261 -11.341 1.00 97.06 170 PHE A N 1
ATOM 1354 C CA . PHE A 1 170 ? 21.814 -4.418 -12.022 1.00 97.06 170 PHE A CA 1
ATOM 1355 C C . PHE A 1 170 ? 22.206 -3.992 -13.446 1.00 97.06 170 PHE A C 1
ATOM 1357 O O . PHE A 1 170 ? 23.377 -3.768 -13.749 1.00 97.06 170 PHE A O 1
ATOM 1364 N N . VAL A 1 171 ? 21.214 -3.807 -14.325 1.00 97.38 171 VAL A N 1
ATOM 1365 C CA . VAL A 1 171 ? 21.398 -3.292 -15.697 1.00 97.38 171 VAL A CA 1
ATOM 1366 C C . VAL A 1 171 ? 21.439 -1.759 -15.712 1.00 97.38 171 VAL A C 1
ATOM 1368 O O . VAL A 1 171 ? 20.518 -1.094 -15.241 1.00 97.38 171 VAL A O 1
ATOM 1371 N N . THR A 1 172 ? 22.489 -1.194 -16.312 1.00 97.06 172 THR A N 1
ATOM 1372 C CA . THR A 1 172 ? 22.734 0.258 -16.392 1.00 97.06 172 THR A CA 1
ATOM 1373 C C . THR A 1 172 ? 22.387 0.856 -17.755 1.00 97.06 172 THR A C 1
ATOM 1375 O O . THR A 1 172 ? 22.082 2.046 -17.840 1.00 97.06 172 THR A O 1
ATOM 1378 N N . ALA A 1 173 ? 22.400 0.058 -18.829 1.00 97.00 173 ALA A N 1
ATOM 1379 C CA . ALA A 1 173 ? 21.956 0.491 -20.154 1.00 97.00 173 ALA A CA 1
ATOM 1380 C C . ALA A 1 173 ? 21.387 -0.661 -20.995 1.00 97.00 173 ALA A C 1
ATOM 1382 O O . ALA A 1 173 ? 21.878 -1.792 -20.926 1.00 97.00 173 ALA A O 1
ATOM 1383 N N . PHE A 1 174 ? 20.371 -0.370 -21.810 1.00 97.38 174 PHE A N 1
ATOM 1384 C CA . PHE A 1 174 ? 19.647 -1.357 -22.618 1.00 97.38 174 PHE A CA 1
ATOM 1385 C C . PHE A 1 174 ? 19.047 -0.755 -23.898 1.00 97.38 174 PHE A C 1
ATOM 1387 O O . PHE A 1 174 ? 18.764 0.440 -23.967 1.00 97.38 174 PHE A O 1
ATOM 1394 N N . TYR A 1 175 ? 18.803 -1.603 -24.898 1.00 97.38 175 TYR A N 1
ATOM 1395 C CA . TYR A 1 175 ? 17.924 -1.291 -26.031 1.00 97.38 175 TYR A CA 1
ATOM 1396 C C . TYR A 1 175 ? 16.531 -1.894 -25.819 1.00 97.38 175 TYR A C 1
ATOM 1398 O O . TYR A 1 175 ? 16.359 -2.840 -25.048 1.00 97.38 175 TYR A O 1
ATOM 1406 N N . VAL A 1 176 ? 15.536 -1.384 -26.546 1.00 97.75 176 VAL A N 1
ATOM 1407 C CA . VAL A 1 176 ? 14.176 -1.940 -26.583 1.00 97.75 176 VAL A CA 1
ATOM 1408 C C . VAL A 1 176 ? 13.819 -2.304 -28.019 1.00 97.75 176 VAL A C 1
ATOM 1410 O O . VAL A 1 176 ? 14.116 -1.552 -28.945 1.00 97.75 176 VAL A O 1
ATOM 1413 N N . GLY A 1 177 ? 13.175 -3.452 -28.208 1.00 97.19 177 GLY A N 1
ATOM 1414 C CA . GLY A 1 177 ? 12.606 -3.871 -29.484 1.00 97.19 177 GLY A CA 1
ATOM 1415 C C . GLY A 1 177 ? 11.149 -4.297 -29.347 1.00 97.19 177 GLY A C 1
ATOM 1416 O O . GLY A 1 177 ? 10.696 -4.712 -28.279 1.00 97.19 177 GLY A O 1
ATOM 1417 N N . PHE A 1 178 ? 10.422 -4.215 -30.456 1.00 97.81 178 PHE A N 1
ATOM 1418 C CA . PHE A 1 178 ? 8.993 -4.496 -30.538 1.00 97.81 178 PHE A CA 1
ATOM 1419 C C . PHE A 1 178 ? 8.683 -5.528 -31.623 1.00 97.81 178 PHE A C 1
ATOM 1421 O O . PHE A 1 178 ? 9.348 -5.571 -32.660 1.00 97.81 178 PHE A O 1
ATOM 1428 N N . SER A 1 179 ? 7.654 -6.349 -31.401 1.00 97.25 179 SER A N 1
ATOM 1429 C CA . SER A 1 179 ? 7.203 -7.357 -32.366 1.00 97.25 179 SER A CA 1
ATOM 1430 C C . SER A 1 179 ? 5.689 -7.586 -32.316 1.00 97.25 179 SER A C 1
ATOM 1432 O O . SER A 1 179 ? 5.026 -7.346 -31.306 1.00 97.25 179 SER A O 1
ATOM 1434 N N . ASN A 1 180 ? 5.127 -8.085 -33.418 1.00 94.56 180 ASN A N 1
ATOM 1435 C CA . ASN A 1 180 ? 3.737 -8.546 -33.499 1.00 94.56 180 ASN A CA 1
ATOM 1436 C C . ASN A 1 180 ? 3.610 -10.080 -33.584 1.00 94.56 180 ASN A C 1
ATOM 1438 O O . ASN A 1 180 ? 2.500 -10.596 -33.450 1.00 94.56 180 ASN A O 1
ATOM 1442 N N . ASP A 1 181 ? 4.718 -10.802 -33.781 1.00 92.12 181 ASP A N 1
ATOM 1443 C CA . ASP A 1 181 ? 4.757 -12.248 -34.052 1.00 92.12 181 ASP A CA 1
ATOM 1444 C C . ASP A 1 181 ? 5.835 -13.018 -33.253 1.00 92.12 181 ASP A C 1
ATOM 1446 O O . ASP A 1 181 ? 6.023 -14.208 -33.500 1.00 92.12 181 ASP A O 1
ATOM 1450 N N . SER A 1 182 ? 6.537 -12.326 -32.344 1.00 91.56 182 SER A N 1
ATOM 1451 C CA . SER A 1 182 ? 7.735 -12.731 -31.576 1.00 91.56 182 SER A CA 1
ATOM 1452 C C . SER A 1 182 ? 8.941 -13.236 -32.387 1.00 91.56 182 SER A C 1
ATOM 1454 O O . SER A 1 182 ? 9.977 -13.592 -31.816 1.00 91.56 182 SER A O 1
ATOM 1456 N N . GLN A 1 183 ? 8.880 -13.183 -33.720 1.00 92.00 183 GLN A N 1
ATOM 1457 C CA . GLN A 1 183 ? 9.939 -13.635 -34.629 1.00 92.00 183 GLN A CA 1
ATOM 1458 C C . GLN A 1 183 ? 10.675 -12.458 -35.270 1.00 92.00 183 GLN A C 1
ATOM 1460 O O . GLN A 1 183 ? 11.905 -12.425 -35.274 1.00 92.00 183 GLN A O 1
ATOM 1465 N N . ASN A 1 184 ? 9.929 -11.482 -35.783 1.00 95.12 184 ASN A N 1
ATOM 1466 C CA . ASN A 1 184 ? 10.456 -10.293 -36.436 1.00 95.12 184 ASN A CA 1
ATOM 1467 C C . ASN A 1 184 ? 10.454 -9.130 -35.442 1.00 95.12 184 ASN A C 1
ATOM 1469 O O . ASN A 1 184 ? 9.399 -8.744 -34.934 1.00 95.12 184 ASN A O 1
ATOM 1473 N N . TRP A 1 185 ? 11.635 -8.578 -35.170 1.00 95.62 185 TRP A N 1
ATOM 1474 C CA . TRP A 1 185 ? 11.843 -7.546 -34.156 1.00 95.62 185 TRP A CA 1
ATOM 1475 C C . TRP A 1 185 ? 12.280 -6.234 -34.797 1.00 95.62 185 TRP A C 1
ATOM 1477 O O . TRP A 1 185 ? 13.210 -6.209 -35.601 1.00 95.62 185 TRP A O 1
ATOM 1487 N N . VAL A 1 186 ? 11.606 -5.147 -34.427 1.00 95.81 186 VAL A N 1
ATOM 1488 C CA . VAL A 1 186 ? 11.952 -3.780 -34.823 1.00 95.81 186 VAL A CA 1
ATOM 1489 C C . VAL A 1 186 ? 12.536 -3.079 -33.604 1.00 95.81 186 VAL A C 1
ATOM 1491 O O . VAL A 1 186 ? 11.854 -2.936 -32.589 1.00 95.81 186 VAL A O 1
ATOM 1494 N N . MET A 1 187 ? 13.801 -2.672 -33.692 1.00 96.38 187 MET A N 1
ATOM 1495 C CA . MET A 1 187 ? 14.480 -1.945 -32.619 1.00 96.38 187 MET A CA 1
ATOM 1496 C C . MET A 1 187 ? 13.956 -0.509 -32.530 1.00 96.38 187 MET A C 1
ATOM 1498 O O . MET A 1 187 ? 13.714 0.146 -33.548 1.00 96.38 187 MET A O 1
ATOM 1502 N N . TYR A 1 188 ? 13.766 -0.018 -31.307 1.00 96.19 188 TYR A N 1
ATOM 1503 C CA . TYR A 1 188 ? 13.344 1.354 -31.064 1.00 96.19 188 TYR A CA 1
ATOM 1504 C C . TYR A 1 188 ? 14.478 2.322 -31.424 1.00 96.19 188 TYR A C 1
ATOM 1506 O O . TYR A 1 188 ? 15.630 2.133 -31.029 1.00 96.19 188 TYR A O 1
ATOM 1514 N N . SER A 1 189 ? 14.159 3.357 -32.197 1.00 93.50 189 SER A N 1
ATOM 1515 C CA . SER A 1 189 ? 15.140 4.265 -32.796 1.00 93.50 189 SER A CA 1
ATOM 1516 C C . SER A 1 189 ? 14.646 5.707 -32.794 1.00 93.50 189 SER A C 1
ATOM 1518 O O . SER A 1 189 ? 13.448 5.966 -32.737 1.00 93.50 189 SER A O 1
ATOM 1520 N N . ASN A 1 190 ? 15.575 6.656 -32.905 1.00 87.50 190 ASN A N 1
ATOM 1521 C CA . ASN A 1 190 ? 15.271 8.081 -33.110 1.00 87.50 190 ASN A CA 1
ATOM 1522 C C . ASN A 1 190 ? 15.046 8.445 -34.599 1.00 87.50 190 ASN A C 1
ATOM 1524 O O . ASN A 1 190 ? 15.187 9.604 -34.982 1.00 87.50 190 ASN A O 1
ATOM 1528 N N . GLY A 1 191 ? 14.779 7.451 -35.455 1.00 83.25 191 GLY A N 1
ATOM 1529 C CA . GLY A 1 191 ? 14.724 7.592 -36.915 1.00 83.25 191 GLY A CA 1
ATOM 1530 C C . GLY A 1 191 ? 16.082 7.529 -37.635 1.00 83.25 191 GLY A C 1
ATOM 1531 O O . GLY A 1 191 ? 16.097 7.368 -38.855 1.00 83.25 191 GLY A O 1
ATOM 1532 N N . TYR A 1 192 ? 17.207 7.602 -36.911 1.00 84.12 192 TYR A N 1
ATOM 1533 C CA . TYR A 1 192 ? 18.567 7.521 -37.469 1.00 84.12 192 TYR A CA 1
ATOM 1534 C C . TYR A 1 192 ? 19.376 6.345 -36.910 1.00 84.12 192 TYR A C 1
ATOM 1536 O O . TYR A 1 192 ? 20.068 5.666 -37.667 1.00 84.12 192 TYR A O 1
ATOM 1544 N N . GLU A 1 193 ? 19.284 6.096 -35.604 1.00 90.69 193 GLU A N 1
ATOM 1545 C CA . GLU A 1 193 ? 20.011 5.044 -34.888 1.00 90.69 193 GLU A CA 1
ATOM 1546 C C . GLU A 1 193 ? 19.144 4.407 -33.790 1.00 90.69 193 GLU A C 1
ATOM 1548 O O . GLU A 1 193 ? 18.158 4.992 -33.328 1.00 90.69 193 GLU A O 1
ATOM 1553 N N . GLU A 1 194 ? 19.512 3.193 -33.375 1.00 93.50 194 GLU A N 1
ATOM 1554 C CA . GLU A 1 194 ? 18.891 2.489 -32.248 1.00 93.50 194 GLU A CA 1
ATOM 1555 C C . GLU A 1 194 ? 19.135 3.270 -30.949 1.00 93.50 194 GLU A C 1
ATOM 1557 O O . GLU A 1 194 ? 20.268 3.635 -30.629 1.00 93.50 194 GLU A O 1
ATOM 1562 N N . MET A 1 195 ? 18.071 3.558 -30.196 1.00 94.50 195 MET A N 1
ATOM 1563 C CA . MET A 1 195 ? 18.160 4.426 -29.021 1.00 94.50 195 MET A CA 1
ATOM 1564 C C . MET A 1 195 ? 18.579 3.622 -27.790 1.00 94.50 195 MET A C 1
ATOM 1566 O O . MET A 1 195 ? 17.810 2.804 -27.284 1.00 94.50 195 MET A O 1
ATOM 1570 N N . LEU A 1 196 ? 19.794 3.877 -27.299 1.00 95.69 196 LEU A N 1
ATOM 1571 C CA . LEU A 1 196 ? 20.274 3.318 -26.038 1.00 95.69 196 LEU A CA 1
ATOM 1572 C C . LEU A 1 196 ? 19.621 4.062 -24.868 1.00 95.69 196 LEU A C 1
ATOM 1574 O O . LEU A 1 196 ? 19.755 5.280 -24.751 1.00 95.69 196 LEU A O 1
ATOM 1578 N N . PHE A 1 197 ? 18.950 3.324 -23.991 1.00 96.50 197 PHE A N 1
ATOM 1579 C CA . PHE A 1 197 ? 18.375 3.850 -22.759 1.00 96.50 197 PHE A CA 1
ATOM 1580 C C . PHE A 1 197 ? 19.304 3.599 -21.570 1.00 96.50 197 PHE A C 1
ATOM 1582 O O . PHE A 1 197 ? 20.025 2.599 -21.532 1.00 96.50 197 PHE A O 1
ATOM 1589 N N . HIS A 1 198 ? 19.260 4.499 -20.588 1.00 95.94 198 HIS A N 1
ATOM 1590 C CA . HIS A 1 198 ? 19.972 4.369 -19.318 1.00 95.94 198 HIS A CA 1
ATOM 1591 C C . HIS A 1 198 ? 18.996 3.939 -18.221 1.00 95.94 198 HIS A C 1
ATOM 1593 O O . HIS A 1 198 ? 17.957 4.569 -18.042 1.00 95.94 198 HIS A O 1
ATOM 1599 N N . GLY A 1 199 ? 19.341 2.859 -17.522 1.00 92.81 199 GLY A N 1
ATOM 1600 C CA . GLY A 1 199 ? 18.547 2.261 -16.453 1.00 92.81 199 GLY A CA 1
ATOM 1601 C C . GLY A 1 199 ? 19.104 2.593 -15.072 1.00 92.81 199 GLY A C 1
ATOM 1602 O O . GLY A 1 199 ? 19.242 3.755 -14.695 1.00 92.81 199 GLY A O 1
ATOM 1603 N N . ASN A 1 200 ? 19.406 1.554 -14.299 1.00 96.62 200 ASN A N 1
ATOM 1604 C CA . ASN A 1 200 ? 19.679 1.669 -12.873 1.00 96.62 200 ASN A CA 1
ATOM 1605 C C . ASN A 1 200 ? 21.115 2.117 -12.555 1.00 96.62 200 ASN A C 1
ATOM 1607 O O . ASN A 1 200 ? 22.057 1.839 -13.298 1.00 96.62 200 ASN A O 1
ATOM 1611 N N . VAL A 1 201 ? 21.274 2.785 -11.408 1.00 95.62 201 VAL A N 1
ATOM 1612 C CA . VAL A 1 201 ? 22.574 3.153 -10.805 1.00 95.62 201 VAL A CA 1
ATOM 1613 C C . VAL A 1 201 ? 22.866 2.393 -9.504 1.00 95.62 201 VAL A C 1
ATOM 1615 O O . VAL A 1 201 ? 23.988 2.442 -9.005 1.00 95.62 201 VAL A O 1
ATOM 1618 N N . ASP A 1 202 ? 21.863 1.691 -8.981 1.00 93.94 202 ASP A N 1
ATOM 1619 C CA . ASP A 1 202 ? 21.885 0.836 -7.797 1.00 93.94 202 ASP A CA 1
ATOM 1620 C C . ASP A 1 202 ? 20.847 -0.294 -7.970 1.00 93.94 202 ASP A C 1
ATOM 1622 O O . ASP A 1 202 ? 20.083 -0.296 -8.941 1.00 93.94 202 ASP A O 1
ATOM 1626 N N . LYS A 1 203 ? 20.816 -1.275 -7.062 1.00 92.62 203 LYS A N 1
ATOM 1627 C CA . LYS A 1 203 ? 19.964 -2.465 -7.221 1.00 92.62 203 LYS A CA 1
ATOM 1628 C C . LYS A 1 203 ? 18.505 -2.285 -6.762 1.00 92.62 203 LYS A C 1
ATOM 1630 O O . LYS A 1 203 ? 17.642 -3.068 -7.165 1.00 92.62 203 LYS A O 1
ATOM 1635 N N . ASP A 1 204 ? 18.229 -1.280 -5.934 1.00 89.94 204 ASP A N 1
ATOM 1636 C CA . ASP A 1 204 ? 16.997 -1.163 -5.147 1.00 89.94 204 ASP A CA 1
ATOM 1637 C C . ASP A 1 204 ? 16.025 -0.120 -5.729 1.00 89.94 204 ASP A C 1
ATOM 1639 O O . ASP A 1 204 ? 14.807 -0.327 -5.721 1.00 89.94 204 ASP A O 1
ATOM 1643 N N . THR A 1 205 ? 16.547 0.976 -6.285 1.00 91.25 205 THR A N 1
ATOM 1644 C CA . THR A 1 205 ? 15.760 2.095 -6.821 1.00 91.25 205 THR A CA 1
ATOM 1645 C C . THR A 1 205 ? 15.143 1.750 -8.185 1.00 91.25 205 THR A C 1
ATOM 1647 O O . THR A 1 205 ? 15.889 1.500 -9.138 1.00 91.25 205 THR A O 1
ATOM 1650 N N . PRO A 1 206 ? 13.803 1.777 -8.342 1.00 93.81 206 PRO A N 1
ATOM 1651 C CA . PRO A 1 206 ? 13.163 1.640 -9.648 1.00 93.81 206 PRO A CA 1
ATOM 1652 C C . PRO A 1 206 ? 13.403 2.891 -10.510 1.00 93.81 206 PRO A C 1
ATOM 1654 O O . PRO A 1 206 ? 13.271 4.020 -10.036 1.00 93.81 206 PRO A O 1
ATOM 1657 N N . VAL A 1 207 ? 13.737 2.703 -11.789 1.00 95.00 207 VAL A N 1
ATOM 1658 C CA . VAL A 1 207 ? 14.020 3.789 -12.744 1.00 95.00 207 VAL A CA 1
ATOM 1659 C C . VAL A 1 207 ? 13.030 3.746 -13.902 1.00 95.00 207 VAL A C 1
ATOM 1661 O O . VAL A 1 207 ? 13.036 2.811 -14.703 1.00 95.00 207 VAL A O 1
ATOM 1664 N N . LEU A 1 208 ? 12.197 4.784 -14.006 1.00 94.81 208 LEU A N 1
ATOM 1665 C CA . LEU A 1 208 ? 11.280 4.992 -15.127 1.00 94.81 208 LEU A CA 1
ATOM 1666 C C . LEU A 1 208 ? 12.028 5.504 -16.365 1.00 94.81 208 LEU A C 1
ATOM 1668 O O . LEU A 1 208 ? 12.648 6.565 -16.344 1.00 94.81 208 LEU A O 1
ATOM 1672 N N . THR A 1 209 ? 11.883 4.775 -17.467 1.00 94.88 209 THR A N 1
ATOM 1673 C CA . THR A 1 209 ? 12.327 5.150 -18.810 1.00 94.88 209 THR A CA 1
ATOM 1674 C C . THR A 1 209 ? 11.103 5.358 -19.706 1.00 94.88 209 THR A C 1
ATOM 1676 O O . THR A 1 209 ? 10.496 4.392 -20.171 1.00 94.88 209 THR A O 1
ATOM 1679 N N . GLU A 1 210 ? 10.726 6.614 -19.959 1.00 93.88 210 GLU A N 1
ATOM 1680 C CA . GLU A 1 210 ? 9.693 6.951 -20.951 1.00 93.88 210 GLU A CA 1
ATOM 1681 C C . GLU A 1 210 ? 10.234 6.834 -22.386 1.00 93.88 210 GLU A C 1
ATOM 1683 O O . GLU A 1 210 ? 11.358 7.250 -22.677 1.00 93.88 210 GLU A O 1
ATOM 1688 N N . PHE A 1 211 ? 9.407 6.346 -23.311 1.00 93.94 211 PHE A N 1
ATOM 1689 C CA . PHE A 1 211 ? 9.703 6.391 -24.743 1.00 93.94 211 PHE A CA 1
ATOM 1690 C C . PHE A 1 211 ? 9.282 7.751 -25.326 1.00 93.94 211 PHE A C 1
ATOM 1692 O O . PHE A 1 211 ? 8.129 8.148 -25.138 1.00 93.94 211 PHE A O 1
ATOM 1699 N N . PRO A 1 212 ? 10.171 8.476 -26.041 1.00 91.69 212 PRO A N 1
ATOM 1700 C CA . PRO A 1 212 ? 9.832 9.760 -26.661 1.00 91.69 212 PRO A CA 1
ATOM 1701 C C . PRO A 1 212 ? 8.611 9.709 -27.588 1.00 91.69 212 PRO A C 1
ATOM 1703 O O . PRO A 1 212 ? 7.798 10.630 -27.570 1.00 91.69 212 PRO A O 1
ATOM 1706 N N . GLU A 1 213 ? 8.466 8.622 -28.349 1.00 90.88 213 GLU A N 1
ATOM 1707 C CA . GLU A 1 213 ? 7.285 8.310 -29.148 1.00 90.88 213 GLU A CA 1
ATOM 1708 C C . GLU A 1 213 ? 6.729 6.936 -28.733 1.00 90.88 213 GLU A C 1
ATOM 1710 O O . GLU A 1 213 ? 7.489 5.979 -28.559 1.00 90.88 213 GLU A O 1
ATOM 1715 N N . PRO A 1 214 ? 5.406 6.793 -28.564 1.00 92.81 214 PRO A N 1
ATOM 1716 C CA . PRO A 1 214 ? 4.815 5.545 -28.104 1.00 92.81 214 PRO A CA 1
ATOM 1717 C C . PRO A 1 214 ? 4.746 4.492 -29.220 1.00 92.81 214 PRO A C 1
ATOM 1719 O O . PRO A 1 214 ? 4.099 4.694 -30.250 1.00 92.81 214 PRO A O 1
ATOM 1722 N N . ALA A 1 215 ? 5.349 3.326 -28.990 1.00 93.75 215 ALA A N 1
ATOM 1723 C CA . ALA A 1 215 ? 5.383 2.225 -29.950 1.00 93.75 215 ALA A CA 1
ATOM 1724 C C . ALA A 1 215 ? 4.118 1.350 -29.878 1.00 93.75 215 ALA A C 1
ATOM 1726 O O . ALA A 1 215 ? 3.598 1.076 -28.798 1.00 93.75 215 ALA A O 1
ATOM 1727 N N . VAL A 1 216 ? 3.633 0.859 -31.023 1.00 94.62 216 VAL A N 1
ATOM 1728 C CA . VAL A 1 216 ? 2.447 -0.014 -31.098 1.00 94.62 216 VAL A CA 1
ATOM 1729 C C . VAL A 1 216 ? 2.837 -1.415 -31.552 1.00 94.62 216 VAL A C 1
ATOM 1731 O O . VAL A 1 216 ? 3.239 -1.611 -32.698 1.00 94.62 216 VAL A O 1
ATOM 1734 N N . ALA A 1 217 ? 2.687 -2.398 -30.663 1.00 95.62 217 ALA A N 1
ATOM 1735 C CA . ALA A 1 217 ? 3.042 -3.792 -30.925 1.00 95.62 217 ALA A CA 1
ATOM 1736 C C . ALA A 1 217 ? 2.279 -4.756 -29.997 1.00 95.62 217 ALA A C 1
ATOM 1738 O O . ALA A 1 217 ? 1.484 -4.318 -29.168 1.00 95.62 217 ALA A O 1
ATOM 1739 N N . ARG A 1 218 ? 2.498 -6.071 -30.114 1.00 94.69 218 ARG A N 1
ATOM 1740 C CA . ARG A 1 218 ? 1.993 -7.061 -29.139 1.00 94.69 218 ARG A CA 1
ATOM 1741 C C . ARG A 1 218 ? 3.044 -7.436 -28.095 1.00 94.69 218 ARG A C 1
ATOM 1743 O O . ARG A 1 218 ? 2.717 -7.566 -26.914 1.00 94.69 218 ARG A O 1
ATOM 1750 N N . PHE A 1 219 ? 4.279 -7.608 -28.546 1.00 97.44 219 PHE A N 1
ATOM 1751 C CA . PHE A 1 219 ? 5.420 -8.009 -27.740 1.00 97.44 219 PHE A CA 1
ATOM 1752 C C . PHE A 1 219 ? 6.385 -6.834 -27.588 1.00 97.44 219 PHE A C 1
ATOM 1754 O O . PHE A 1 219 ? 6.642 -6.101 -28.550 1.00 97.44 219 PHE A O 1
ATOM 1761 N N . ILE A 1 220 ? 6.953 -6.708 -26.394 1.00 98.06 220 ILE A N 1
ATOM 1762 C CA . ILE A 1 220 ? 8.091 -5.840 -26.086 1.00 98.06 220 ILE A CA 1
ATOM 1763 C C . ILE A 1 220 ? 9.238 -6.719 -25.589 1.00 98.06 220 ILE A C 1
ATOM 1765 O O . ILE A 1 220 ? 9.009 -7.716 -24.901 1.00 98.06 220 ILE A O 1
ATOM 1769 N N . ARG A 1 221 ? 10.471 -6.360 -25.935 1.00 97.50 221 ARG A N 1
ATOM 1770 C CA . ARG A 1 221 ? 11.673 -7.052 -25.477 1.00 97.50 221 ARG A CA 1
ATOM 1771 C C . ARG A 1 221 ? 12.756 -6.046 -25.118 1.00 97.50 221 ARG A C 1
ATOM 1773 O O . ARG A 1 221 ? 13.041 -5.132 -25.892 1.00 97.50 221 ARG A O 1
ATOM 1780 N N . VAL A 1 222 ? 13.356 -6.232 -23.949 1.00 97.81 222 VAL A N 1
ATOM 1781 C CA . VAL A 1 222 ? 14.479 -5.435 -23.448 1.00 97.81 222 VAL A CA 1
ATOM 1782 C C . VAL A 1 222 ? 15.772 -6.207 -23.693 1.00 97.81 222 VAL A C 1
ATOM 1784 O O . VAL A 1 222 ? 15.837 -7.407 -23.428 1.00 97.81 222 VAL A O 1
ATOM 1787 N N . TYR A 1 223 ? 16.791 -5.513 -24.197 1.00 96.88 223 TYR A N 1
ATOM 1788 C CA . TYR A 1 223 ? 18.097 -6.055 -24.574 1.00 96.88 223 TYR A CA 1
ATOM 1789 C C . TYR A 1 223 ? 19.212 -5.358 -23.771 1.00 96.88 223 TYR A C 1
ATOM 1791 O O . TYR A 1 223 ? 19.744 -4.336 -24.227 1.00 96.88 223 TYR A O 1
ATOM 1799 N N . PRO A 1 224 ? 19.575 -5.861 -22.578 1.00 96.31 224 PRO A N 1
ATOM 1800 C CA . PRO A 1 224 ? 20.647 -5.296 -21.759 1.00 96.31 224 PRO A CA 1
ATOM 1801 C C . PRO A 1 224 ? 21.989 -5.231 -22.497 1.00 96.31 224 PRO A C 1
ATOM 1803 O O . PRO A 1 224 ? 22.370 -6.174 -23.186 1.00 96.31 224 PRO A O 1
ATOM 1806 N N . GLN A 1 225 ? 22.697 -4.110 -22.350 1.00 94.75 225 GLN A N 1
ATOM 1807 C CA . GLN A 1 225 ? 23.988 -3.840 -23.001 1.00 94.75 225 GLN A CA 1
ATOM 1808 C C . GLN A 1 225 ? 25.119 -3.629 -21.995 1.00 94.75 225 GLN A C 1
ATOM 1810 O O . GLN A 1 225 ? 26.252 -4.032 -22.243 1.00 94.75 225 GLN A O 1
ATOM 1815 N N . ILE A 1 226 ? 24.819 -2.969 -20.874 1.00 95.38 226 ILE A N 1
ATOM 1816 C CA . ILE A 1 226 ? 25.781 -2.653 -19.818 1.00 95.38 226 ILE A CA 1
ATOM 1817 C C . ILE A 1 226 ? 25.109 -2.951 -18.476 1.00 95.38 226 ILE A C 1
ATOM 1819 O O . ILE A 1 226 ? 23.934 -2.630 -18.281 1.00 95.38 226 ILE A O 1
ATOM 1823 N N . TRP A 1 227 ? 25.841 -3.583 -17.564 1.00 95.62 227 TRP A N 1
ATOM 1824 C CA . TRP A 1 227 ? 25.379 -3.962 -16.230 1.00 95.62 227 TRP A CA 1
ATOM 1825 C C . TRP A 1 227 ? 26.536 -3.927 -15.223 1.00 95.62 227 TRP A C 1
ATOM 1827 O O . TRP A 1 227 ? 27.708 -3.927 -15.605 1.00 95.62 227 TRP A O 1
ATOM 1837 N N . ASN A 1 228 ? 26.194 -3.875 -13.939 1.00 95.69 228 ASN A N 1
ATOM 1838 C CA . ASN A 1 228 ? 27.104 -4.070 -12.816 1.00 95.69 228 ASN A CA 1
ATOM 1839 C C . ASN A 1 228 ? 26.894 -5.474 -12.232 1.00 95.69 228 ASN A C 1
ATOM 1841 O O . ASN A 1 228 ? 25.756 -5.928 -12.155 1.00 95.69 228 ASN A O 1
ATOM 1845 N N . GLY A 1 229 ? 27.975 -6.143 -11.821 1.00 93.38 229 GLY A N 1
ATOM 1846 C CA . GLY A 1 229 ? 27.909 -7.518 -11.316 1.00 93.38 229 GLY A CA 1
ATOM 1847 C C . GLY A 1 229 ? 27.513 -8.523 -12.404 1.00 93.38 229 GLY A C 1
ATOM 1848 O O . GLY A 1 229 ? 28.042 -8.485 -13.519 1.00 93.38 229 GLY A O 1
ATOM 1849 N N . SER A 1 230 ? 26.590 -9.423 -12.076 1.00 92.69 230 SER A N 1
ATOM 1850 C CA . SER A 1 230 ? 25.922 -10.311 -13.033 1.00 92.69 230 SER A CA 1
ATOM 1851 C C . SER A 1 230 ? 24.846 -9.563 -13.834 1.00 92.69 230 SER A C 1
ATOM 1853 O O . SER A 1 230 ? 24.298 -8.556 -13.386 1.00 92.69 230 SER A O 1
ATOM 1855 N N . LEU A 1 231 ? 24.500 -10.056 -15.029 1.00 95.19 231 LEU A N 1
ATOM 1856 C CA . LEU A 1 231 ? 23.384 -9.498 -15.799 1.00 95.19 231 LEU A CA 1
ATOM 1857 C C . LEU A 1 231 ? 22.072 -9.906 -15.123 1.00 95.19 231 LEU A C 1
ATOM 1859 O O . LEU A 1 231 ? 21.554 -10.990 -15.384 1.00 95.19 231 LEU A O 1
ATOM 1863 N N . CYS A 1 232 ? 21.552 -9.028 -14.268 1.00 95.75 232 CYS A N 1
ATOM 1864 C CA . CYS A 1 232 ? 20.297 -9.207 -13.549 1.00 95.75 232 CYS A CA 1
ATOM 1865 C C . CYS A 1 232 ? 19.399 -7.977 -13.678 1.00 95.75 232 CYS A C 1
ATOM 1867 O O . CYS A 1 232 ? 19.870 -6.843 -13.558 1.00 95.75 232 CYS A O 1
ATOM 1869 N N . MET A 1 233 ? 18.098 -8.190 -13.875 1.00 96.38 233 MET A N 1
ATOM 1870 C CA . MET A 1 233 ? 17.111 -7.112 -13.837 1.00 96.38 233 MET A CA 1
ATOM 1871 C C . MET A 1 233 ? 15.707 -7.588 -13.450 1.00 96.38 233 MET A C 1
ATOM 1873 O O . MET A 1 233 ? 15.300 -8.727 -13.693 1.00 96.38 233 MET A O 1
ATOM 1877 N N . ARG A 1 234 ? 14.956 -6.646 -12.889 1.00 97.50 234 ARG A N 1
ATOM 1878 C CA . ARG A 1 234 ? 13.506 -6.644 -12.711 1.00 97.50 234 ARG A CA 1
ATOM 1879 C C . ARG A 1 234 ? 12.897 -5.569 -13.624 1.00 97.50 234 ARG A C 1
ATOM 1881 O O . ARG A 1 234 ? 13.546 -4.562 -13.916 1.00 97.50 234 ARG A O 1
ATOM 1888 N N . LEU A 1 235 ? 11.677 -5.806 -14.103 1.00 97.25 235 LEU A N 1
ATOM 1889 C CA . LEU A 1 235 ? 11.012 -5.035 -15.154 1.00 97.25 235 LEU A CA 1
ATOM 1890 C C . LEU A 1 235 ? 9.514 -4.856 -14.858 1.00 97.25 235 LEU A C 1
ATOM 1892 O O . LEU A 1 235 ? 8.818 -5.817 -14.527 1.00 97.25 235 LEU A O 1
ATOM 1896 N N . GLU A 1 236 ? 9.006 -3.646 -15.075 1.00 96.50 236 GLU A N 1
ATOM 1897 C CA . GLU A 1 236 ? 7.592 -3.362 -15.356 1.00 96.50 236 GLU A CA 1
ATOM 1898 C C . GLU A 1 236 ? 7.480 -2.633 -16.701 1.00 96.50 236 GLU A C 1
ATOM 1900 O O . GLU A 1 236 ? 8.411 -1.958 -17.148 1.00 96.50 236 GLU A O 1
ATOM 1905 N N . VAL A 1 237 ? 6.347 -2.797 -17.380 1.00 95.94 237 VAL A N 1
ATOM 1906 C CA . VAL A 1 237 ? 6.102 -2.245 -18.714 1.00 95.94 237 VAL A CA 1
ATOM 1907 C C . VAL A 1 237 ? 4.895 -1.316 -18.653 1.00 95.94 237 VAL A C 1
ATOM 1909 O O . VAL A 1 237 ? 3.841 -1.685 -18.140 1.00 95.94 237 VAL A O 1
ATOM 1912 N N . LEU A 1 238 ? 5.018 -0.116 -19.221 1.00 95.00 238 LEU A N 1
ATOM 1913 C CA . LEU A 1 238 ? 3.925 0.851 -19.294 1.00 95.00 238 LEU A CA 1
ATOM 1914 C C . LEU A 1 238 ? 3.248 0.786 -20.665 1.00 95.00 238 LEU A C 1
ATOM 1916 O O . LEU A 1 238 ? 3.910 0.914 -21.703 1.00 95.00 238 LEU A O 1
ATOM 1920 N N . GLY A 1 239 ? 1.925 0.603 -20.695 1.00 92.88 239 GLY A N 1
ATOM 1921 C CA . GLY A 1 239 ? 1.209 0.531 -21.967 1.00 92.88 239 GLY A CA 1
ATOM 1922 C C . GLY A 1 239 ? -0.313 0.435 -21.888 1.00 92.88 239 GLY A C 1
ATOM 1923 O O . GLY A 1 239 ? -0.893 -0.105 -20.952 1.00 92.88 239 GLY A O 1
ATOM 1924 N N . CYS A 1 240 ? -0.976 0.962 -22.917 1.00 90.62 240 CYS A N 1
ATOM 1925 C CA . CYS A 1 240 ? -2.430 0.952 -23.059 1.00 90.62 240 CYS A CA 1
ATOM 1926 C C . CYS A 1 240 ? -2.850 -0.039 -24.161 1.00 90.62 240 CYS A C 1
ATOM 1928 O O . CYS A 1 240 ? -2.469 0.158 -25.319 1.00 90.62 240 CYS A O 1
ATOM 1930 N N . PRO A 1 241 ? -3.662 -1.073 -23.873 1.00 88.44 241 PRO A N 1
ATOM 1931 C CA . PRO A 1 241 ? -4.197 -1.960 -24.904 1.00 88.44 241 PRO A CA 1
ATOM 1932 C C . PRO A 1 241 ? -5.043 -1.196 -25.936 1.00 88.44 241 PRO A C 1
ATOM 1934 O O . PRO A 1 241 ? -6.055 -0.582 -25.596 1.00 88.44 241 PRO A O 1
ATOM 1937 N N . LEU A 1 242 ? -4.666 -1.269 -27.213 1.00 83.69 242 LEU A N 1
ATOM 1938 C CA . LEU A 1 242 ? -5.432 -0.694 -28.317 1.00 83.69 242 LEU A CA 1
ATOM 1939 C C . LEU A 1 242 ? -6.592 -1.631 -28.660 1.00 83.69 242 LEU A C 1
ATOM 1941 O O . LEU A 1 242 ? -6.443 -2.640 -29.353 1.00 83.69 242 LEU A O 1
ATOM 1945 N N . SER A 1 243 ? -7.768 -1.323 -28.118 1.00 68.31 243 SER A N 1
ATOM 1946 C CA . SER A 1 243 ? -8.936 -2.194 -28.214 1.00 68.31 243 SER A CA 1
ATOM 1947 C C . SER A 1 243 ? -9.466 -2.339 -29.642 1.00 68.31 243 SER A C 1
ATOM 1949 O O . SER A 1 243 ? -9.725 -1.340 -30.310 1.00 68.31 243 SER A O 1
ATOM 1951 N N . THR A 1 244 ? -9.800 -3.570 -30.037 1.00 56.25 244 THR A N 1
ATOM 1952 C CA . THR A 1 244 ? -10.817 -3.817 -31.081 1.00 56.25 244 THR A CA 1
ATOM 1953 C C . THR A 1 244 ? -11.877 -4.867 -30.713 1.00 56.25 244 THR A C 1
ATOM 1955 O O . THR A 1 244 ? -12.988 -4.750 -31.219 1.00 56.25 244 THR A O 1
ATOM 1958 N N . VAL A 1 245 ? -11.619 -5.857 -29.832 1.00 53.38 245 VAL A N 1
ATOM 1959 C CA . VAL A 1 245 ? -12.605 -6.945 -29.563 1.00 53.38 245 VAL A CA 1
ATOM 1960 C C . VAL A 1 245 ? -12.647 -7.498 -28.113 1.00 53.38 245 VAL A C 1
ATOM 1962 O O . VAL A 1 245 ? -12.909 -8.681 -27.919 1.00 53.38 245 VAL A O 1
ATOM 1965 N N . SER A 1 246 ? -12.394 -6.707 -27.054 1.00 51.25 246 SER A N 1
ATOM 1966 C CA . SER A 1 246 ? -12.459 -7.249 -25.669 1.00 51.25 246 SER A CA 1
ATOM 1967 C C . SER A 1 246 ? -12.999 -6.316 -24.573 1.00 51.25 246 SER A C 1
ATOM 1969 O O . SER A 1 246 ? -12.540 -6.378 -23.432 1.00 51.25 246 SER A O 1
ATOM 1971 N N . SER A 1 247 ? -14.033 -5.519 -24.858 1.00 49.19 247 SER A N 1
ATOM 1972 C CA . SER A 1 247 ? -14.958 -5.087 -23.791 1.00 49.19 247 SER A CA 1
ATOM 1973 C C . SER A 1 247 ? -15.885 -6.236 -23.354 1.00 49.19 247 SER A C 1
ATOM 1975 O O . SER A 1 247 ? -16.152 -6.395 -22.170 1.00 49.19 247 SER A O 1
ATOM 1977 N N . TYR A 1 248 ? -16.297 -7.098 -24.293 1.00 45.66 248 TYR A N 1
ATOM 1978 C CA . TYR A 1 248 ? -17.391 -8.060 -24.099 1.00 45.66 248 TYR A CA 1
ATOM 1979 C C . TYR A 1 248 ? -17.139 -9.164 -23.054 1.00 45.66 248 TYR A C 1
ATOM 1981 O O . TYR A 1 248 ? -18.053 -9.496 -22.306 1.00 45.66 248 TYR A O 1
ATOM 1989 N N . TYR A 1 249 ? -15.928 -9.731 -22.983 1.00 47.66 249 TYR A N 1
ATOM 1990 C CA . TYR A 1 249 ? -15.614 -10.813 -22.032 1.00 47.66 249 TYR A CA 1
ATOM 1991 C C . TYR A 1 249 ? -14.924 -10.335 -20.747 1.00 47.66 249 TYR A C 1
ATOM 1993 O O . TYR A 1 249 ? -15.073 -10.977 -19.713 1.00 47.66 249 TYR A O 1
ATOM 2001 N N . SER A 1 250 ? -14.222 -9.197 -20.775 1.00 45.62 250 SER A N 1
ATOM 2002 C CA . SER A 1 250 ? -13.591 -8.618 -19.574 1.00 45.62 250 SER A CA 1
ATOM 2003 C C . SER A 1 250 ? -14.661 -8.127 -18.580 1.00 45.62 250 SER A C 1
ATOM 2005 O O . SER A 1 250 ? -14.629 -8.469 -17.401 1.00 45.62 250 SER A O 1
ATOM 2007 N N . GLN A 1 251 ? -15.696 -7.444 -19.090 1.00 44.72 251 GLN A N 1
ATOM 2008 C CA . GLN A 1 251 ? -16.817 -6.912 -18.299 1.00 44.72 251 GLN A CA 1
ATOM 2009 C C . GLN A 1 251 ? -17.813 -7.975 -17.793 1.00 44.72 251 GLN A C 1
ATOM 2011 O O . GLN A 1 251 ? -18.748 -7.634 -17.078 1.00 44.72 251 GLN A O 1
ATOM 2016 N N . GLN A 1 252 ? -17.669 -9.257 -18.157 1.00 41.75 252 GLN A N 1
ATOM 2017 C CA . GLN A 1 252 ? -18.559 -10.310 -17.639 1.00 41.75 252 GLN A CA 1
ATOM 2018 C C . GLN A 1 252 ? -18.173 -10.800 -16.236 1.00 41.75 252 GLN A C 1
ATOM 2020 O O . GLN A 1 252 ? -19.039 -11.319 -15.536 1.00 41.75 252 GLN A O 1
ATOM 2025 N N . ASN A 1 253 ? -16.915 -10.607 -15.822 1.00 40.75 253 ASN A N 1
ATOM 2026 C CA . ASN A 1 253 ? -16.445 -10.915 -14.465 1.00 40.75 253 ASN A CA 1
ATOM 2027 C C . ASN A 1 253 ? -16.048 -9.660 -13.671 1.00 40.75 253 ASN A C 1
ATOM 2029 O O . ASN A 1 253 ? -16.128 -9.679 -12.444 1.00 40.75 253 ASN A O 1
ATOM 2033 N N . GLU A 1 254 ? -15.676 -8.562 -14.334 1.00 42.12 254 GLU A N 1
ATOM 2034 C CA . GLU A 1 254 ? -15.641 -7.250 -13.687 1.00 42.12 254 GLU A CA 1
ATOM 2035 C C . GLU A 1 254 ? -17.070 -6.726 -13.538 1.00 42.12 254 GLU A C 1
ATOM 2037 O O . GLU A 1 254 ? -17.619 -6.084 -14.434 1.00 42.12 254 GLU A O 1
ATOM 2042 N N . VAL A 1 255 ? -17.669 -6.975 -12.370 1.00 39.72 255 VAL A N 1
ATOM 2043 C CA . VAL A 1 255 ? -18.806 -6.179 -11.903 1.00 39.72 255 VAL A CA 1
ATOM 2044 C C . VAL A 1 255 ? -18.280 -4.767 -11.649 1.00 39.72 255 VAL A C 1
ATOM 2046 O O . VAL A 1 255 ? -17.888 -4.434 -10.533 1.00 39.72 255 VAL A O 1
ATOM 2049 N N . THR A 1 256 ? -18.255 -3.931 -12.690 1.00 42.53 256 THR A N 1
ATOM 2050 C CA . THR A 1 256 ? -18.188 -2.477 -12.522 1.00 42.53 256 THR A CA 1
ATOM 2051 C C . THR A 1 256 ? -19.426 -2.091 -11.732 1.00 42.53 256 THR A C 1
ATOM 2053 O O . THR A 1 256 ? -20.527 -2.049 -12.294 1.00 42.53 256 THR A O 1
ATOM 2056 N N . SER A 1 257 ? -19.278 -1.914 -10.419 1.00 46.06 257 SER A N 1
ATOM 2057 C CA . SER A 1 257 ? -20.419 -1.559 -9.593 1.00 46.06 257 SER A CA 1
ATOM 2058 C C . SER A 1 257 ? -20.922 -0.191 -10.045 1.00 46.06 257 SER A C 1
ATOM 2060 O O . SER A 1 257 ? -20.154 0.694 -10.420 1.00 46.06 257 SER A O 1
ATOM 2062 N N . THR A 1 258 ? -22.240 -0.022 -10.064 1.00 53.16 258 THR A N 1
ATOM 2063 C CA . THR A 1 258 ? -22.876 1.252 -10.422 1.00 53.16 258 THR A CA 1
ATOM 2064 C C . THR A 1 258 ? -22.802 2.266 -9.278 1.00 53.16 258 THR A C 1
ATOM 2066 O O . THR A 1 258 ? -23.595 3.207 -9.227 1.00 53.16 258 THR A O 1
ATOM 2069 N N . ASP A 1 259 ? -21.904 2.052 -8.318 1.00 63.16 259 ASP A N 1
ATOM 2070 C CA . ASP A 1 259 ? -21.782 2.881 -7.136 1.00 63.16 259 ASP A CA 1
ATOM 2071 C C . ASP A 1 259 ? -20.916 4.091 -7.452 1.00 63.16 259 ASP A C 1
ATOM 2073 O O . ASP A 1 259 ? -19.763 3.978 -7.860 1.00 63.16 259 ASP A O 1
ATOM 2077 N N . ASN A 1 260 ? -21.498 5.268 -7.244 1.00 73.94 260 ASN A N 1
ATOM 2078 C CA . ASN A 1 260 ? -20.841 6.557 -7.397 1.00 73.94 260 ASN A CA 1
ATOM 2079 C C . ASN A 1 260 ? -19.869 6.811 -6.223 1.00 73.94 260 ASN A C 1
ATOM 2081 O O . ASN A 1 260 ? -20.116 7.681 -5.390 1.00 73.94 260 ASN A O 1
ATOM 2085 N N . LEU A 1 261 ? -18.822 5.987 -6.125 1.00 82.75 261 LEU A N 1
ATOM 2086 C CA . LEU A 1 261 ? -17.754 6.045 -5.122 1.00 82.75 261 LEU A CA 1
ATOM 2087 C C . LEU A 1 261 ? -16.493 6.692 -5.720 1.00 82.75 261 LEU A C 1
ATOM 2089 O O . LEU A 1 261 ? -16.272 6.628 -6.931 1.00 82.75 261 LEU A O 1
ATOM 2093 N N . ASP A 1 262 ? -15.654 7.302 -4.879 1.00 85.88 262 ASP A N 1
ATOM 2094 C CA . ASP A 1 262 ? -14.460 8.035 -5.332 1.00 85.88 262 ASP A CA 1
ATOM 2095 C C . ASP A 1 262 ? -13.263 7.078 -5.517 1.00 85.88 262 ASP A C 1
ATOM 2097 O O . ASP A 1 262 ? -12.398 6.945 -4.654 1.00 85.88 262 ASP A O 1
ATOM 2101 N N . PHE A 1 263 ? -13.233 6.341 -6.633 1.00 89.38 263 PHE A N 1
ATOM 2102 C CA . PHE A 1 263 ? -12.160 5.386 -6.944 1.00 89.38 263 PHE A CA 1
ATOM 2103 C C . PHE A 1 263 ? -10.868 6.084 -7.403 1.00 89.38 263 PHE A C 1
ATOM 2105 O O . PHE A 1 263 ? -10.597 6.211 -8.598 1.00 89.38 263 PHE A O 1
ATOM 2112 N N . ARG A 1 264 ? -10.046 6.503 -6.438 1.00 88.81 264 ARG A N 1
ATOM 2113 C CA . ARG A 1 264 ? -8.695 7.054 -6.642 1.00 88.81 264 ARG A CA 1
ATOM 2114 C C . ARG A 1 264 ? -7.862 6.947 -5.365 1.00 88.81 264 ARG A C 1
ATOM 2116 O O . ARG A 1 264 ? -8.389 6.627 -4.306 1.00 88.81 264 ARG A O 1
ATOM 2123 N N . HIS A 1 265 ? -6.582 7.299 -5.453 1.00 91.69 265 HIS A N 1
ATOM 2124 C CA . HIS A 1 265 ? -5.764 7.539 -4.267 1.00 91.69 265 HIS A CA 1
ATOM 2125 C C . HIS A 1 265 ? -6.087 8.896 -3.631 1.00 91.69 265 HIS A C 1
ATOM 2127 O O . HIS A 1 265 ? -6.199 9.918 -4.319 1.00 91.69 265 HIS A O 1
ATOM 2133 N N . HIS A 1 266 ? -6.238 8.903 -2.308 1.00 94.25 266 HIS A N 1
ATOM 2134 C CA . HIS A 1 266 ? -6.583 10.092 -1.537 1.00 94.25 266 HIS A CA 1
ATOM 2135 C C . HIS A 1 266 ? -5.375 10.632 -0.783 1.00 94.25 266 HIS A C 1
ATOM 2137 O O . HIS A 1 266 ? -4.957 10.019 0.200 1.00 94.25 266 HIS A O 1
ATOM 2143 N N . SER A 1 267 ? -4.902 11.840 -1.118 1.00 94.81 267 SER A N 1
ATOM 2144 C CA . SER A 1 267 ? -3.955 12.561 -0.251 1.00 94.81 267 SER A CA 1
ATOM 2145 C C . SER A 1 267 ? -4.519 12.695 1.171 1.00 94.81 267 SER A C 1
ATOM 2147 O O . SER A 1 267 ? -5.733 12.641 1.379 1.00 94.81 267 SER A O 1
ATOM 2149 N N . TYR A 1 268 ? -3.689 12.921 2.187 1.00 96.06 268 TYR A N 1
ATOM 2150 C CA . TYR A 1 268 ? -4.158 13.146 3.560 1.00 96.06 268 TYR A CA 1
ATOM 2151 C C . TYR A 1 268 ? -5.174 14.304 3.660 1.00 96.06 268 TYR A C 1
ATOM 2153 O O . TYR A 1 268 ? -6.075 14.280 4.503 1.00 96.06 268 TYR A O 1
ATOM 2161 N N . LYS A 1 269 ? -5.091 15.306 2.771 1.00 96.00 269 LYS A N 1
ATOM 2162 C CA . LYS A 1 269 ? -6.100 16.374 2.662 1.00 96.00 269 LYS A CA 1
ATOM 2163 C C . LYS A 1 269 ? -7.423 15.848 2.103 1.00 96.00 269 LYS A C 1
ATOM 2165 O O . LYS A 1 269 ? -8.469 16.143 2.679 1.00 96.00 269 LYS A O 1
ATOM 2170 N N . ASP A 1 270 ? -7.374 15.054 1.038 1.00 95.94 270 ASP A N 1
ATOM 2171 C CA . ASP A 1 270 ? -8.571 14.515 0.384 1.00 95.94 270 ASP A CA 1
ATOM 2172 C C . ASP A 1 270 ? -9.258 13.452 1.239 1.00 95.94 270 ASP A C 1
ATOM 2174 O O . ASP A 1 270 ? -10.476 13.463 1.347 1.00 95.94 270 ASP A O 1
ATOM 2178 N N . MET A 1 271 ? -8.489 12.594 1.915 1.00 97.06 271 MET A N 1
ATOM 2179 C CA . MET A 1 271 ? -8.976 11.613 2.890 1.00 97.06 271 MET A CA 1
ATOM 2180 C C . MET A 1 271 ? -9.814 12.306 3.971 1.00 97.06 271 MET A C 1
ATOM 2182 O O . MET A 1 271 ? -10.955 11.928 4.226 1.00 97.06 271 MET A O 1
ATOM 2186 N N . ARG A 1 272 ? -9.280 13.382 4.568 1.00 97.25 272 ARG A N 1
ATOM 2187 C CA . ARG A 1 272 ? -10.014 14.194 5.552 1.00 97.25 272 ARG A CA 1
ATOM 2188 C C . ARG A 1 272 ? -11.264 14.839 4.964 1.00 97.25 272 ARG A C 1
ATOM 2190 O O . ARG A 1 272 ? -12.267 14.944 5.666 1.00 97.25 272 ARG A O 1
ATOM 2197 N N . GLN A 1 273 ? -11.200 15.297 3.715 1.00 97.06 273 GLN A N 1
ATOM 2198 C CA . GLN A 1 273 ? -12.338 15.913 3.043 1.00 97.06 273 GLN A CA 1
ATOM 2199 C C . GLN A 1 273 ? -13.435 14.883 2.736 1.00 97.06 273 GLN A C 1
ATOM 2201 O O . GLN A 1 273 ? -14.595 15.174 3.002 1.00 97.06 273 GLN A O 1
ATOM 2206 N N . LEU A 1 274 ? -13.089 13.680 2.268 1.00 96.69 274 LEU A N 1
ATOM 2207 C CA . LEU A 1 274 ? -14.025 12.575 2.039 1.00 96.69 274 LEU A CA 1
ATOM 2208 C C . LEU A 1 274 ? -14.685 12.146 3.350 1.00 96.69 274 LEU A C 1
ATOM 2210 O O . LEU A 1 274 ? -15.910 12.114 3.424 1.00 96.69 274 LEU A O 1
ATOM 2214 N N . MET A 1 275 ? -13.898 11.904 4.407 1.00 97.81 275 MET A N 1
ATOM 2215 C CA . MET A 1 275 ? -14.443 11.574 5.730 1.00 97.81 275 MET A CA 1
ATOM 2216 C C . MET A 1 275 ? -15.429 12.650 6.201 1.00 97.81 275 MET A C 1
ATOM 2218 O O . MET A 1 275 ? -16.514 12.326 6.679 1.00 97.81 275 MET A O 1
ATOM 2222 N N . LYS A 1 276 ? -15.079 13.932 6.024 1.00 97.62 276 LYS A N 1
ATOM 2223 C CA . LYS A 1 276 ? -15.956 15.056 6.360 1.00 97.62 276 LYS A CA 1
ATOM 2224 C C . LYS A 1 276 ? -17.251 15.057 5.539 1.00 97.62 276 LYS A C 1
ATOM 2226 O O . LYS A 1 276 ? -18.304 15.234 6.137 1.00 97.62 276 LYS A O 1
ATOM 2231 N N . VAL A 1 277 ? -17.187 14.835 4.224 1.00 96.81 277 VAL A N 1
ATOM 2232 C CA . VAL A 1 277 ? -18.376 14.761 3.352 1.00 96.81 277 VAL A CA 1
ATOM 2233 C C . VAL A 1 277 ? -19.306 13.635 3.803 1.00 96.81 277 VAL A C 1
ATOM 2235 O O . VAL A 1 277 ? -20.476 13.897 4.054 1.00 96.81 277 VAL A O 1
ATOM 2238 N N . VAL A 1 278 ? -18.782 12.427 4.031 1.00 96.88 278 VAL A N 1
ATOM 2239 C CA . VAL A 1 278 ? -19.579 11.291 4.531 1.00 96.88 278 VAL A CA 1
ATOM 2240 C C . VAL A 1 278 ? -20.234 11.610 5.884 1.00 96.88 278 VAL A C 1
ATOM 2242 O O . VAL A 1 278 ? -21.385 11.246 6.119 1.00 96.88 278 VAL A O 1
ATOM 2245 N N . ASN A 1 279 ? -19.545 12.345 6.765 1.00 97.88 279 ASN A N 1
ATOM 2246 C CA . ASN A 1 279 ? -20.113 12.776 8.045 1.00 97.88 279 ASN A CA 1
ATOM 2247 C C . ASN A 1 279 ? -21.159 13.901 7.904 1.00 97.88 279 ASN A C 1
ATOM 2249 O O . ASN A 1 279 ? -22.051 14.016 8.740 1.00 97.88 279 ASN A O 1
ATOM 2253 N N . GLU A 1 280 ? -21.056 14.758 6.888 1.00 97.31 280 GLU A N 1
ATOM 2254 C CA . GLU A 1 280 ? -22.070 15.773 6.568 1.00 97.31 280 GLU A CA 1
ATOM 2255 C C . GLU A 1 280 ? -23.301 15.152 5.876 1.00 97.31 280 GLU A C 1
ATOM 2257 O O . GLU A 1 280 ? -24.413 15.653 6.048 1.00 97.31 280 GLU A O 1
ATOM 2262 N N . GLU A 1 281 ? -23.130 14.034 5.162 1.00 96.19 281 GLU A N 1
ATOM 2263 C CA . GLU A 1 281 ? -24.207 13.249 4.544 1.00 96.19 281 GLU A CA 1
ATOM 2264 C C . GLU A 1 281 ? -24.951 12.357 5.554 1.00 96.19 281 GLU A C 1
ATOM 2266 O O . GLU A 1 281 ? -26.180 12.289 5.522 1.00 96.19 281 GLU A O 1
ATOM 2271 N N . CYS A 1 282 ? -24.242 11.703 6.483 1.00 96.81 282 CYS A N 1
ATOM 2272 C CA . CYS A 1 282 ? -24.814 10.756 7.452 1.00 96.81 282 CYS A CA 1
ATOM 2273 C C . CYS A 1 282 ? -24.644 11.138 8.945 1.00 96.81 282 CYS A C 1
ATOM 2275 O O . CYS A 1 282 ? -24.392 10.255 9.772 1.00 96.81 282 CYS A O 1
ATOM 2277 N N . PRO A 1 283 ? -24.866 12.404 9.360 1.00 97.12 283 PRO A N 1
ATOM 2278 C CA . PRO A 1 283 ? -24.530 12.894 10.703 1.00 97.12 283 PRO A CA 1
ATOM 2279 C C . PRO A 1 283 ? -25.296 12.213 11.848 1.00 97.12 283 PRO A C 1
ATOM 2281 O O . PRO A 1 283 ? -24.902 12.344 13.001 1.00 97.12 283 PRO A O 1
ATOM 2284 N N . SER A 1 284 ? -26.395 11.505 11.561 1.00 96.69 284 SER A N 1
ATOM 2285 C CA . SER A 1 284 ? -27.132 10.727 12.564 1.00 96.69 284 SER A CA 1
ATOM 2286 C C . SER A 1 284 ? -26.477 9.393 12.920 1.00 96.69 284 SER A C 1
ATOM 2288 O O . SER A 1 284 ? -26.870 8.814 13.924 1.00 96.69 284 SER A O 1
ATOM 2290 N N . ILE A 1 285 ? -25.544 8.891 12.102 1.00 97.69 285 ILE A N 1
ATOM 2291 C CA . ILE A 1 285 ? -24.873 7.600 12.329 1.00 97.69 285 ILE A CA 1
ATOM 2292 C C . ILE A 1 285 ? -23.342 7.670 12.324 1.00 97.69 285 ILE A C 1
ATOM 2294 O O . ILE A 1 285 ? -22.689 6.720 12.738 1.00 97.69 285 ILE A O 1
ATOM 2298 N N . THR A 1 286 ? -22.746 8.764 11.850 1.00 98.31 286 THR A N 1
ATOM 2299 C CA . THR A 1 286 ? -21.287 8.918 11.761 1.00 98.31 286 THR A CA 1
ATOM 2300 C C . THR A 1 286 ? -20.735 9.864 12.816 1.00 98.31 286 THR A C 1
ATOM 2302 O O . THR A 1 286 ? -21.335 10.907 13.085 1.00 98.31 286 THR A O 1
ATOM 2305 N N . ARG A 1 287 ? -19.521 9.592 13.297 1.00 98.19 287 ARG A N 1
ATOM 2306 C CA . ARG A 1 287 ? -18.728 10.556 14.069 1.00 98.19 287 ARG A CA 1
ATOM 2307 C C . ARG A 1 287 ? -17.241 10.445 13.752 1.00 98.19 287 ARG A C 1
ATOM 2309 O O . ARG A 1 287 ? -16.614 9.413 13.971 1.00 98.19 287 ARG A O 1
ATOM 2316 N N . ILE A 1 288 ? -16.647 11.539 13.284 1.00 98.12 288 ILE A N 1
ATOM 2317 C CA . ILE A 1 288 ? -15.191 11.642 13.125 1.00 98.12 288 ILE A CA 1
ATOM 2318 C C . ILE A 1 288 ? -14.552 11.997 14.469 1.00 98.12 288 ILE A C 1
ATOM 2320 O O . ILE A 1 288 ? -14.957 12.954 15.130 1.00 98.12 288 ILE A O 1
ATOM 2324 N N . TYR A 1 289 ? -13.497 11.279 14.846 1.00 97.81 289 TYR A N 1
ATOM 2325 C CA . TYR A 1 289 ? -12.663 11.615 15.998 1.00 97.81 289 TYR A CA 1
ATOM 2326 C C . TYR A 1 289 ? -11.179 11.348 15.706 1.00 97.81 289 TYR A C 1
ATOM 2328 O O . TYR A 1 289 ? -10.809 10.817 14.659 1.00 97.81 289 TYR A O 1
ATOM 2336 N N . ASN A 1 290 ? -10.308 11.781 16.617 1.00 97.50 290 ASN A N 1
ATOM 2337 C CA . ASN A 1 290 ? -8.859 11.642 16.499 1.00 97.50 290 ASN A CA 1
ATOM 2338 C C . ASN A 1 290 ? -8.335 10.657 17.550 1.00 97.50 290 ASN A C 1
ATOM 2340 O O . ASN A 1 290 ? -8.651 10.834 18.728 1.00 97.50 290 ASN A O 1
ATOM 2344 N N . ILE A 1 291 ? -7.513 9.678 17.154 1.00 97.12 291 ILE A N 1
ATOM 2345 C CA . ILE A 1 291 ? -6.876 8.740 18.102 1.00 97.12 291 ILE A CA 1
ATOM 2346 C C . ILE A 1 291 ? -5.467 9.165 18.527 1.00 97.12 291 ILE A C 1
ATOM 2348 O O . ILE A 1 291 ? -5.009 8.761 19.589 1.00 97.12 291 ILE A O 1
ATOM 2352 N N . GLY A 1 292 ? -4.793 10.024 17.757 1.00 96.94 292 GLY A N 1
ATOM 2353 C CA . GLY A 1 292 ? -3.433 10.463 18.076 1.00 96.94 292 GLY A CA 1
ATOM 2354 C C . GLY A 1 292 ? -2.861 11.457 17.077 1.00 96.94 292 GLY A C 1
ATOM 2355 O O . GLY A 1 292 ? -3.603 12.151 16.379 1.00 96.94 292 GLY A O 1
ATOM 2356 N N . LYS A 1 293 ? -1.536 11.543 17.013 1.00 97.12 293 LYS A N 1
ATOM 2357 C CA . LYS A 1 293 ? -0.822 12.249 15.948 1.00 97.12 293 LYS A CA 1
ATOM 2358 C C . LYS A 1 293 ? 0.383 11.423 15.515 1.00 97.12 293 LYS A C 1
ATOM 2360 O O . LYS A 1 293 ? 0.963 10.751 16.363 1.00 97.12 293 LYS A O 1
ATOM 2365 N N . SER A 1 294 ? 0.741 11.517 14.242 1.00 96.50 294 SER A N 1
ATOM 2366 C CA . SER A 1 294 ? 2.024 11.045 13.724 1.00 96.50 294 SER A CA 1
ATOM 2367 C C . SER A 1 294 ? 3.182 11.947 14.159 1.00 96.50 294 SER A C 1
ATOM 2369 O O . SER A 1 294 ? 2.950 13.042 14.694 1.00 96.50 294 SER A O 1
ATOM 2371 N N . SER A 1 295 ? 4.425 11.537 13.899 1.00 94.25 295 SER A N 1
ATOM 2372 C CA . SER A 1 295 ? 5.620 12.310 14.274 1.00 94.25 295 SER A CA 1
ATOM 2373 C C . SER A 1 295 ? 5.690 13.686 13.579 1.00 94.25 295 SER A C 1
ATOM 2375 O O . SER A 1 295 ? 6.103 14.662 14.208 1.00 94.25 295 SER A O 1
ATOM 2377 N N . ARG A 1 296 ? 5.192 13.837 12.336 1.00 95.25 296 ARG A N 1
ATOM 2378 C CA . ARG A 1 296 ? 5.013 15.150 11.661 1.00 95.25 296 ARG A CA 1
ATOM 2379 C C . ARG A 1 296 ? 3.772 15.926 12.129 1.00 95.25 296 ARG A C 1
ATOM 2381 O O . ARG A 1 296 ? 3.489 17.017 11.632 1.00 95.25 296 ARG A O 1
ATOM 2388 N N . GLY A 1 297 ? 3.018 15.395 13.090 1.00 95.75 297 GLY A N 1
ATOM 2389 C CA . GLY A 1 297 ? 1.864 16.052 13.703 1.00 95.75 297 GLY A CA 1
ATOM 2390 C C . GLY A 1 297 ? 0.547 15.910 12.935 1.00 95.75 297 GLY A C 1
ATOM 2391 O O . GLY A 1 297 ? -0.422 16.602 13.277 1.00 95.75 297 GLY A O 1
ATOM 2392 N N . LEU A 1 298 ? 0.473 15.029 11.929 1.00 97.00 298 LEU A N 1
ATOM 2393 C CA . LEU A 1 298 ? -0.782 14.716 11.243 1.00 97.00 298 LEU A CA 1
ATOM 2394 C C . LEU A 1 298 ? -1.710 13.957 12.201 1.00 97.00 298 LEU A C 1
ATOM 2396 O O . LEU A 1 298 ? -1.288 13.075 12.938 1.00 97.00 298 LEU A O 1
ATOM 2400 N N . LYS A 1 299 ? -2.990 14.328 12.229 1.00 98.12 299 LYS A N 1
ATOM 2401 C CA . LYS A 1 299 ? -4.012 13.720 13.090 1.00 98.12 299 LYS A CA 1
ATOM 2402 C C . LYS A 1 299 ? -4.399 12.348 12.533 1.00 98.12 299 LYS A C 1
ATOM 2404 O O . LYS A 1 299 ? -4.745 12.242 11.356 1.00 98.12 299 LYS A O 1
ATOM 2409 N N . ILE A 1 300 ? -4.384 11.324 13.381 1.00 98.31 300 ILE A N 1
ATOM 2410 C CA . ILE A 1 300 ? -4.804 9.967 13.015 1.00 98.31 300 ILE A CA 1
ATOM 2411 C C . ILE A 1 300 ? -6.325 9.891 13.187 1.00 98.31 300 ILE A C 1
ATOM 2413 O O . ILE A 1 300 ? -6.840 9.740 14.299 1.00 98.31 300 ILE A O 1
ATOM 2417 N N . TYR A 1 301 ? -7.049 10.080 12.082 1.00 98.31 301 TYR A N 1
ATOM 2418 C CA . TYR A 1 301 ? -8.509 10.132 12.079 1.00 98.31 301 TYR A CA 1
ATOM 2419 C C . TYR A 1 301 ? -9.141 8.745 12.078 1.00 98.31 301 TYR A C 1
ATOM 2421 O O . TYR A 1 301 ? -8.742 7.862 11.324 1.00 98.31 301 TYR A O 1
ATOM 2429 N N . ALA A 1 302 ? -10.200 8.613 12.865 1.00 98.31 302 ALA A N 1
ATOM 2430 C CA . ALA A 1 302 ? -11.100 7.477 12.869 1.00 98.31 302 ALA A CA 1
ATOM 2431 C C . ALA A 1 302 ? -12.517 7.955 12.525 1.00 98.31 302 ALA A C 1
ATOM 2433 O O . ALA A 1 302 ? -12.935 9.030 12.968 1.00 98.31 302 ALA A O 1
ATOM 2434 N N . MET A 1 303 ? -13.256 7.159 11.753 1.00 98.44 303 MET A N 1
ATOM 2435 C CA . MET A 1 303 ? -14.702 7.309 11.600 1.00 98.44 303 MET A CA 1
ATOM 2436 C C . MET A 1 303 ? -15.406 6.228 12.409 1.00 98.44 303 MET A C 1
ATOM 2438 O O . MET A 1 303 ? -15.189 5.038 12.198 1.00 98.44 303 MET A O 1
ATOM 2442 N N . GLU A 1 304 ? -16.243 6.666 13.333 1.00 98.38 304 GLU A N 1
ATOM 2443 C CA . GLU A 1 304 ? -17.214 5.852 14.048 1.00 98.38 304 GLU A CA 1
ATOM 2444 C C . GLU A 1 304 ? -18.514 5.782 13.237 1.00 98.38 304 GLU A C 1
ATOM 2446 O O . GLU A 1 304 ? -18.946 6.809 12.707 1.00 98.38 304 GLU A O 1
ATOM 2451 N N . ILE A 1 305 ? -19.123 4.597 13.142 1.00 98.44 305 ILE A N 1
ATOM 2452 C CA . ILE A 1 305 ? -20.422 4.353 12.506 1.00 98.44 305 ILE A CA 1
ATOM 2453 C C . ILE A 1 305 ? -21.262 3.450 13.432 1.00 98.44 305 ILE A C 1
ATOM 2455 O O . ILE A 1 305 ? -20.871 2.314 13.692 1.00 98.44 305 ILE A O 1
ATOM 2459 N N . SER A 1 306 ? -22.382 3.963 13.946 1.00 98.00 306 SER A N 1
ATOM 2460 C CA . SER A 1 306 ? -23.358 3.295 14.841 1.00 98.00 306 SER A CA 1
ATOM 2461 C C . SER A 1 306 ? -24.685 4.074 14.787 1.00 98.00 306 SER A C 1
ATOM 2463 O O . SER A 1 306 ? -24.695 5.199 14.293 1.00 98.00 306 SER A O 1
ATOM 2465 N N . ASP A 1 307 ? -25.809 3.548 15.280 1.00 95.88 307 ASP A N 1
ATOM 2466 C CA . ASP A 1 307 ? -27.041 4.342 15.430 1.00 95.88 307 ASP A CA 1
ATOM 2467 C C . ASP A 1 307 ? -26.977 5.368 16.583 1.00 95.88 307 ASP A C 1
ATOM 2469 O O . ASP A 1 307 ? -27.775 6.311 16.593 1.00 95.88 307 ASP A O 1
ATOM 2473 N N . LYS A 1 308 ? -26.017 5.235 17.516 1.00 96.25 308 LYS A N 1
ATOM 2474 C CA . LYS A 1 308 ? -25.756 6.200 18.608 1.00 96.25 308 LYS A CA 1
ATOM 2475 C C . LYS A 1 308 ? -24.278 6.614 18.686 1.00 96.25 308 LYS A C 1
ATOM 2477 O O . LYS A 1 308 ? -23.583 6.319 19.661 1.00 96.25 308 LYS A O 1
ATOM 2482 N N . PRO A 1 309 ? -23.774 7.353 17.680 1.00 96.56 309 PRO A N 1
ATOM 2483 C CA . PRO A 1 309 ? -22.369 7.729 17.622 1.00 96.56 309 PRO A CA 1
ATOM 2484 C C . PRO A 1 309 ? -21.957 8.623 18.807 1.00 96.56 309 PRO A C 1
ATOM 2486 O O . PRO A 1 309 ? -22.509 9.697 19.042 1.00 96.56 309 PRO A O 1
ATOM 2489 N N . GLY A 1 310 ? -20.918 8.196 19.518 1.00 94.06 310 GLY A N 1
ATOM 2490 C CA . GLY A 1 310 ? -20.329 8.835 20.693 1.00 94.06 310 GLY A CA 1
ATOM 2491 C C . GLY A 1 310 ? -20.402 7.977 21.957 1.00 94.06 310 GLY A C 1
ATOM 2492 O O . GLY A 1 310 ? -19.475 8.028 22.770 1.00 94.06 310 GLY A O 1
ATOM 2493 N N . GLU A 1 311 ? -21.426 7.135 22.092 1.00 91.50 311 GLU A N 1
ATOM 2494 C CA . GLU A 1 311 ? -21.739 6.380 23.312 1.00 91.50 311 GLU A CA 1
ATOM 2495 C C . GLU A 1 311 ? -21.559 4.866 23.098 1.00 91.50 311 GLU A C 1
ATOM 2497 O O . GLU A 1 311 ? -21.630 4.387 21.976 1.00 91.50 311 GLU A O 1
ATOM 2502 N N . HIS A 1 312 ? -21.252 4.119 24.164 1.00 93.75 312 HIS A N 1
ATOM 2503 C CA . HIS A 1 312 ? -21.146 2.654 24.122 1.00 93.75 312 HIS A CA 1
ATOM 2504 C C . HIS A 1 312 ? -22.400 2.038 24.743 1.00 93.75 312 HIS A C 1
ATOM 2506 O O . HIS A 1 312 ? -22.696 2.320 25.911 1.00 93.75 312 HIS A O 1
ATOM 2512 N N . GLU A 1 313 ? -23.101 1.172 24.013 1.00 95.06 313 GLU A N 1
ATOM 2513 C CA . GLU A 1 313 ? -24.307 0.516 24.514 1.00 95.06 313 GLU A CA 1
ATOM 2514 C C . GLU A 1 313 ? -24.045 -0.882 25.087 1.00 95.06 313 GLU A C 1
ATOM 2516 O O . GLU A 1 313 ? -23.298 -1.699 24.551 1.00 95.06 313 GLU A O 1
ATOM 2521 N N . LEU A 1 314 ? -24.698 -1.189 26.213 1.00 93.62 314 LEU A N 1
ATOM 2522 C CA . LEU A 1 314 ? -24.509 -2.459 26.913 1.00 93.62 314 LEU A CA 1
ATOM 2523 C C . LEU A 1 314 ? -25.016 -3.641 26.078 1.00 93.62 314 LEU A C 1
ATOM 2525 O O . LEU A 1 314 ? -26.218 -3.891 25.997 1.00 93.62 314 LEU A O 1
ATOM 2529 N N . GLY A 1 315 ? -24.073 -4.416 25.543 1.00 93.19 315 GLY A N 1
ATOM 2530 C CA . GLY A 1 315 ? -24.339 -5.573 24.686 1.00 93.19 315 GLY A CA 1
ATOM 2531 C C . GLY A 1 315 ? -24.091 -5.311 23.200 1.00 93.19 315 GLY A C 1
ATOM 2532 O O . GLY A 1 315 ? -24.101 -6.270 22.432 1.00 93.19 315 GLY A O 1
ATOM 2533 N N . GLU A 1 316 ? -23.815 -4.065 22.807 1.00 96.94 316 GLU A N 1
ATOM 2534 C CA . GLU A 1 316 ? -23.339 -3.728 21.467 1.00 96.94 316 GLU A CA 1
ATOM 2535 C C . GLU A 1 316 ? -21.832 -4.056 21.360 1.00 96.94 316 GLU A C 1
ATOM 2537 O O . GLU A 1 316 ? -21.035 -3.619 22.199 1.00 96.94 316 GLU A O 1
ATOM 2542 N N . PRO A 1 317 ? -21.401 -4.866 20.377 1.00 98.00 317 PRO A N 1
ATOM 2543 C CA . PRO A 1 317 ? -19.993 -5.157 20.158 1.00 98.00 317 PRO A CA 1
ATOM 2544 C C . PRO A 1 317 ? -19.279 -3.978 19.485 1.00 98.00 317 PRO A C 1
ATOM 2546 O O . PRO A 1 317 ? -19.705 -3.480 18.444 1.00 98.00 317 PRO A O 1
ATOM 2549 N N . GLU A 1 318 ? -18.127 -3.604 20.038 1.00 98.25 318 GLU A N 1
ATOM 2550 C CA . GLU A 1 318 ? -17.187 -2.674 19.409 1.00 98.25 318 GLU A CA 1
ATOM 2551 C C . GLU A 1 318 ? -16.347 -3.421 18.360 1.00 98.25 318 GLU A C 1
ATOM 2553 O O . GLU A 1 318 ? -15.606 -4.362 18.680 1.00 98.25 318 GLU A O 1
ATOM 2558 N N . PHE A 1 319 ? -16.435 -2.996 17.103 1.00 98.50 319 PHE A N 1
ATOM 2559 C CA . PHE A 1 319 ? -15.705 -3.555 15.968 1.00 98.50 319 PHE A CA 1
ATOM 2560 C C . PHE A 1 319 ? -14.720 -2.535 15.389 1.00 98.50 319 PHE A C 1
ATOM 2562 O O . PHE A 1 319 ? -15.001 -1.336 15.364 1.00 98.50 319 PHE A O 1
ATOM 2569 N N . ARG A 1 320 ? -13.582 -2.994 14.850 1.00 97.94 320 ARG A N 1
ATOM 2570 C CA . ARG A 1 320 ? -12.650 -2.110 14.132 1.00 97.94 320 ARG A CA 1
ATOM 2571 C C . ARG A 1 320 ? -12.097 -2.662 12.823 1.00 97.94 320 ARG A C 1
ATOM 2573 O O . ARG A 1 320 ? -11.750 -3.836 12.721 1.00 97.94 320 ARG A O 1
ATOM 2580 N N . TYR A 1 321 ? -11.853 -1.755 11.885 1.00 98.69 321 TYR A N 1
ATOM 2581 C CA . TYR A 1 321 ? -10.862 -1.956 10.835 1.00 98.69 321 TYR A CA 1
ATOM 2582 C C . TYR A 1 321 ? -9.797 -0.865 10.881 1.00 98.69 321 TYR A C 1
ATOM 2584 O O . TYR A 1 321 ? -10.098 0.317 11.053 1.00 98.69 321 TYR A O 1
ATOM 2592 N N . THR A 1 322 ? -8.550 -1.276 10.683 1.00 98.19 322 THR A N 1
ATOM 2593 C CA . THR A 1 322 ? -7.390 -0.390 10.574 1.00 98.19 322 THR A CA 1
ATOM 2594 C C . THR A 1 322 ? -6.646 -0.662 9.271 1.00 98.19 322 THR A C 1
ATOM 2596 O O . THR A 1 322 ? -6.668 -1.783 8.763 1.00 98.19 322 THR A O 1
ATOM 2599 N N . ALA A 1 323 ? -6.005 0.356 8.708 1.00 98.19 323 ALA A N 1
ATOM 2600 C CA . ALA A 1 323 ? -5.182 0.228 7.513 1.00 98.19 323 ALA A CA 1
ATOM 2601 C C . ALA A 1 323 ? -3.994 1.197 7.542 1.00 98.19 323 ALA A C 1
ATOM 2603 O O . ALA A 1 323 ? -3.965 2.157 8.321 1.00 98.19 323 ALA A O 1
ATOM 2604 N N . GLY A 1 324 ? -3.015 0.935 6.674 1.00 95.88 324 GLY A N 1
ATOM 2605 C CA . GLY A 1 324 ? -1.832 1.774 6.526 1.00 95.88 324 GLY A CA 1
ATOM 2606 C C . GLY A 1 324 ? -0.982 1.815 7.794 1.00 95.88 324 GLY A C 1
ATOM 2607 O O . GLY A 1 324 ? -0.667 2.906 8.259 1.00 95.88 324 GLY A O 1
ATOM 2608 N N . LEU A 1 325 ? -0.660 0.652 8.382 1.00 96.44 325 LEU A N 1
ATOM 2609 C CA . LEU A 1 325 ? 0.472 0.543 9.318 1.00 96.44 325 LEU A CA 1
ATOM 2610 C C . LEU A 1 325 ? 1.772 0.877 8.577 1.00 96.44 325 LEU A C 1
ATOM 2612 O O . LEU A 1 325 ? 2.563 1.689 9.049 1.00 96.44 325 LEU A O 1
ATOM 2616 N N . HIS A 1 326 ? 1.923 0.326 7.374 1.00 96.19 326 HIS A N 1
ATOM 2617 C CA . HIS A 1 326 ? 2.918 0.747 6.398 1.00 96.19 326 HIS A CA 1
ATOM 2618 C C . HIS A 1 326 ? 2.262 1.736 5.430 1.00 96.19 326 HIS A C 1
ATOM 2620 O O . HIS A 1 326 ? 1.157 1.499 4.938 1.00 96.19 326 HIS A O 1
ATOM 2626 N N . GLY A 1 327 ? 2.889 2.889 5.200 1.00 93.56 327 GLY A N 1
ATOM 2627 C CA . GLY A 1 327 ? 2.281 3.981 4.432 1.00 93.56 327 GLY A CA 1
ATOM 2628 C C . GLY A 1 327 ? 2.182 3.707 2.927 1.00 93.56 327 GLY A C 1
ATOM 2629 O O . GLY A 1 327 ? 1.269 4.209 2.274 1.00 93.56 327 GLY A O 1
ATOM 2630 N N . ASN A 1 328 ? 3.071 2.874 2.385 1.00 92.50 328 ASN A N 1
ATOM 2631 C CA . ASN A 1 328 ? 3.054 2.381 1.003 1.00 92.50 328 ASN A CA 1
ATOM 2632 C C . ASN A 1 328 ? 2.014 1.266 0.748 1.00 92.50 328 ASN A C 1
ATOM 2634 O O . ASN A 1 328 ? 1.705 0.970 -0.405 1.00 92.50 328 ASN A O 1
ATOM 2638 N N . GLU A 1 329 ? 1.400 0.682 1.782 1.00 93.56 329 GLU A N 1
ATOM 2639 C CA . GLU A 1 329 ? 0.378 -0.370 1.650 1.00 93.56 329 GLU A CA 1
ATOM 2640 C C . GLU A 1 329 ? -1.035 0.213 1.429 1.00 93.56 329 GLU A C 1
ATOM 2642 O O . GLU A 1 329 ? -1.972 0.040 2.214 1.00 93.56 329 GLU A O 1
ATOM 2647 N N . VAL A 1 330 ? -1.190 0.947 0.324 1.00 93.25 330 VAL A N 1
ATOM 2648 C CA . VAL A 1 330 ? -2.314 1.872 0.090 1.00 93.25 330 VAL A CA 1
ATOM 2649 C C . VAL A 1 330 ? -3.686 1.197 -0.075 1.00 93.25 330 VAL A C 1
ATOM 2651 O O . VAL A 1 330 ? -4.705 1.811 0.239 1.00 93.25 330 VAL A O 1
ATOM 2654 N N . LEU A 1 331 ? -3.767 -0.057 -0.535 1.00 93.06 331 LEU A N 1
ATOM 2655 C CA . LEU A 1 331 ? -5.055 -0.695 -0.861 1.00 93.06 331 LEU A CA 1
ATOM 2656 C C . LEU A 1 331 ? -6.034 -0.708 0.327 1.00 93.06 331 LEU A C 1
ATOM 2658 O O . LEU A 1 331 ? -7.211 -0.386 0.163 1.00 93.06 331 LEU A O 1
ATOM 2662 N N . GLY A 1 332 ? -5.549 -1.030 1.530 1.00 96.25 332 GLY A N 1
ATOM 2663 C CA . GLY A 1 332 ? -6.376 -1.051 2.738 1.00 96.25 332 GLY A CA 1
ATOM 2664 C C . GLY A 1 332 ? -6.976 0.315 3.078 1.00 96.25 332 GLY A C 1
ATOM 2665 O O . GLY A 1 332 ? -8.143 0.396 3.456 1.00 96.25 332 GLY A O 1
ATOM 2666 N N . ARG A 1 333 ? -6.202 1.394 2.896 1.00 96.81 333 ARG A N 1
ATOM 2667 C CA . ARG A 1 333 ? -6.635 2.780 3.140 1.00 96.81 333 ARG A CA 1
ATOM 2668 C C . ARG A 1 333 ? -7.845 3.127 2.283 1.00 96.81 333 ARG A C 1
ATOM 2670 O O . ARG A 1 333 ? -8.867 3.561 2.812 1.00 96.81 333 ARG A O 1
ATOM 2677 N N . GLU A 1 334 ? -7.737 2.903 0.976 1.00 96.56 334 GLU A N 1
ATOM 2678 C CA . GLU A 1 334 ? -8.794 3.263 0.027 1.00 96.56 334 GLU A CA 1
ATOM 2679 C C . GLU A 1 334 ? -10.037 2.379 0.214 1.00 96.56 334 GLU A C 1
ATOM 2681 O O . GLU A 1 334 ? -11.154 2.891 0.215 1.00 96.56 334 GLU A O 1
ATOM 2686 N N . LEU A 1 335 ? -9.870 1.079 0.498 1.00 97.12 335 LEU A N 1
ATOM 2687 C CA . LEU A 1 335 ? -10.993 0.193 0.837 1.00 97.12 335 LEU A CA 1
ATOM 2688 C C . LEU A 1 335 ? -11.787 0.682 2.058 1.00 97.12 335 LEU A C 1
ATOM 2690 O O . LEU A 1 335 ? -13.013 0.570 2.061 1.00 97.12 335 LEU A O 1
ATOM 2694 N N . LEU A 1 336 ? -11.130 1.252 3.076 1.00 98.19 336 LEU A N 1
ATOM 2695 C CA . LEU A 1 336 ? -11.832 1.809 4.235 1.00 98.19 336 LEU A CA 1
ATOM 2696 C C . LEU A 1 336 ? -12.555 3.126 3.928 1.00 98.19 336 LEU A C 1
ATOM 2698 O O . LEU A 1 336 ? -13.643 3.335 4.461 1.00 98.19 336 LEU A O 1
ATOM 2702 N N . LEU A 1 337 ? -12.026 3.976 3.045 1.00 97.75 337 LEU A N 1
ATOM 2703 C CA . LEU A 1 337 ? -12.725 5.190 2.596 1.00 97.75 337 LEU A CA 1
ATOM 2704 C C . LEU A 1 337 ? -13.956 4.849 1.739 1.00 97.75 337 LEU A C 1
ATOM 2706 O O . LEU A 1 337 ? -15.041 5.385 1.973 1.00 97.75 337 LEU A O 1
ATOM 2710 N N . LEU A 1 338 ? -13.822 3.888 0.821 1.00 96.69 338 LEU A N 1
ATOM 2711 C CA . LEU A 1 338 ? -14.935 3.361 0.025 1.00 96.69 338 LEU A CA 1
ATOM 2712 C C . LEU A 1 338 ? -16.001 2.700 0.919 1.00 96.69 338 LEU A C 1
ATOM 2714 O O . LEU A 1 338 ? -17.197 2.888 0.693 1.00 96.69 338 LEU A O 1
ATOM 2718 N N . LEU A 1 339 ? -15.592 1.984 1.975 1.00 97.00 339 LEU A N 1
ATOM 2719 C CA . LEU A 1 339 ? -16.506 1.388 2.955 1.00 97.00 339 LEU A CA 1
ATOM 2720 C C . LEU A 1 339 ? -17.299 2.448 3.740 1.00 97.00 339 LEU A C 1
ATOM 2722 O O . LEU A 1 339 ? -18.491 2.250 3.967 1.00 97.00 339 LEU A O 1
ATOM 2726 N N . MET A 1 340 ? -16.682 3.575 4.118 1.00 97.31 340 MET A N 1
ATOM 2727 C CA . MET A 1 340 ? -17.387 4.696 4.765 1.00 97.31 340 MET A CA 1
ATOM 2728 C C . MET A 1 340 ? -18.499 5.253 3.862 1.00 97.31 340 MET A C 1
ATOM 2730 O O . MET A 1 340 ? -19.641 5.389 4.305 1.00 97.31 340 MET A O 1
ATOM 2734 N N . GLN A 1 341 ? -18.186 5.521 2.587 1.00 95.69 341 GLN A N 1
ATOM 2735 C CA . GLN A 1 341 ? -19.166 5.991 1.599 1.00 95.69 341 GLN A CA 1
ATOM 2736 C C . GLN A 1 341 ? -20.295 4.967 1.390 1.00 95.69 341 GLN A C 1
ATOM 2738 O O . GLN A 1 341 ? -21.474 5.322 1.428 1.00 95.69 341 GLN A O 1
ATOM 2743 N N . PHE A 1 342 ? -19.941 3.688 1.219 1.00 95.81 342 PHE A N 1
ATOM 2744 C CA . PHE A 1 342 ? -20.891 2.594 1.019 1.00 95.81 342 PHE A CA 1
ATOM 2745 C C . PHE A 1 342 ? -21.863 2.441 2.197 1.00 95.81 342 PHE A C 1
ATOM 2747 O O . PHE A 1 342 ? -23.074 2.397 1.986 1.00 95.81 342 PHE A O 1
ATOM 2754 N N . LEU A 1 343 ? -21.358 2.405 3.437 1.00 96.31 343 LEU A N 1
ATOM 2755 C CA . LEU A 1 343 ? -22.198 2.253 4.630 1.00 96.31 343 LEU A CA 1
ATOM 2756 C C . LEU A 1 343 ? -23.163 3.432 4.804 1.00 96.31 343 LEU A C 1
ATOM 2758 O O . LEU A 1 343 ? -24.337 3.204 5.084 1.00 96.31 343 LEU A O 1
ATOM 2762 N N . CYS A 1 344 ? -22.706 4.669 4.584 1.00 95.62 344 CYS A N 1
ATOM 2763 C CA . CYS A 1 344 ? -23.576 5.846 4.634 1.00 95.62 344 CYS A CA 1
ATOM 2764 C C . CYS A 1 344 ? -24.694 5.777 3.579 1.00 95.62 344 CYS A C 1
ATOM 2766 O O . CYS A 1 344 ? -25.879 5.840 3.922 1.00 95.62 344 CYS A O 1
ATOM 2768 N N . LYS A 1 345 ? -24.333 5.573 2.306 1.00 93.81 345 LYS A N 1
ATOM 2769 C CA . LYS A 1 345 ? -25.284 5.526 1.187 1.00 93.81 345 LYS A CA 1
ATOM 2770 C C . LYS A 1 345 ? -26.325 4.415 1.363 1.00 93.81 345 LYS A C 1
ATOM 2772 O O . LYS A 1 345 ? -27.523 4.682 1.352 1.00 93.81 345 LYS A O 1
ATOM 2777 N N . GLU A 1 346 ? -25.889 3.180 1.603 1.00 94.25 346 GLU A N 1
ATOM 2778 C CA . GLU A 1 346 ? -26.793 2.031 1.747 1.00 94.25 346 GLU A CA 1
ATOM 2779 C C . GLU A 1 346 ? -27.693 2.139 2.991 1.00 94.25 346 GLU A C 1
ATOM 2781 O O . GLU A 1 346 ? -28.826 1.646 2.993 1.00 94.25 346 GLU A O 1
ATOM 2786 N N . TYR A 1 347 ? -27.231 2.814 4.051 1.00 95.38 347 TYR A N 1
ATOM 2787 C CA . TYR A 1 347 ? -28.061 3.119 5.215 1.00 95.38 347 TYR A CA 1
ATOM 2788 C C . TYR A 1 347 ? -29.177 4.121 4.877 1.00 95.38 347 TYR A C 1
ATOM 2790 O O . TYR A 1 347 ? -30.323 3.927 5.308 1.00 95.38 347 TYR A O 1
ATOM 2798 N N . GLN A 1 348 ? -28.880 5.161 4.086 1.00 94.31 348 GLN A N 1
ATOM 2799 C CA . GLN A 1 348 ? -29.881 6.112 3.584 1.00 94.31 348 GLN A CA 1
ATOM 2800 C C . GLN A 1 348 ? -30.887 5.427 2.647 1.00 94.31 348 GLN A C 1
ATOM 2802 O O . GLN A 1 348 ? -32.091 5.493 2.911 1.00 94.31 348 GLN A O 1
ATOM 2807 N N . ASP A 1 349 ? -30.396 4.692 1.641 1.00 94.00 349 ASP A N 1
ATOM 2808 C CA . ASP A 1 349 ? -31.196 3.937 0.660 1.00 94.00 349 ASP A CA 1
ATOM 2809 C C . ASP A 1 349 ? -32.061 2.840 1.315 1.00 94.00 349 ASP A C 1
ATOM 2811 O O . ASP A 1 349 ? -33.066 2.391 0.760 1.00 94.00 349 ASP A O 1
ATOM 2815 N N . GLY A 1 350 ? -31.726 2.452 2.547 1.00 92.88 350 GLY A N 1
ATOM 2816 C CA . GLY A 1 350 ? -32.554 1.596 3.388 1.00 92.88 350 GLY A CA 1
ATOM 2817 C C . GLY A 1 350 ? -32.275 0.111 3.252 1.00 92.88 350 GLY A C 1
ATOM 2818 O O . GLY A 1 350 ? -33.154 -0.703 3.544 1.00 92.88 350 GLY A O 1
ATOM 2819 N N . ASN A 1 351 ? -31.050 -0.246 2.868 1.00 93.88 351 ASN A N 1
ATOM 2820 C CA . ASN A 1 351 ? -30.597 -1.625 2.823 1.00 93.88 351 ASN A CA 1
ATOM 2821 C C . ASN A 1 351 ? -30.734 -2.272 4.220 1.00 93.88 351 ASN A C 1
ATOM 2823 O O . ASN A 1 351 ? -30.071 -1.839 5.170 1.00 93.88 351 ASN A O 1
ATOM 2827 N N . PRO A 1 352 ? -31.561 -3.325 4.380 1.00 95.50 352 PRO A N 1
ATOM 2828 C CA . PRO A 1 352 ? -31.835 -3.914 5.688 1.00 95.50 352 PRO A CA 1
ATOM 2829 C C . PRO A 1 352 ? -30.591 -4.547 6.321 1.00 95.50 352 PRO A C 1
ATOM 2831 O O . PRO A 1 352 ? -30.480 -4.551 7.544 1.00 95.50 352 PRO A O 1
ATOM 2834 N N . ARG A 1 353 ? -29.636 -5.035 5.512 1.00 96.12 353 ARG A N 1
ATOM 2835 C CA . ARG A 1 353 ? -28.373 -5.597 6.010 1.00 96.12 353 ARG A CA 1
ATOM 2836 C C . ARG A 1 353 ? -27.488 -4.512 6.614 1.00 96.12 353 ARG A C 1
ATOM 2838 O O . ARG A 1 353 ? -26.920 -4.731 7.675 1.00 96.12 353 ARG A O 1
ATOM 2845 N N . VAL A 1 354 ? -27.364 -3.365 5.943 1.00 96.44 354 VAL A N 1
ATOM 2846 C CA . VAL A 1 354 ? -26.531 -2.254 6.428 1.00 96.44 354 VAL A CA 1
ATOM 2847 C C . VAL A 1 354 ? -27.180 -1.575 7.631 1.00 96.44 354 VAL A C 1
ATOM 2849 O O . VAL A 1 354 ? -26.480 -1.271 8.587 1.00 96.44 354 VAL A O 1
ATOM 2852 N N . ARG A 1 355 ? -28.512 -1.421 7.648 1.00 96.56 355 ARG A N 1
ATOM 2853 C CA . ARG A 1 355 ? -29.215 -0.899 8.831 1.00 96.56 355 ARG A CA 1
ATOM 2854 C C . ARG A 1 355 ? -29.031 -1.790 10.057 1.00 96.56 355 ARG A C 1
ATOM 2856 O O . ARG A 1 355 ? -28.569 -1.274 11.061 1.00 96.56 355 ARG A O 1
ATOM 2863 N N . SER A 1 356 ? -29.305 -3.095 9.951 1.00 97.12 356 SER A N 1
ATOM 2864 C CA . SER A 1 356 ? -29.062 -4.065 11.036 1.00 97.12 356 SER A CA 1
ATOM 2865 C C . SER A 1 356 ? -27.607 -4.018 11.516 1.00 97.12 356 SER A C 1
ATOM 2867 O O . SER A 1 356 ? -27.367 -3.861 12.707 1.00 97.12 356 SER A O 1
ATOM 2869 N N . LEU A 1 357 ? -26.637 -4.017 10.593 1.00 97.69 357 LEU A N 1
ATOM 2870 C CA . LEU A 1 357 ? -25.214 -3.924 10.930 1.00 97.69 357 LEU A CA 1
ATOM 2871 C C . LEU A 1 357 ? -24.849 -2.642 11.705 1.00 97.69 357 LEU A C 1
ATOM 2873 O O . LEU A 1 357 ? -24.071 -2.725 12.645 1.00 97.69 357 LEU A O 1
ATOM 2877 N N . VAL A 1 358 ? -25.402 -1.483 11.334 1.00 97.38 358 VAL A N 1
ATOM 2878 C CA . VAL A 1 358 ? -25.135 -0.191 12.004 1.00 97.38 358 VAL A CA 1
ATOM 2879 C C . VAL A 1 358 ? -25.897 -0.044 13.332 1.00 97.38 358 VAL A C 1
ATOM 2881 O O . VAL A 1 358 ? -25.439 0.682 14.203 1.00 97.38 358 VAL A O 1
ATOM 2884 N N . THR A 1 359 ? -27.034 -0.727 13.515 1.00 96.12 359 THR A N 1
ATOM 2885 C CA . THR A 1 359 ? -27.817 -0.708 14.772 1.00 96.12 359 THR A CA 1
ATOM 2886 C C . THR A 1 359 ? -27.424 -1.795 15.778 1.00 96.12 359 THR A C 1
ATOM 2888 O O . THR A 1 359 ? -27.923 -1.802 16.898 1.00 96.12 359 THR A O 1
ATOM 2891 N N . GLU A 1 360 ? -26.622 -2.780 15.366 1.00 96.75 360 GLU A N 1
ATOM 2892 C CA . GLU A 1 360 ? -26.233 -3.937 16.190 1.00 96.75 360 GLU A CA 1
ATOM 2893 C C . GLU A 1 360 ? -24.713 -4.017 16.408 1.00 96.75 360 GLU A C 1
ATOM 2895 O O . GLU A 1 360 ? -24.218 -5.006 16.950 1.00 96.75 360 GLU A O 1
ATOM 2900 N N . THR A 1 361 ? -23.934 -3.046 15.927 1.00 97.94 361 THR A N 1
ATOM 2901 C CA . THR A 1 361 ? -22.468 -3.040 16.025 1.00 97.94 361 THR A CA 1
ATOM 2902 C C . THR A 1 361 ? -21.925 -1.626 15.878 1.00 97.94 361 THR A C 1
ATOM 2904 O O . THR A 1 361 ? -22.198 -0.944 14.888 1.00 97.94 361 THR A O 1
ATOM 2907 N N . ARG A 1 362 ? -21.031 -1.247 16.792 1.00 98.38 362 ARG A N 1
ATOM 2908 C CA . ARG A 1 362 ? -20.324 0.027 16.744 1.00 98.38 362 ARG A CA 1
ATOM 2909 C C . ARG A 1 362 ? -19.018 -0.127 15.981 1.00 98.38 362 ARG A C 1
ATOM 2911 O O . ARG A 1 362 ? -18.107 -0.840 16.399 1.00 98.38 362 ARG A O 1
ATOM 2918 N N . ILE A 1 363 ? -18.950 0.485 14.804 1.00 98.56 363 ILE A N 1
ATOM 2919 C CA . ILE A 1 363 ? -17.890 0.255 13.818 1.00 98.56 363 ILE A CA 1
ATOM 2920 C C . ILE A 1 363 ? -16.897 1.414 13.842 1.00 98.56 363 ILE A C 1
ATOM 2922 O O . ILE A 1 363 ? -17.264 2.559 13.600 1.00 98.56 363 ILE A O 1
ATOM 2926 N N . HIS A 1 364 ? -15.617 1.110 14.044 1.00 98.69 364 HIS A N 1
ATOM 2927 C CA . HIS A 1 364 ? -14.531 2.085 13.998 1.00 98.69 364 HIS A CA 1
ATOM 2928 C C . HIS A 1 364 ? -13.596 1.828 12.809 1.00 98.69 364 HIS A C 1
ATOM 2930 O O . HIS A 1 364 ? -12.925 0.798 12.743 1.00 98.69 364 HIS A O 1
ATOM 2936 N N . LEU A 1 365 ? -13.521 2.775 11.874 1.00 98.69 365 LEU A N 1
ATOM 2937 C CA . LEU A 1 365 ? -12.713 2.682 10.656 1.00 98.69 365 LEU A CA 1
ATOM 2938 C C . LEU A 1 365 ? -11.552 3.684 10.707 1.00 98.69 365 LEU A C 1
ATOM 2940 O O . LEU A 1 365 ? -11.777 4.895 10.753 1.00 98.69 365 LEU A O 1
ATOM 2944 N N . VAL A 1 366 ? -10.313 3.186 10.676 1.00 98.56 366 VAL A N 1
ATOM 2945 C CA . VAL A 1 366 ? -9.085 3.999 10.689 1.00 98.56 366 VAL A CA 1
ATOM 2946 C C . VAL A 1 366 ? -8.316 3.772 9.381 1.00 98.56 366 VAL A C 1
ATOM 2948 O O . VAL A 1 366 ? -7.603 2.774 9.266 1.00 98.56 366 VAL A O 1
ATOM 2951 N N . PRO A 1 367 ? -8.454 4.657 8.376 1.00 98.06 367 PRO A N 1
ATOM 2952 C CA . PRO A 1 367 ? -7.913 4.429 7.034 1.00 98.06 367 PRO A CA 1
ATOM 2953 C C . PRO A 1 367 ? -6.387 4.571 6.951 1.00 98.06 367 PRO A C 1
ATOM 2955 O O . PRO A 1 367 ? -5.794 4.122 5.978 1.00 98.06 367 PRO A O 1
ATOM 2958 N N . SER A 1 368 ? -5.737 5.218 7.923 1.00 97.75 368 SER A N 1
ATOM 2959 C CA . SER A 1 368 ? -4.300 5.497 7.863 1.00 97.75 368 SER A CA 1
ATOM 2960 C C . SER A 1 368 ? -3.707 5.649 9.257 1.00 97.75 368 SER A C 1
ATOM 2962 O O . SER A 1 368 ? -3.890 6.690 9.888 1.00 97.75 368 SER A O 1
ATOM 2964 N N . LEU A 1 369 ? -2.970 4.640 9.718 1.00 97.94 369 LEU A N 1
ATOM 2965 C CA . LEU A 1 369 ? -2.203 4.711 10.966 1.00 97.94 369 LEU A CA 1
ATOM 2966 C C . LEU A 1 369 ? -0.851 5.422 10.785 1.00 97.94 369 LEU A C 1
ATOM 2968 O O . LEU A 1 369 ? -0.449 6.167 11.672 1.00 97.94 369 LEU A O 1
ATOM 2972 N N . ASN A 1 370 ? -0.229 5.292 9.609 1.00 97.75 370 ASN A N 1
ATOM 2973 C CA . ASN A 1 370 ? 0.994 5.974 9.181 1.00 97.75 370 ASN A CA 1
ATOM 2974 C C . ASN A 1 370 ? 0.708 6.995 8.056 1.00 97.75 370 ASN A C 1
ATOM 2976 O O . ASN A 1 370 ? 1.000 6.743 6.883 1.00 97.75 370 ASN A O 1
ATOM 2980 N N . PRO A 1 371 ? 0.079 8.149 8.360 1.00 97.12 371 PRO A N 1
ATOM 2981 C CA . PRO A 1 371 ? -0.178 9.175 7.350 1.00 97.12 371 PRO A CA 1
ATOM 2982 C C . PRO A 1 371 ? 1.112 9.831 6.827 1.00 97.12 371 PRO A C 1
ATOM 2984 O O . PRO A 1 371 ? 1.108 10.337 5.709 1.00 97.12 371 PRO A O 1
ATOM 2987 N N . ASP A 1 372 ? 2.207 9.807 7.595 1.00 96.44 372 ASP A N 1
ATOM 2988 C CA . ASP A 1 372 ? 3.479 10.428 7.212 1.00 96.44 372 ASP A CA 1
ATOM 2989 C C . ASP A 1 372 ? 4.188 9.617 6.120 1.00 96.44 372 ASP A C 1
ATOM 2991 O O . ASP A 1 372 ? 4.557 10.178 5.085 1.00 96.44 372 ASP A O 1
ATOM 2995 N N . GLY A 1 373 ? 4.304 8.297 6.311 1.00 94.94 373 GLY A N 1
ATOM 2996 C CA . GLY A 1 373 ? 4.824 7.368 5.307 1.00 94.94 373 GLY A CA 1
ATOM 2997 C C . GLY A 1 373 ? 3.971 7.356 4.037 1.00 94.94 373 GLY A C 1
ATOM 2998 O O . GLY A 1 373 ? 4.513 7.376 2.932 1.00 94.94 373 GLY A O 1
ATOM 2999 N N . TYR A 1 374 ? 2.640 7.437 4.176 1.00 95.19 374 TYR A N 1
ATOM 3000 C CA . TYR A 1 374 ? 1.730 7.522 3.029 1.00 95.19 374 TYR A CA 1
ATOM 3001 C C . TYR A 1 374 ? 1.987 8.762 2.162 1.00 95.19 374 TYR A C 1
ATOM 3003 O O . TYR A 1 374 ? 2.043 8.648 0.941 1.00 95.19 374 TYR A O 1
ATOM 3011 N N . GLU A 1 375 ? 2.171 9.946 2.757 1.00 94.12 375 GLU A N 1
ATOM 3012 C CA . GLU A 1 375 ? 2.445 11.165 1.978 1.00 94.12 375 GLU A CA 1
ATOM 3013 C C . GLU A 1 375 ? 3.788 11.086 1.233 1.00 94.12 375 GLU A C 1
ATOM 3015 O O . GLU A 1 375 ? 3.916 11.683 0.166 1.00 94.12 375 GLU A O 1
ATOM 3020 N N . ILE A 1 376 ? 4.772 10.342 1.755 1.00 91.62 376 ILE A N 1
ATOM 3021 C CA . ILE A 1 376 ? 6.052 10.087 1.074 1.00 91.62 376 ILE A CA 1
ATOM 3022 C C . ILE A 1 376 ? 5.840 9.136 -0.115 1.00 91.62 376 ILE A C 1
ATOM 3024 O O . ILE A 1 376 ? 6.236 9.465 -1.232 1.00 91.62 376 ILE A O 1
ATOM 3028 N N . ALA A 1 377 ? 5.166 7.999 0.097 1.00 91.25 377 ALA A N 1
ATOM 3029 C CA . ALA A 1 377 ? 4.858 7.036 -0.964 1.00 91.25 377 ALA A CA 1
ATOM 3030 C C . ALA A 1 377 ? 4.003 7.667 -2.082 1.00 91.25 377 ALA A C 1
ATOM 3032 O O . ALA A 1 377 ? 4.318 7.560 -3.265 1.00 91.25 377 ALA A O 1
ATOM 3033 N N . SER A 1 378 ? 2.958 8.415 -1.710 1.00 90.00 378 SER A N 1
ATOM 3034 C CA . SER A 1 378 ? 2.054 9.085 -2.650 1.00 90.00 378 SER A CA 1
ATOM 3035 C C . SER A 1 378 ? 2.733 10.180 -3.482 1.00 90.00 378 SER A C 1
ATOM 3037 O O . SER A 1 378 ? 2.215 10.513 -4.547 1.00 90.00 378 SER A O 1
ATOM 3039 N N . GLN A 1 379 ? 3.849 10.760 -3.024 1.00 87.44 379 GLN A N 1
ATOM 3040 C CA . GLN A 1 379 ? 4.615 11.751 -3.792 1.00 87.44 379 GLN A CA 1
ATOM 3041 C C . GLN A 1 379 ? 5.502 11.115 -4.869 1.00 87.44 379 GLN A C 1
ATOM 3043 O O . GLN A 1 379 ? 5.798 11.779 -5.861 1.00 87.44 379 GLN A O 1
ATOM 3048 N N . ALA A 1 380 ? 5.907 9.853 -4.700 1.00 81.12 380 ALA A N 1
ATOM 3049 C CA . ALA A 1 380 ? 6.690 9.122 -5.697 1.00 81.12 380 ALA A CA 1
ATOM 3050 C C . ALA A 1 380 ? 5.848 8.642 -6.895 1.00 81.12 380 ALA A C 1
ATOM 3052 O O . ALA A 1 380 ? 6.384 8.469 -7.986 1.00 81.12 380 ALA A O 1
ATOM 3053 N N . GLY A 1 381 ? 4.536 8.471 -6.699 1.00 77.44 381 GLY A N 1
ATOM 3054 C CA . GLY A 1 381 ? 3.625 7.881 -7.683 1.00 77.44 381 GLY A CA 1
ATOM 3055 C C . GLY A 1 381 ? 3.463 6.372 -7.492 1.00 77.44 381 GLY A C 1
ATOM 3056 O O . GLY A 1 381 ? 4.295 5.715 -6.867 1.00 77.44 381 GLY A O 1
ATOM 3057 N N . SER A 1 382 ? 2.372 5.811 -8.019 1.00 69.44 382 SER A N 1
ATOM 3058 C CA . SER A 1 382 ? 2.085 4.374 -7.877 1.00 69.44 382 SER A CA 1
ATOM 3059 C C . SER A 1 382 ? 3.040 3.511 -8.701 1.00 69.44 382 SER A C 1
ATOM 3061 O O . SER A 1 382 ? 3.223 2.340 -8.394 1.00 69.44 382 SER A O 1
ATOM 3063 N N . GLU A 1 383 ? 3.616 4.079 -9.754 1.00 68.19 383 GLU A N 1
ATOM 3064 C CA . GLU A 1 383 ? 4.501 3.429 -10.716 1.00 68.19 383 GLU A CA 1
ATOM 3065 C C . GLU A 1 383 ? 5.930 3.264 -10.176 1.00 68.19 383 GLU A C 1
ATOM 3067 O O . GLU A 1 383 ? 6.665 2.390 -10.623 1.00 68.19 383 GLU A O 1
ATOM 3072 N N . LEU A 1 384 ? 6.321 4.105 -9.212 1.00 67.12 384 LEU A N 1
ATOM 3073 C CA . LEU A 1 384 ? 7.624 4.078 -8.536 1.00 67.12 384 LEU A CA 1
ATOM 3074 C C . LEU A 1 384 ? 7.510 3.624 -7.073 1.00 67.12 384 LEU A C 1
ATOM 3076 O O . LEU A 1 384 ? 8.455 3.782 -6.296 1.00 67.12 384 LEU A O 1
ATOM 3080 N N . GLY A 1 385 ? 6.364 3.045 -6.703 1.00 68.81 385 GLY A N 1
ATOM 3081 C CA . GLY A 1 385 ? 6.202 2.354 -5.433 1.00 68.81 385 GLY A CA 1
ATOM 3082 C C . GLY A 1 385 ? 7.276 1.278 -5.280 1.00 68.81 385 GLY A C 1
ATOM 3083 O O . GLY A 1 385 ? 7.583 0.540 -6.214 1.00 68.81 385 GLY A O 1
ATOM 3084 N N . ASN A 1 386 ? 7.878 1.205 -4.099 1.00 72.06 386 ASN A N 1
ATOM 3085 C CA . ASN A 1 386 ? 8.793 0.135 -3.730 1.00 72.06 386 ASN A CA 1
ATOM 3086 C C . ASN A 1 386 ? 8.536 -0.275 -2.274 1.00 72.06 386 ASN A C 1
ATOM 3088 O O . ASN A 1 386 ? 7.750 0.354 -1.558 1.00 72.06 386 ASN A O 1
ATOM 3092 N N . TRP A 1 387 ? 9.201 -1.340 -1.830 1.00 75.00 387 TRP A N 1
ATOM 3093 C CA . TRP A 1 387 ? 8.977 -1.899 -0.496 1.00 75.00 387 TRP A CA 1
ATOM 3094 C C . TRP A 1 387 ? 9.374 -0.963 0.658 1.00 75.00 387 TRP A C 1
ATOM 3096 O O . TRP A 1 387 ? 8.890 -1.119 1.770 1.00 75.00 387 TRP A O 1
ATOM 3106 N N . ALA A 1 388 ? 10.253 0.007 0.411 1.00 83.06 388 ALA A N 1
ATOM 3107 C CA . ALA A 1 388 ? 10.901 0.812 1.443 1.00 83.06 388 ALA A CA 1
ATOM 3108 C C . ALA A 1 388 ? 10.279 2.211 1.610 1.00 83.06 388 ALA A C 1
ATOM 3110 O O . ALA A 1 388 ? 10.143 2.729 2.722 1.00 83.06 388 ALA A O 1
ATOM 3111 N N . LEU A 1 389 ? 9.932 2.862 0.500 1.00 88.50 389 LEU A N 1
ATOM 3112 C CA . LEU A 1 389 ? 9.601 4.280 0.466 1.00 88.50 389 LEU A CA 1
ATOM 3113 C C . LEU A 1 389 ? 8.204 4.531 1.044 1.00 88.50 389 LEU A C 1
ATOM 3115 O O . LEU A 1 389 ? 7.193 4.308 0.386 1.00 88.50 389 LEU A O 1
ATOM 3119 N N . GLY A 1 390 ? 8.166 5.020 2.283 1.00 90.62 390 GLY A N 1
ATOM 3120 C CA . GLY A 1 390 ? 6.927 5.240 3.030 1.00 90.62 390 GLY A CA 1
ATOM 3121 C C . GLY A 1 390 ? 6.445 4.033 3.841 1.00 90.62 390 GLY A C 1
ATOM 3122 O O . GLY A 1 390 ? 5.351 4.100 4.393 1.00 90.62 390 GLY A O 1
ATOM 3123 N N . HIS A 1 391 ? 7.236 2.958 3.944 1.00 93.12 391 HIS A N 1
ATOM 3124 C CA . HIS A 1 391 ? 6.924 1.793 4.786 1.00 93.12 391 HIS A CA 1
ATOM 3125 C C . HIS A 1 391 ? 6.948 2.149 6.278 1.00 93.12 391 HIS A C 1
ATOM 3127 O O . HIS A 1 391 ? 5.929 2.082 6.964 1.00 93.12 391 HIS A O 1
ATOM 3133 N N . TRP A 1 392 ? 8.108 2.593 6.764 1.00 94.50 392 TRP A N 1
ATOM 3134 C CA . TRP A 1 392 ? 8.334 2.968 8.163 1.00 94.50 392 TRP A CA 1
ATOM 3135 C C . TRP A 1 392 ? 7.642 4.285 8.552 1.00 94.50 392 TRP A C 1
ATOM 3137 O O . TRP A 1 392 ? 7.216 5.070 7.698 1.00 94.50 392 TRP A O 1
ATOM 3147 N N . SER A 1 393 ? 7.533 4.545 9.858 1.00 93.75 393 SER A N 1
ATOM 3148 C CA . SER A 1 393 ? 7.195 5.877 10.372 1.00 93.75 393 SER A CA 1
ATOM 3149 C C . SER A 1 393 ? 8.317 6.882 10.076 1.00 93.75 393 SER A C 1
ATOM 3151 O O . SER A 1 393 ? 9.441 6.503 9.738 1.00 93.75 393 SER A O 1
ATOM 3153 N N . GLU A 1 394 ? 8.043 8.176 10.254 1.00 93.25 394 GLU A N 1
ATOM 3154 C CA . GLU A 1 394 ? 9.043 9.249 10.102 1.00 93.25 394 GLU A CA 1
ATOM 3155 C C . GLU A 1 394 ? 10.272 9.057 11.016 1.00 93.25 394 GLU A C 1
ATOM 3157 O O . GLU A 1 394 ? 11.382 9.463 10.679 1.00 93.25 394 GLU A O 1
ATOM 3162 N N . GLU A 1 395 ? 10.088 8.409 12.169 1.00 90.62 395 GLU A N 1
ATOM 3163 C CA . GLU A 1 395 ? 11.157 8.089 13.125 1.00 90.62 395 GLU A CA 1
ATOM 3164 C C . GLU A 1 395 ? 11.936 6.807 12.763 1.00 90.62 395 GLU A C 1
ATOM 3166 O O . GLU A 1 395 ? 12.866 6.429 13.476 1.00 90.62 395 GLU A O 1
ATOM 3171 N N . GLY A 1 396 ? 11.586 6.143 11.654 1.00 92.69 396 GLY A N 1
ATOM 3172 C CA . GLY A 1 396 ? 12.240 4.926 11.167 1.00 92.69 396 GLY A CA 1
ATOM 3173 C C . GLY A 1 396 ? 11.784 3.635 11.853 1.00 92.69 396 GLY A C 1
ATOM 3174 O O . GLY A 1 396 ? 12.461 2.615 11.729 1.00 92.69 396 GLY A O 1
ATOM 3175 N N . TYR A 1 397 ? 10.659 3.652 12.575 1.00 94.75 397 TYR A N 1
ATOM 3176 C CA . TYR A 1 397 ? 10.088 2.447 13.181 1.00 94.75 397 TYR A CA 1
ATOM 3177 C C . TYR A 1 397 ? 9.140 1.736 12.217 1.00 94.75 397 TYR A C 1
ATOM 3179 O O . TYR A 1 397 ? 8.338 2.366 11.528 1.00 94.75 397 TYR A O 1
ATOM 3187 N N . ASP A 1 398 ? 9.188 0.408 12.213 1.00 95.88 398 ASP A N 1
ATOM 3188 C CA . ASP A 1 398 ? 8.137 -0.412 11.619 1.00 95.88 398 ASP A CA 1
ATOM 3189 C C . ASP A 1 398 ? 6.997 -0.499 12.640 1.00 95.88 398 ASP A C 1
ATOM 3191 O O . ASP A 1 398 ? 7.193 -0.998 13.747 1.00 95.88 398 ASP A O 1
ATOM 3195 N N . ILE A 1 399 ? 5.828 0.058 12.320 1.00 96.06 399 ILE A N 1
ATOM 3196 C CA . ILE A 1 399 ? 4.729 0.186 13.289 1.00 96.06 399 ILE A CA 1
ATOM 3197 C C . ILE A 1 399 ? 4.119 -1.189 13.608 1.00 96.06 399 ILE A C 1
ATOM 3199 O O . ILE A 1 399 ? 3.621 -1.369 14.717 1.00 96.06 399 ILE A O 1
ATOM 3203 N N . PHE A 1 400 ? 4.185 -2.165 12.694 1.00 94.94 400 PHE A N 1
ATOM 3204 C CA . PHE A 1 400 ? 3.711 -3.528 12.942 1.00 94.94 400 PHE A CA 1
ATOM 3205 C C . PHE A 1 400 ? 4.634 -4.258 13.931 1.00 94.94 400 PHE A C 1
ATOM 3207 O O . PHE A 1 400 ? 4.163 -4.774 14.946 1.00 94.94 400 PHE A O 1
ATOM 3214 N N . GLU A 1 401 ? 5.950 -4.204 13.709 1.00 93.81 401 GLU A N 1
ATOM 3215 C CA . GLU A 1 401 ? 6.957 -4.839 14.578 1.00 93.81 401 GLU A CA 1
ATOM 3216 C C . GLU A 1 401 ? 7.212 -4.082 15.898 1.00 93.81 401 GLU A C 1
ATOM 3218 O O . GLU A 1 401 ? 7.805 -4.623 16.832 1.00 93.81 401 GLU A O 1
ATOM 3223 N N . ASN A 1 402 ? 6.785 -2.820 16.018 1.00 95.44 402 ASN A N 1
ATOM 3224 C CA . ASN A 1 402 ? 7.074 -1.999 17.198 1.00 95.44 402 ASN A CA 1
ATOM 3225 C C . ASN A 1 402 ? 6.116 -2.226 18.387 1.00 95.44 402 ASN A C 1
ATOM 3227 O O . ASN A 1 402 ? 6.384 -1.706 19.472 1.00 95.44 402 ASN A O 1
ATOM 3231 N N . PHE A 1 403 ? 5.039 -3.008 18.243 1.00 95.50 403 PHE A N 1
ATOM 3232 C CA . PHE A 1 403 ? 4.142 -3.384 19.352 1.00 95.50 403 PHE A CA 1
ATOM 3233 C C . PHE A 1 403 ? 4.854 -4.212 20.451 1.00 95.50 403 PHE A C 1
ATOM 3235 O O . PHE A 1 403 ? 5.853 -4.880 20.188 1.00 95.50 403 PHE A O 1
ATOM 3242 N N . PRO A 1 404 ? 4.366 -4.210 21.711 1.00 94.12 404 PRO A N 1
ATOM 3243 C CA . PRO A 1 404 ? 5.013 -4.964 22.781 1.00 94.12 404 PRO A CA 1
ATOM 3244 C C . PRO A 1 404 ? 4.812 -6.479 22.598 1.00 94.12 404 PRO A C 1
ATOM 3246 O O . PRO A 1 404 ? 3.679 -6.962 22.588 1.00 94.12 404 PRO A O 1
ATOM 3249 N N . ASP A 1 405 ? 5.901 -7.254 22.535 1.00 91.19 405 ASP A N 1
ATOM 3250 C CA . ASP A 1 405 ? 5.832 -8.723 22.486 1.00 91.19 405 ASP A CA 1
ATOM 3251 C C . ASP A 1 405 ? 5.342 -9.307 23.823 1.00 91.19 405 ASP A C 1
ATOM 3253 O O . ASP A 1 405 ? 6.097 -9.515 24.778 1.00 91.19 405 ASP A O 1
ATOM 3257 N N . LEU A 1 406 ? 4.044 -9.607 23.876 1.00 93.25 406 LEU A N 1
ATOM 3258 C CA . LEU A 1 406 ? 3.405 -10.323 24.982 1.00 93.25 406 LEU A CA 1
ATOM 3259 C C . LEU A 1 406 ? 3.377 -11.850 24.759 1.00 93.25 406 LEU A C 1
ATOM 3261 O O . LEU A 1 406 ? 3.117 -12.604 25.703 1.00 93.25 406 LEU A O 1
ATOM 3265 N N . ALA A 1 407 ? 3.661 -12.326 23.541 1.00 92.38 407 ALA A N 1
ATOM 3266 C CA . ALA A 1 407 ? 3.598 -13.738 23.169 1.00 92.38 407 ALA A CA 1
ATOM 3267 C C . ALA A 1 407 ? 4.769 -14.527 23.772 1.00 92.38 407 ALA A C 1
ATOM 3269 O O . ALA A 1 407 ? 4.547 -15.539 24.446 1.00 92.38 407 ALA A O 1
ATOM 3270 N N . SER A 1 408 ? 6.001 -14.020 23.646 1.00 90.31 408 SER A N 1
ATOM 3271 C CA . SER A 1 408 ? 7.181 -14.626 24.280 1.00 90.31 408 SER A CA 1
ATOM 3272 C C . SER A 1 408 ? 7.049 -14.677 25.802 1.00 90.31 408 SER A C 1
ATOM 3274 O O . SER A 1 408 ? 7.417 -15.677 26.431 1.00 90.31 408 SER A O 1
ATOM 3276 N N . VAL A 1 409 ? 6.475 -13.632 26.411 1.00 89.81 409 VAL A N 1
ATOM 3277 C CA . VAL A 1 409 ? 6.226 -13.577 27.860 1.00 89.81 409 VAL A CA 1
ATOM 3278 C C . VAL A 1 409 ? 5.224 -14.660 28.275 1.00 89.81 409 VAL A C 1
ATOM 3280 O O . VAL A 1 409 ? 5.483 -15.400 29.231 1.00 89.81 409 VAL A O 1
ATOM 3283 N N . LEU A 1 410 ? 4.124 -14.815 27.527 1.00 92.38 410 LEU A N 1
ATOM 3284 C CA . LEU A 1 410 ? 3.120 -15.853 27.765 1.00 92.38 410 LEU A CA 1
ATOM 3285 C C . LEU A 1 410 ? 3.713 -17.263 27.651 1.00 92.38 410 LEU A C 1
ATOM 3287 O O . LEU A 1 410 ? 3.541 -18.071 28.564 1.00 92.38 410 LEU A O 1
ATOM 3291 N N . TRP A 1 411 ? 4.453 -17.573 26.582 1.00 92.38 411 TRP A N 1
ATOM 3292 C CA . TRP A 1 411 ? 5.043 -18.907 26.407 1.00 92.38 411 TRP A CA 1
ATOM 3293 C C . TRP A 1 411 ? 6.057 -19.239 27.505 1.00 92.38 411 TRP A C 1
ATOM 3295 O O . TRP A 1 411 ? 6.073 -20.359 28.022 1.00 92.38 411 TRP A O 1
ATOM 3305 N N . ALA A 1 412 ? 6.858 -18.256 27.923 1.00 90.62 412 ALA A N 1
ATOM 3306 C CA . ALA A 1 412 ? 7.801 -18.414 29.022 1.00 90.62 412 ALA A CA 1
ATOM 3307 C C . ALA A 1 412 ? 7.096 -18.589 30.388 1.00 90.62 412 ALA A C 1
ATOM 3309 O O . ALA A 1 412 ? 7.672 -19.169 31.315 1.00 90.62 412 ALA A O 1
ATOM 3310 N N . ALA A 1 413 ? 5.855 -18.118 30.545 1.00 91.81 413 ALA A N 1
ATOM 3311 C CA . ALA A 1 413 ? 5.017 -18.395 31.712 1.00 91.81 413 ALA A CA 1
ATOM 3312 C C . ALA A 1 413 ? 4.330 -19.775 31.630 1.00 91.81 413 ALA A C 1
ATOM 3314 O O . ALA A 1 413 ? 4.267 -20.492 32.635 1.00 91.81 413 ALA A O 1
ATOM 3315 N N . GLU A 1 414 ? 3.861 -20.186 30.447 1.00 91.94 414 GLU A N 1
ATOM 3316 C CA . GLU A 1 414 ? 3.301 -21.522 30.195 1.00 91.94 414 GLU A CA 1
ATOM 3317 C C . GLU A 1 414 ? 4.333 -22.632 30.449 1.00 91.94 414 GLU A C 1
ATOM 3319 O O . GLU A 1 414 ? 4.030 -23.610 31.135 1.00 91.94 414 GLU A O 1
ATOM 3324 N N . GLU A 1 415 ? 5.567 -22.481 29.954 1.00 91.94 415 GLU A N 1
ATOM 3325 C CA . GLU A 1 415 ? 6.643 -23.462 30.154 1.00 91.94 415 GLU A CA 1
ATOM 3326 C C . GLU A 1 415 ? 6.958 -23.669 31.644 1.00 91.94 415 GLU A C 1
ATOM 3328 O O . GLU A 1 415 ? 7.134 -24.799 32.106 1.00 91.94 415 GLU A O 1
ATOM 3333 N N . ARG A 1 416 ? 6.929 -22.584 32.426 1.00 93.38 416 ARG A N 1
ATOM 3334 C CA . ARG A 1 416 ? 7.113 -22.609 33.886 1.00 93.38 416 ARG A CA 1
ATOM 3335 C C . ARG A 1 416 ? 5.863 -23.054 34.658 1.00 93.38 416 ARG A C 1
ATOM 3337 O O . ARG A 1 416 ? 5.912 -23.123 35.887 1.00 93.38 416 ARG A O 1
ATOM 3344 N N . LYS A 1 417 ? 4.762 -23.379 33.964 1.00 93.69 417 LYS A N 1
ATOM 3345 C CA . LYS A 1 417 ? 3.447 -23.739 34.530 1.00 93.69 417 LYS A CA 1
ATOM 3346 C C . LYS A 1 417 ? 2.897 -22.671 35.483 1.00 93.69 417 LYS A C 1
ATOM 3348 O O . LYS A 1 417 ? 2.357 -22.982 36.543 1.00 93.69 417 LYS A O 1
ATOM 3353 N N . TRP A 1 418 ? 3.085 -21.400 35.132 1.00 93.75 418 TRP A N 1
ATOM 3354 C CA . TRP A 1 418 ? 2.579 -20.262 35.906 1.00 93.75 418 TRP A CA 1
ATOM 3355 C C . TRP A 1 418 ? 1.163 -19.851 35.491 1.00 93.75 418 TRP A C 1
ATOM 3357 O O . TRP A 1 418 ? 0.443 -19.261 36.292 1.00 93.75 418 TRP A O 1
ATOM 3367 N N . VAL A 1 419 ? 0.736 -20.211 34.284 1.00 90.94 419 VAL A N 1
ATOM 3368 C CA . VAL A 1 419 ? -0.592 -19.890 33.753 1.00 90.94 419 VAL A CA 1
ATOM 3369 C C . VAL A 1 419 ? -1.655 -20.876 34.278 1.00 90.94 419 VAL A C 1
ATOM 3371 O O . VAL A 1 419 ? -1.390 -22.080 34.269 1.00 90.94 419 VAL A O 1
ATOM 3374 N N . PRO A 1 420 ? -2.851 -20.430 34.727 1.00 85.69 420 PRO A N 1
ATOM 3375 C CA . PRO A 1 420 ? -3.291 -19.039 34.909 1.00 85.69 420 PRO A CA 1
ATOM 3376 C C . PRO A 1 420 ? -3.005 -18.470 36.319 1.00 85.69 420 PRO A C 1
ATOM 3378 O O . PRO A 1 420 ? -3.167 -17.279 36.557 1.00 85.69 420 PRO A O 1
ATOM 3381 N N . HIS A 1 421 ? -2.625 -19.307 37.292 1.00 89.62 421 HIS A N 1
ATOM 3382 C CA . HIS A 1 421 ? -2.683 -18.956 38.724 1.00 89.62 421 HIS A CA 1
ATOM 3383 C C . HIS A 1 421 ? -1.578 -18.014 39.236 1.00 89.62 421 HIS A C 1
ATOM 3385 O O . HIS A 1 421 ? -1.690 -17.487 40.341 1.00 89.62 421 HIS A O 1
ATOM 3391 N N . ARG A 1 422 ? -0.488 -17.843 38.483 1.00 90.00 422 ARG A N 1
ATOM 3392 C CA . ARG A 1 422 ? 0.638 -16.936 38.786 1.00 90.00 422 ARG A CA 1
ATOM 3393 C C . ARG A 1 422 ? 0.933 -15.949 37.657 1.00 90.00 422 ARG A C 1
ATOM 3395 O O . ARG A 1 422 ? 1.710 -15.025 37.862 1.00 90.00 422 ARG A O 1
ATOM 3402 N N . PHE A 1 423 ? 0.360 -16.171 36.479 1.00 92.44 423 PHE A N 1
ATOM 3403 C CA . PHE A 1 423 ? 0.485 -15.315 35.308 1.00 92.44 423 PHE A CA 1
ATOM 3404 C C . PHE A 1 423 ? -0.808 -15.439 34.489 1.00 92.44 423 PHE A C 1
ATOM 3406 O O . PHE A 1 423 ? -1.228 -16.573 34.242 1.00 92.44 423 PHE A O 1
ATOM 3413 N N . PRO A 1 424 ? -1.464 -14.337 34.096 1.00 93.31 424 PRO A N 1
ATOM 3414 C CA . PRO A 1 424 ? -2.763 -14.404 33.438 1.00 93.31 424 PRO A CA 1
ATOM 3415 C C . PRO A 1 424 ? -2.647 -14.939 32.000 1.00 93.31 424 PRO A C 1
ATOM 3417 O O . PRO A 1 424 ? -1.635 -14.753 31.331 1.00 93.31 424 PRO A O 1
ATOM 3420 N N . ASN A 1 425 ? -3.700 -15.598 31.510 1.00 92.19 425 ASN A N 1
ATOM 3421 C CA . ASN A 1 425 ? -3.814 -16.073 30.120 1.00 92.19 425 ASN A CA 1
ATOM 3422 C C . ASN A 1 425 ? -4.521 -15.074 29.183 1.00 92.19 425 ASN A C 1
ATOM 3424 O O . ASN A 1 425 ? -4.755 -15.387 28.021 1.00 92.19 425 ASN A O 1
ATOM 3428 N N . HIS A 1 426 ? -4.892 -13.901 29.692 1.00 93.56 426 HIS A N 1
ATOM 3429 C CA . HIS A 1 426 ? -5.547 -12.809 28.974 1.00 93.56 426 HIS A CA 1
ATOM 3430 C C . HIS A 1 426 ? -5.114 -11.479 29.598 1.00 93.56 426 HIS A C 1
ATOM 3432 O O . HIS A 1 426 ? -4.727 -11.471 30.766 1.00 93.56 426 HIS A O 1
ATOM 3438 N N . HIS A 1 427 ? -5.256 -10.354 28.890 1.00 92.69 427 HIS A N 1
ATOM 3439 C CA . HIS A 1 427 ? -4.958 -9.020 29.441 1.00 92.69 427 HIS A CA 1
ATOM 3440 C C . HIS A 1 427 ? -3.577 -8.964 30.131 1.00 92.69 427 HIS A C 1
ATOM 3442 O O . HIS A 1 427 ? -3.447 -8.546 31.282 1.00 92.69 427 HIS A O 1
ATOM 3448 N N . ILE A 1 428 ? -2.553 -9.482 29.445 1.00 93.75 428 ILE A N 1
ATOM 3449 C CA . ILE A 1 428 ? -1.170 -9.452 29.931 1.00 93.75 428 ILE A CA 1
ATOM 3450 C C . ILE A 1 428 ? -0.745 -7.977 30.015 1.00 93.75 428 ILE A C 1
ATOM 3452 O O . ILE A 1 428 ? -0.914 -7.264 29.027 1.00 93.75 428 ILE A O 1
ATOM 3456 N N . PRO A 1 429 ? -0.224 -7.499 31.160 1.00 91.38 429 PRO A N 1
ATOM 3457 C CA . PRO A 1 429 ? 0.154 -6.099 31.303 1.00 91.38 429 PRO A CA 1
ATOM 3458 C C . PRO A 1 429 ? 1.321 -5.744 30.376 1.00 91.38 429 PRO A C 1
ATOM 3460 O O . PRO A 1 429 ? 2.277 -6.514 30.249 1.00 91.38 429 PRO A O 1
ATOM 3463 N N . ILE A 1 430 ? 1.255 -4.554 29.776 1.00 91.81 430 ILE A N 1
ATOM 3464 C CA . ILE A 1 430 ? 2.354 -3.983 28.991 1.00 91.81 430 ILE A CA 1
ATOM 3465 C C . ILE A 1 430 ? 3.573 -3.795 29.919 1.00 91.81 430 ILE A C 1
ATOM 3467 O O . ILE A 1 430 ? 3.410 -3.292 31.036 1.00 91.81 430 ILE A O 1
ATOM 3471 N N . PRO A 1 431 ? 4.793 -4.200 29.514 1.00 90.00 431 PRO A N 1
ATOM 3472 C CA . PRO A 1 431 ? 5.982 -4.048 30.349 1.00 90.00 431 PRO A CA 1
ATOM 3473 C C . PRO A 1 431 ? 6.279 -2.584 30.713 1.00 90.00 431 PRO A C 1
ATOM 3475 O O . PRO A 1 431 ? 6.269 -1.715 29.849 1.00 90.00 431 PRO A O 1
ATOM 3478 N N . GLU A 1 432 ? 6.644 -2.312 31.971 1.00 88.00 432 GLU A N 1
ATOM 3479 C CA . GLU A 1 432 ? 6.903 -0.943 32.468 1.00 88.00 432 GLU A CA 1
ATOM 3480 C C . GLU A 1 432 ? 7.938 -0.170 31.630 1.00 88.00 432 GLU A C 1
ATOM 3482 O O . GLU A 1 432 ? 7.772 1.021 31.387 1.00 88.00 432 GLU A O 1
ATOM 3487 N N . HIS A 1 433 ? 8.977 -0.849 31.130 1.00 87.75 433 HIS A N 1
ATOM 3488 C CA . HIS A 1 433 ? 10.011 -0.237 30.286 1.00 87.75 433 HIS A CA 1
ATOM 3489 C C . HIS A 1 433 ? 9.495 0.227 28.916 1.00 87.75 433 HIS A C 1
ATOM 3491 O O . HIS A 1 433 ? 10.123 1.068 28.291 1.00 87.75 433 HIS A O 1
ATOM 3497 N N . TYR A 1 434 ? 8.377 -0.325 28.444 1.00 88.88 434 TYR A N 1
ATOM 3498 C CA . TYR A 1 434 ? 7.732 0.048 27.186 1.00 88.88 434 TYR A CA 1
ATOM 3499 C C . TYR A 1 434 ? 6.825 1.281 27.371 1.00 88.88 434 TYR A C 1
ATOM 3501 O O . TYR A 1 434 ? 6.590 2.048 26.441 1.00 88.88 434 TYR A O 1
ATOM 3509 N N . LEU A 1 435 ? 6.353 1.511 28.602 1.00 87.19 435 LEU A N 1
ATOM 3510 C CA . LEU A 1 435 ? 5.552 2.679 28.984 1.00 87.19 435 LEU A CA 1
ATOM 3511 C C . LEU A 1 435 ? 6.402 3.920 29.305 1.00 87.19 435 LEU A C 1
ATOM 3513 O O . LEU A 1 435 ? 5.849 5.007 29.457 1.00 87.19 435 LEU A O 1
ATOM 3517 N N . ALA A 1 436 ? 7.726 3.780 29.405 1.00 89.19 436 ALA A N 1
ATOM 3518 C CA . ALA A 1 436 ? 8.629 4.888 29.698 1.00 89.19 436 ALA A CA 1
ATOM 3519 C C . ALA A 1 436 ? 8.657 5.939 28.566 1.00 89.19 436 ALA A C 1
ATOM 3521 O O . ALA A 1 436 ? 8.409 5.634 27.393 1.00 89.19 436 ALA A O 1
ATOM 3522 N N . GLU A 1 437 ? 8.954 7.193 28.920 1.00 82.31 437 GLU A N 1
ATOM 3523 C CA . GLU A 1 437 ? 9.036 8.312 27.964 1.00 82.31 437 GLU A CA 1
ATOM 3524 C C . GLU A 1 437 ? 10.226 8.163 27.001 1.00 82.31 437 GLU A C 1
ATOM 3526 O O . GLU A 1 437 ? 10.127 8.554 25.843 1.00 82.31 437 GLU A O 1
ATOM 3531 N N . ASP A 1 438 ? 11.318 7.542 27.455 1.00 85.94 438 ASP A N 1
ATOM 3532 C CA . ASP A 1 438 ? 12.530 7.242 26.683 1.00 85.94 438 ASP A CA 1
ATOM 3533 C C . ASP A 1 438 ? 12.477 5.893 25.940 1.00 85.94 438 ASP A C 1
ATOM 3535 O O . ASP A 1 438 ? 13.445 5.503 25.286 1.00 85.94 438 ASP A O 1
ATOM 3539 N N . ALA A 1 439 ? 11.353 5.171 26.009 1.00 88.06 439 ALA A N 1
ATOM 3540 C CA . ALA A 1 439 ? 11.187 3.909 25.297 1.00 88.06 439 ALA A CA 1
ATOM 3541 C C . ALA A 1 439 ? 11.098 4.119 23.775 1.00 88.06 439 ALA A C 1
ATOM 3543 O O . ALA A 1 439 ? 10.354 4.981 23.299 1.00 88.06 439 ALA A O 1
ATOM 3544 N N . HIS A 1 440 ? 11.801 3.263 23.024 1.00 90.75 440 HIS A N 1
ATOM 3545 C CA . HIS A 1 440 ? 11.824 3.202 21.556 1.00 90.75 440 HIS A CA 1
ATOM 3546 C C . HIS A 1 440 ? 10.487 2.710 20.970 1.00 90.75 440 HIS A C 1
ATOM 3548 O O . HIS A 1 440 ? 10.385 1.608 20.429 1.00 90.75 440 HIS A O 1
ATOM 3554 N N . VAL A 1 441 ? 9.445 3.522 21.132 1.00 93.81 441 VAL A N 1
ATOM 3555 C CA . VAL A 1 441 ? 8.068 3.230 20.728 1.00 93.81 441 VAL A CA 1
ATOM 3556 C C . VAL A 1 441 ? 7.509 4.421 19.964 1.00 93.81 441 VAL A C 1
ATOM 3558 O O . VAL A 1 441 ? 7.401 5.515 20.528 1.00 93.81 441 VAL A O 1
ATOM 3561 N N . ALA A 1 442 ? 7.134 4.179 18.709 1.00 94.62 442 ALA A N 1
ATOM 3562 C CA . ALA A 1 442 ? 6.592 5.170 17.791 1.00 94.62 442 ALA A CA 1
ATOM 3563 C C . ALA A 1 442 ? 5.319 5.828 18.348 1.00 94.62 442 ALA A C 1
ATOM 3565 O O . ALA A 1 442 ? 4.501 5.191 19.027 1.00 94.62 442 ALA A O 1
ATOM 3566 N N . VAL A 1 443 ? 5.128 7.114 18.047 1.00 95.00 443 VAL A N 1
ATOM 3567 C CA . VAL A 1 443 ? 3.978 7.886 18.546 1.00 95.00 443 VAL A CA 1
ATOM 3568 C C . VAL A 1 443 ? 2.641 7.326 18.046 1.00 95.00 443 VAL A C 1
ATOM 3570 O O . VAL A 1 443 ? 1.650 7.348 18.781 1.00 95.00 443 VAL A O 1
ATOM 3573 N N . GLU A 1 444 ? 2.631 6.729 16.852 1.00 96.88 444 GLU A N 1
ATOM 3574 C CA . GLU A 1 444 ? 1.501 6.008 16.269 1.00 96.88 444 GLU A CA 1
ATOM 3575 C C . GLU A 1 444 ? 1.126 4.781 17.114 1.00 96.88 444 GLU A C 1
ATOM 3577 O O . GLU A 1 444 ? -0.045 4.600 17.449 1.00 96.88 444 GLU A O 1
ATOM 3582 N N . VAL A 1 445 ? 2.105 3.972 17.538 1.00 96.50 445 VAL A N 1
ATOM 3583 C CA . VAL A 1 445 ? 1.864 2.782 18.377 1.00 96.50 445 VAL A CA 1
ATOM 3584 C C . VAL A 1 445 ? 1.314 3.186 19.744 1.00 96.50 445 VAL A C 1
ATOM 3586 O O . VAL A 1 445 ? 0.333 2.603 20.210 1.00 96.50 445 VAL A O 1
ATOM 3589 N N . ARG A 1 446 ? 1.865 4.240 20.362 1.00 94.94 446 ARG A N 1
ATOM 3590 C CA . ARG A 1 446 ? 1.344 4.785 21.631 1.00 94.94 446 ARG A CA 1
ATOM 3591 C C . ARG A 1 446 ? -0.111 5.258 21.492 1.00 94.94 446 ARG A C 1
ATOM 3593 O O . ARG A 1 446 ? -0.924 4.993 22.378 1.00 94.94 446 ARG A O 1
ATOM 3600 N N . ALA A 1 447 ? -0.460 5.900 20.375 1.00 96.38 447 ALA A N 1
ATOM 3601 C CA . ALA A 1 447 ? -1.832 6.308 20.073 1.00 96.38 447 ALA A CA 1
ATOM 3602 C C . ALA A 1 447 ? -2.781 5.113 19.873 1.00 96.38 447 ALA A C 1
ATOM 3604 O O . ALA A 1 447 ? -3.897 5.120 20.399 1.00 96.38 447 ALA A O 1
ATOM 3605 N N . ILE A 1 448 ? -2.341 4.071 19.158 1.00 96.75 448 ILE A N 1
ATOM 3606 C CA . ILE A 1 448 ? -3.131 2.848 18.955 1.00 96.75 448 ILE A CA 1
ATOM 3607 C C . ILE A 1 448 ? -3.378 2.149 20.295 1.00 96.75 448 ILE A C 1
ATOM 3609 O O . ILE A 1 448 ? -4.524 1.826 20.596 1.00 96.75 448 ILE A O 1
ATOM 3613 N N . LEU A 1 449 ? -2.349 1.968 21.129 1.00 95.00 449 LEU A N 1
ATOM 3614 C CA . LEU A 1 449 ? -2.483 1.336 22.447 1.00 95.00 449 LEU A CA 1
ATOM 3615 C C . LEU A 1 449 ? -3.484 2.087 23.339 1.00 95.00 449 LEU A C 1
ATOM 3617 O O . LEU A 1 449 ? -4.426 1.475 23.839 1.00 95.00 449 LEU A O 1
ATOM 3621 N N . ALA A 1 450 ? -3.369 3.413 23.450 1.00 95.25 450 ALA A N 1
ATOM 3622 C CA . ALA A 1 450 ? -4.312 4.226 24.223 1.00 95.25 450 ALA A CA 1
ATOM 3623 C C . ALA A 1 450 ? -5.758 4.150 23.683 1.00 95.25 450 ALA A C 1
ATOM 3625 O O . ALA A 1 450 ? -6.724 4.168 24.449 1.00 95.25 450 ALA A O 1
ATOM 3626 N N . TRP A 1 451 ? -5.933 4.037 22.362 1.00 96.62 451 TRP A N 1
ATOM 3627 C CA . TRP A 1 451 ? -7.245 3.836 21.741 1.00 96.62 451 TRP A CA 1
ATOM 3628 C C . TRP A 1 451 ? -7.823 2.436 22.013 1.00 96.62 451 TRP A C 1
ATOM 3630 O O . TRP A 1 451 ? -9.029 2.310 22.259 1.00 96.62 451 TRP A O 1
ATOM 3640 N N . MET A 1 452 ? -6.969 1.406 22.030 1.00 95.50 452 MET A N 1
ATOM 3641 C CA . MET A 1 452 ? -7.328 0.027 22.375 1.00 95.50 452 MET A CA 1
ATOM 3642 C C . MET A 1 452 ? -7.698 -0.148 23.849 1.00 95.50 452 MET A C 1
ATOM 3644 O O . MET A 1 452 ? -8.616 -0.902 24.148 1.00 95.50 452 MET A O 1
ATOM 3648 N N . GLU A 1 453 ? -7.027 0.550 24.766 1.00 93.81 453 GLU A N 1
ATOM 3649 C CA . GLU A 1 453 ? -7.371 0.532 26.195 1.00 93.81 453 GLU A CA 1
ATOM 3650 C C . GLU A 1 453 ? -8.685 1.270 26.489 1.00 93.81 453 GLU A C 1
ATOM 3652 O O . GLU A 1 453 ? -9.418 0.905 27.408 1.00 93.81 453 GLU A O 1
ATOM 3657 N N . LYS A 1 454 ? -9.005 2.303 25.699 1.00 94.50 454 LYS A N 1
ATOM 3658 C CA . LYS A 1 454 ? -10.208 3.129 25.876 1.00 94.50 454 LYS A CA 1
ATOM 3659 C C . LYS A 1 454 ? -11.503 2.466 25.388 1.00 94.50 454 LYS A C 1
ATOM 3661 O O . LYS A 1 454 ? -12.573 2.829 25.876 1.00 94.50 454 LYS A O 1
ATOM 3666 N N . THR A 1 455 ? -11.428 1.550 24.422 1.00 94.44 455 THR A N 1
ATOM 3667 C CA . THR A 1 455 ? -12.601 1.032 23.693 1.00 94.44 455 THR A CA 1
ATOM 3668 C C . THR A 1 455 ? -12.614 -0.500 23.744 1.00 94.44 455 THR A C 1
ATOM 3670 O O . THR A 1 455 ? -11.625 -1.104 23.325 1.00 94.44 455 THR A O 1
ATOM 3673 N N . PRO A 1 456 ? -13.683 -1.162 24.233 1.00 95.25 456 PRO A N 1
ATOM 3674 C CA . PRO A 1 456 ? -13.698 -2.611 24.462 1.00 95.25 456 PRO A CA 1
ATOM 3675 C C . PRO A 1 456 ? -13.888 -3.428 23.166 1.00 95.25 456 PRO A C 1
ATOM 3677 O O . PRO A 1 456 ? -14.879 -4.136 23.001 1.00 95.25 456 PRO A O 1
ATOM 3680 N N . PHE A 1 457 ? -12.923 -3.339 22.244 1.00 97.50 457 PHE A N 1
ATOM 3681 C CA . PHE A 1 457 ? -12.944 -4.030 20.951 1.00 97.50 457 PHE A CA 1
ATOM 3682 C C . PHE A 1 457 ? -13.089 -5.549 21.087 1.00 97.50 457 PHE A C 1
ATOM 3684 O O . PHE A 1 457 ? -12.266 -6.213 21.717 1.00 97.50 457 PHE A O 1
ATOM 3691 N N . VAL A 1 458 ? -14.107 -6.097 20.422 1.00 97.81 458 VAL A N 1
ATOM 3692 C CA . VAL A 1 458 ? -14.416 -7.535 20.402 1.00 97.81 458 VAL A CA 1
ATOM 3693 C C . VAL A 1 458 ? -13.776 -8.222 19.196 1.00 97.81 458 VAL A C 1
ATOM 3695 O O . VAL A 1 458 ? -13.276 -9.342 19.304 1.00 97.81 458 VAL A O 1
ATOM 3698 N N . LEU A 1 459 ? -13.785 -7.555 18.040 1.00 97.88 459 LEU A N 1
ATOM 3699 C CA . LEU A 1 459 ? -13.252 -8.071 16.782 1.00 97.88 459 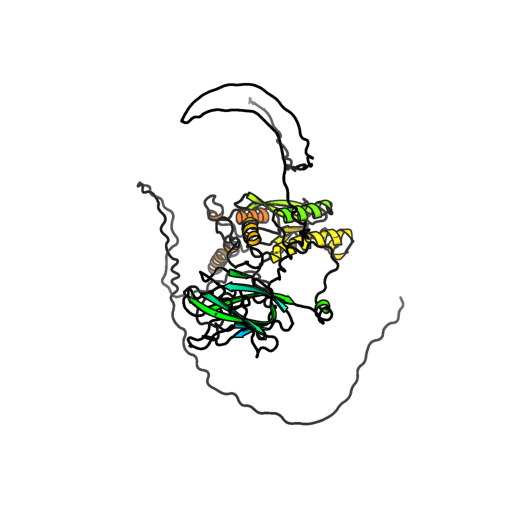LEU A CA 1
ATOM 3700 C C . LEU A 1 459 ? -12.674 -6.930 15.938 1.00 97.88 459 LEU A C 1
ATOM 3702 O O . LEU A 1 459 ? -13.153 -5.797 15.970 1.00 97.88 459 LEU A O 1
ATOM 3706 N N . GLY A 1 460 ? -11.666 -7.248 15.135 1.00 96.38 460 GLY A N 1
ATOM 3707 C CA . GLY A 1 460 ? -11.231 -6.385 14.051 1.00 96.38 460 GLY A CA 1
ATOM 3708 C C . GLY A 1 460 ? -10.199 -7.050 13.157 1.00 96.38 460 GLY A C 1
ATOM 3709 O O . GLY A 1 460 ? -9.770 -8.171 13.428 1.00 96.38 460 GLY A O 1
ATOM 3710 N N . ALA A 1 461 ? -9.788 -6.342 12.111 1.00 97.75 461 ALA A N 1
ATOM 3711 C CA . ALA A 1 461 ? -8.648 -6.721 11.279 1.00 97.75 461 ALA A CA 1
ATOM 3712 C C . ALA A 1 461 ? -7.814 -5.491 10.907 1.00 97.75 461 ALA A C 1
ATOM 3714 O O . ALA A 1 461 ? -8.338 -4.373 10.858 1.00 97.75 461 ALA A O 1
ATOM 3715 N N . ASN A 1 462 ? -6.533 -5.720 10.618 1.00 96.81 462 ASN A N 1
ATOM 3716 C CA . ASN A 1 462 ? -5.672 -4.738 9.974 1.00 96.81 462 ASN A CA 1
ATOM 3717 C C . ASN A 1 462 ? -5.456 -5.123 8.506 1.00 96.81 462 ASN A C 1
ATOM 3719 O O . ASN A 1 462 ? -5.192 -6.289 8.214 1.00 96.81 462 ASN A O 1
ATOM 3723 N N . PHE A 1 463 ? -5.564 -4.157 7.597 1.00 96.94 463 PHE A N 1
ATOM 3724 C CA . PHE A 1 463 ? -5.272 -4.352 6.180 1.00 96.94 463 PHE A CA 1
ATOM 3725 C C . PHE A 1 463 ? -3.811 -4.026 5.866 1.00 96.94 463 PHE A C 1
ATOM 3727 O O . PHE A 1 463 ? -3.306 -2.975 6.268 1.00 96.94 463 PHE A O 1
ATOM 3734 N N . HIS A 1 464 ? -3.196 -4.922 5.095 1.00 94.12 464 HIS A N 1
ATOM 3735 C CA . HIS A 1 464 ? -1.827 -4.844 4.596 1.00 94.12 464 HIS A CA 1
ATOM 3736 C C . HIS A 1 464 ? -1.778 -4.949 3.063 1.00 94.12 464 HIS A C 1
ATOM 3738 O O . HIS A 1 464 ? -2.781 -5.276 2.419 1.00 94.12 464 HIS A O 1
ATOM 3744 N N . GLY A 1 465 ? -0.608 -4.666 2.496 1.00 88.75 465 GLY A N 1
ATOM 3745 C CA . GLY A 1 465 ? -0.249 -4.888 1.093 1.00 88.75 465 GLY A CA 1
ATOM 3746 C C . GLY A 1 465 ? 0.748 -6.042 0.914 1.00 88.75 465 GLY A C 1
ATOM 3747 O O . GLY A 1 465 ? 1.034 -6.783 1.849 1.00 88.75 465 GLY A O 1
ATOM 3748 N N . GLY A 1 466 ? 1.259 -6.217 -0.307 1.00 83.94 466 GLY A N 1
ATOM 3749 C CA . GLY A 1 466 ? 2.267 -7.234 -0.644 1.00 83.94 466 GLY A CA 1
ATOM 3750 C C . GLY A 1 466 ? 1.701 -8.618 -0.987 1.00 83.94 466 GLY A C 1
ATOM 3751 O O . GLY A 1 466 ? 2.017 -9.152 -2.045 1.00 83.94 466 GLY A O 1
ATOM 3752 N N . GLU A 1 467 ? 0.813 -9.179 -0.159 1.00 82.88 467 GLU A N 1
ATOM 3753 C CA . GLU A 1 467 ? 0.259 -10.529 -0.368 1.00 82.88 467 GLU A CA 1
ATOM 3754 C C . GLU A 1 467 ? -1.280 -10.600 -0.361 1.00 82.88 467 GLU A C 1
ATOM 3756 O O . GLU A 1 467 ? -1.986 -9.690 0.071 1.00 82.88 467 GLU A O 1
ATOM 3761 N N . LYS A 1 468 ? -1.822 -11.733 -0.835 1.00 87.38 468 LYS A N 1
ATOM 3762 C CA . LYS A 1 468 ? -3.265 -12.030 -0.870 1.00 87.38 468 LYS A CA 1
ATOM 3763 C C . LYS A 1 468 ? -3.608 -13.235 0.013 1.00 87.38 468 LYS A C 1
ATOM 3765 O O . LYS A 1 468 ? -3.978 -14.302 -0.486 1.00 87.38 468 LYS A O 1
ATOM 3770 N N . LEU A 1 469 ? -3.502 -13.048 1.326 1.00 91.50 469 LEU A N 1
ATOM 3771 C CA . LEU A 1 469 ? -3.880 -14.027 2.349 1.00 91.50 469 LEU A CA 1
ATOM 3772 C C . LEU A 1 469 ? -4.606 -13.370 3.535 1.00 91.50 469 LEU A C 1
ATOM 3774 O O . LEU A 1 469 ? -4.797 -12.157 3.567 1.00 91.50 469 LEU A O 1
ATOM 3778 N N . VAL A 1 470 ? -5.024 -14.180 4.509 1.00 94.56 470 VAL A N 1
ATOM 3779 C CA . VAL A 1 470 ? -5.534 -13.712 5.807 1.00 94.56 470 VAL A CA 1
ATOM 3780 C C . VAL A 1 470 ? -4.700 -14.377 6.901 1.00 94.56 470 VAL A C 1
ATOM 3782 O O . VAL A 1 470 ? -4.868 -15.573 7.147 1.00 94.56 470 VAL A O 1
ATOM 3785 N N . SER A 1 471 ? -3.794 -13.620 7.530 1.00 94.38 471 SER A N 1
ATOM 3786 C CA . SER A 1 471 ? -3.067 -14.085 8.723 1.00 94.38 471 SER A CA 1
ATOM 3787 C C . SER A 1 471 ? -3.990 -14.088 9.944 1.00 94.38 471 SER A C 1
ATOM 3789 O O . SER A 1 471 ? -4.978 -13.350 10.002 1.00 94.38 471 SER A O 1
ATOM 3791 N N . TYR A 1 472 ? -3.672 -14.923 10.929 1.00 95.44 472 TYR A N 1
ATOM 3792 C CA . TYR A 1 472 ? -4.343 -14.953 12.223 1.00 95.44 472 TYR A CA 1
ATOM 3793 C C . TYR A 1 472 ? -3.352 -15.350 13.333 1.00 95.44 472 TYR A C 1
ATOM 3795 O O . TYR A 1 472 ? -2.429 -16.122 13.068 1.00 95.44 472 TYR A O 1
ATOM 3803 N N . PRO A 1 473 ? -3.552 -14.892 14.586 1.00 94.62 473 PRO A N 1
ATOM 3804 C CA . PRO A 1 473 ? -2.593 -15.128 15.661 1.00 94.62 473 PRO A CA 1
ATOM 3805 C C . PRO A 1 473 ? -2.282 -16.613 15.927 1.00 94.62 473 PRO A C 1
ATOM 3807 O O . PRO A 1 473 ? -3.164 -17.473 15.896 1.00 94.62 473 PRO A O 1
ATOM 3810 N N . TYR A 1 474 ? -1.049 -16.968 16.289 1.00 92.88 474 TYR A N 1
ATOM 3811 C CA . TYR A 1 474 ? 0.078 -16.080 16.604 1.00 92.88 474 TYR A CA 1
ATOM 3812 C C . TYR A 1 474 ? 1.021 -15.911 15.409 1.00 92.88 474 TYR A C 1
ATOM 3814 O O . TYR A 1 474 ? 1.472 -16.915 14.862 1.00 92.88 474 TYR A O 1
ATOM 3822 N N . ASP A 1 475 ? 1.377 -14.666 15.087 1.00 90.81 475 ASP A N 1
ATOM 3823 C CA . ASP A 1 475 ? 2.343 -14.347 14.026 1.00 90.81 475 ASP A CA 1
ATOM 3824 C C . ASP A 1 475 ? 3.769 -14.790 14.409 1.00 90.81 475 ASP A C 1
ATOM 3826 O O . ASP A 1 475 ? 4.511 -15.338 13.596 1.00 90.81 475 ASP A O 1
ATOM 3830 N N . MET A 1 476 ? 4.127 -14.672 15.693 1.00 87.00 476 MET A N 1
ATOM 3831 C CA . MET A 1 476 ? 5.379 -15.213 16.227 1.00 87.00 476 MET A CA 1
ATOM 3832 C C . MET A 1 476 ? 5.271 -16.719 16.522 1.00 87.00 476 MET A C 1
ATOM 3834 O O . MET A 1 476 ? 4.339 -17.193 17.181 1.00 87.00 476 MET A O 1
ATOM 3838 N N . ALA A 1 477 ? 6.287 -17.483 16.111 1.00 86.56 477 ALA A N 1
ATOM 3839 C CA . ALA A 1 477 ? 6.369 -18.924 16.345 1.00 86.56 477 ALA A CA 1
ATOM 3840 C C . ALA A 1 477 ? 6.903 -19.276 17.748 1.00 86.56 477 ALA A C 1
ATOM 3842 O O . ALA A 1 477 ? 7.896 -18.722 18.220 1.00 86.56 477 ALA A O 1
ATOM 3843 N N . ARG A 1 478 ? 6.295 -20.280 18.398 1.00 86.75 478 ARG A N 1
ATOM 3844 C CA . ARG A 1 478 ? 6.757 -20.796 19.701 1.00 86.75 478 ARG A CA 1
ATOM 3845 C C . ARG A 1 478 ? 8.188 -21.356 19.590 1.00 86.75 478 ARG A C 1
ATOM 3847 O O . ARG A 1 478 ? 8.406 -22.245 18.762 1.00 86.75 478 ARG A O 1
ATOM 3854 N N . PRO A 1 479 ? 9.138 -20.954 20.458 1.00 79.75 479 PRO A N 1
ATOM 3855 C CA . PRO A 1 479 ? 10.490 -21.498 20.429 1.00 79.75 479 PRO A CA 1
ATOM 3856 C C . PRO A 1 479 ? 10.485 -23.012 20.714 1.00 79.75 479 PRO A C 1
ATOM 3858 O O . PRO A 1 479 ? 9.696 -23.493 21.541 1.00 79.75 479 PRO A O 1
ATOM 3861 N N . PRO A 1 480 ? 11.357 -23.796 20.054 1.00 76.81 480 PRO A N 1
ATOM 3862 C CA . PRO A 1 480 ? 11.386 -25.242 20.223 1.00 76.81 480 PRO A CA 1
ATOM 3863 C C . PRO A 1 480 ? 11.778 -25.611 21.657 1.00 76.81 480 PRO A C 1
ATOM 3865 O O . PRO A 1 480 ? 12.827 -25.202 22.157 1.00 76.81 480 PRO A O 1
ATOM 3868 N N . ARG A 1 481 ? 10.954 -26.440 22.313 1.00 66.94 481 ARG A N 1
ATOM 3869 C CA . ARG A 1 481 ? 11.236 -26.953 23.663 1.00 66.94 481 ARG A CA 1
ATOM 3870 C C . ARG A 1 481 ? 12.588 -27.658 23.689 1.00 66.94 481 ARG A C 1
ATOM 3872 O O . ARG A 1 481 ? 12.741 -28.740 23.115 1.00 66.94 481 ARG A O 1
ATOM 3879 N N . GLY A 1 482 ? 13.545 -27.079 24.411 1.00 54.03 482 GLY A N 1
ATOM 3880 C CA . GLY A 1 482 ? 14.849 -27.689 24.626 1.00 54.03 482 GLY A CA 1
ATOM 3881 C C . GLY A 1 482 ? 14.692 -29.065 25.271 1.00 54.03 482 GLY A C 1
ATOM 3882 O O . GLY A 1 482 ? 14.227 -29.181 26.406 1.00 54.03 482 GLY A O 1
ATOM 3883 N N . ARG A 1 483 ? 15.098 -30.131 24.565 1.00 40.97 483 ARG A N 1
ATOM 3884 C CA . ARG A 1 483 ? 15.280 -31.445 25.198 1.00 40.97 483 ARG A CA 1
ATOM 3885 C C . ARG A 1 483 ? 16.284 -31.271 26.335 1.00 40.97 483 ARG A C 1
ATOM 3887 O O . ARG A 1 483 ? 17.382 -30.777 26.098 1.00 40.97 483 ARG A O 1
ATOM 3894 N N . GLY A 1 484 ? 15.898 -31.671 27.547 1.00 43.97 484 GLY A N 1
ATOM 3895 C CA . GLY A 1 484 ? 16.687 -31.445 28.756 1.00 43.97 484 GLY A CA 1
ATOM 3896 C C . GLY A 1 484 ? 18.117 -31.977 28.642 1.00 43.97 484 GLY A C 1
ATOM 3897 O O . GLY A 1 484 ? 18.348 -33.178 28.747 1.00 43.97 484 GLY A O 1
ATOM 3898 N N . GLY A 1 485 ? 19.067 -31.060 28.468 1.00 34.66 485 GLY A N 1
ATOM 3899 C CA . GLY A 1 485 ? 20.505 -31.278 28.551 1.00 34.66 485 GLY A CA 1
ATOM 3900 C C . GLY A 1 485 ? 21.102 -30.085 29.286 1.00 34.66 485 GLY A C 1
ATOM 3901 O O . GLY A 1 485 ? 20.955 -28.951 28.838 1.00 34.66 485 GLY A O 1
ATOM 3902 N N . GLY A 1 486 ? 21.680 -30.319 30.464 1.00 39.31 486 GLY A N 1
ATOM 3903 C CA . GLY A 1 486 ? 22.113 -29.238 31.350 1.00 39.31 486 GLY A CA 1
ATOM 3904 C C . GLY A 1 486 ? 23.353 -28.495 30.845 1.00 39.31 486 GLY A C 1
ATOM 3905 O O . GLY A 1 486 ? 24.269 -29.114 30.311 1.00 39.31 486 GLY A O 1
ATOM 3906 N N . GLY A 1 487 ? 23.403 -27.184 31.101 1.00 36.09 487 GLY A N 1
ATOM 3907 C CA . GLY A 1 487 ? 24.586 -26.339 30.897 1.00 36.09 487 GLY A CA 1
ATOM 3908 C C . GLY A 1 487 ? 24.299 -25.093 30.058 1.00 36.09 487 GLY A C 1
ATOM 3909 O O . GLY A 1 487 ? 24.268 -25.172 28.836 1.00 36.09 487 GLY A O 1
ATOM 3910 N N . GLY A 1 488 ? 24.115 -23.940 30.713 1.00 30.44 488 GLY A N 1
ATOM 3911 C CA . GLY A 1 488 ? 23.860 -22.659 30.036 1.00 30.44 488 GLY A CA 1
ATOM 3912 C C . GLY A 1 488 ? 23.039 -21.679 30.876 1.00 30.44 488 GLY A C 1
ATOM 3913 O O . GLY A 1 488 ? 21.934 -21.315 30.493 1.00 30.44 488 GLY A O 1
ATOM 3914 N N . GLY A 1 489 ? 23.536 -21.309 32.059 1.00 31.59 489 GLY A N 1
ATOM 3915 C CA . GLY A 1 489 ? 22.928 -20.258 32.884 1.00 31.59 489 GLY A CA 1
ATOM 3916 C C . GLY A 1 489 ? 23.571 -18.889 32.636 1.00 31.59 489 GLY A C 1
ATOM 3917 O O . GLY A 1 489 ? 24.752 -18.832 32.307 1.00 31.59 489 GLY A O 1
ATOM 3918 N N . ALA A 1 490 ? 22.806 -17.823 32.912 1.00 32.97 490 ALA A N 1
ATOM 3919 C CA . ALA A 1 490 ? 23.086 -16.405 32.627 1.00 32.97 490 ALA A CA 1
ATOM 3920 C C . ALA A 1 490 ? 22.903 -16.012 31.137 1.00 32.97 490 ALA A C 1
ATOM 3922 O O . ALA A 1 490 ? 23.244 -16.777 30.248 1.00 32.97 490 ALA A O 1
ATOM 3923 N N . ALA A 1 491 ? 22.338 -14.844 30.807 1.00 30.55 491 ALA A N 1
ATOM 3924 C CA . ALA A 1 491 ? 22.180 -13.647 31.636 1.00 30.55 491 ALA A CA 1
ATOM 3925 C C . ALA A 1 491 ? 20.720 -13.182 31.823 1.00 30.55 491 ALA A C 1
ATOM 3927 O O . ALA A 1 491 ? 20.014 -12.892 30.866 1.00 30.55 491 ALA A O 1
ATOM 3928 N N . ALA A 1 492 ? 20.322 -12.998 33.085 1.00 31.22 492 ALA A N 1
ATOM 3929 C CA . ALA A 1 492 ? 19.284 -12.048 33.476 1.00 31.22 492 ALA A CA 1
ATOM 3930 C C . ALA A 1 492 ? 19.956 -11.042 34.422 1.00 31.22 492 ALA A C 1
ATOM 3932 O O . ALA A 1 492 ? 20.413 -11.418 35.507 1.00 31.22 492 ALA A O 1
ATOM 3933 N N . GLY A 1 493 ? 20.114 -9.794 33.977 1.00 28.45 493 GLY A N 1
ATOM 3934 C CA . GLY A 1 493 ? 20.880 -8.774 34.696 1.00 28.45 493 GLY A CA 1
ATOM 3935 C C . GLY A 1 493 ? 20.219 -8.380 36.018 1.00 28.45 493 GLY A C 1
ATOM 3936 O O . GLY A 1 493 ? 19.084 -7.914 36.041 1.00 28.45 493 GLY A O 1
ATOM 3937 N N . ARG A 1 494 ? 20.935 -8.542 37.137 1.00 26.78 494 ARG A N 1
ATOM 3938 C CA . ARG A 1 494 ? 20.501 -8.029 38.445 1.00 26.78 494 ARG A CA 1
ATOM 3939 C C . ARG A 1 494 ? 20.859 -6.552 38.584 1.00 26.78 494 ARG A C 1
ATOM 3941 O O . ARG A 1 494 ? 22.035 -6.201 38.542 1.00 26.78 494 ARG A O 1
ATOM 3948 N N . LEU A 1 495 ? 19.863 -5.732 38.905 1.00 29.22 495 LEU A N 1
ATOM 3949 C CA . LEU A 1 495 ? 20.060 -4.386 39.443 1.00 29.22 495 LEU A CA 1
ATOM 3950 C C . LEU A 1 495 ? 20.880 -4.425 40.745 1.00 29.22 495 LEU A C 1
ATOM 3952 O O . LEU A 1 495 ? 20.486 -5.080 41.714 1.00 29.22 495 LEU A O 1
ATOM 3956 N N . ARG A 1 496 ? 21.978 -3.663 40.791 1.00 27.39 496 ARG A N 1
ATOM 3957 C CA . ARG A 1 496 ? 22.512 -3.012 42.003 1.00 27.39 496 ARG A CA 1
ATOM 3958 C C . ARG A 1 496 ? 23.482 -1.905 41.594 1.00 27.39 496 ARG A C 1
ATOM 3960 O O . ARG A 1 496 ? 24.467 -2.174 40.917 1.00 27.39 496 ARG A O 1
ATOM 3967 N N . GLY A 1 497 ? 23.182 -0.673 41.994 1.00 26.11 497 GLY A N 1
ATOM 3968 C CA . GLY A 1 497 ? 23.958 0.499 41.596 1.00 26.11 497 GLY A CA 1
ATOM 3969 C C . GLY A 1 497 ? 25.278 0.658 42.350 1.00 26.11 497 GLY A C 1
ATOM 3970 O O . GLY A 1 497 ? 25.442 0.168 43.471 1.00 26.11 497 GLY A O 1
ATOM 3971 N N . ARG A 1 498 ? 26.189 1.418 41.737 1.00 24.61 498 ARG A N 1
ATOM 3972 C CA . ARG A 1 498 ? 27.265 2.143 42.418 1.00 24.61 498 ARG A CA 1
ATOM 3973 C C . ARG A 1 498 ? 27.704 3.319 41.545 1.00 24.61 498 ARG A C 1
ATOM 3975 O O . ARG A 1 498 ? 27.953 3.133 40.360 1.00 24.61 498 ARG A O 1
ATOM 3982 N N . GLU A 1 499 ? 27.784 4.509 42.125 1.00 26.73 499 GLU A N 1
ATOM 3983 C CA . GLU A 1 499 ? 28.327 5.698 41.461 1.00 26.73 499 GLU A CA 1
ATOM 3984 C C . GLU A 1 499 ? 29.840 5.554 41.222 1.00 26.73 499 GLU A C 1
ATOM 3986 O O . GLU A 1 499 ? 30.533 4.962 42.056 1.00 26.73 499 GLU A O 1
ATOM 3991 N N . LEU A 1 500 ? 30.355 6.139 40.129 1.00 29.02 500 LEU A N 1
ATOM 3992 C CA . LEU A 1 500 ? 31.287 7.289 40.161 1.00 29.02 500 LEU A CA 1
ATOM 3993 C C . LEU A 1 500 ? 31.905 7.591 38.773 1.00 29.02 500 LEU A C 1
ATOM 3995 O O . LEU A 1 500 ? 32.729 6.826 38.291 1.00 29.02 500 LEU A O 1
ATOM 3999 N N . GLY A 1 501 ? 31.570 8.767 38.221 1.00 23.14 501 GLY A N 1
ATOM 4000 C CA . GLY A 1 501 ? 32.475 9.713 37.532 1.00 23.14 501 GLY A CA 1
ATOM 4001 C C . GLY A 1 501 ? 33.216 9.344 36.227 1.00 23.14 501 GLY A C 1
ATOM 4002 O O . GLY A 1 501 ? 34.050 8.448 36.198 1.00 23.14 501 GLY A O 1
ATOM 4003 N N . GLY A 1 502 ? 33.064 10.194 35.198 1.00 24.75 502 GLY A N 1
ATOM 4004 C CA . GLY A 1 502 ? 34.006 10.301 34.067 1.00 24.75 502 GLY A CA 1
ATOM 4005 C C . GLY A 1 502 ? 33.359 10.801 32.768 1.00 24.75 502 GLY A C 1
ATOM 4006 O O . GLY A 1 502 ? 32.468 10.146 32.246 1.00 24.75 502 GLY A O 1
ATOM 4007 N N . ALA A 1 503 ? 33.788 11.957 32.246 1.00 26.55 503 ALA A N 1
ATOM 4008 C CA . ALA A 1 503 ? 33.213 12.585 31.046 1.00 26.55 503 ALA A CA 1
ATOM 4009 C C . ALA A 1 503 ? 33.883 12.127 29.729 1.00 26.55 503 ALA A C 1
ATOM 4011 O O . ALA A 1 503 ? 35.077 11.830 29.725 1.00 26.55 503 ALA A O 1
ATOM 4012 N N . GLY A 1 504 ? 33.143 12.145 28.608 1.00 25.23 504 GLY A N 1
ATOM 4013 C CA . GLY A 1 504 ? 33.682 11.823 27.276 1.00 25.23 504 GLY A CA 1
ATOM 4014 C C . GLY A 1 504 ? 32.657 11.813 26.126 1.00 25.23 504 GLY A C 1
ATOM 4015 O O . GLY A 1 504 ? 32.127 10.763 25.793 1.00 25.23 504 GLY A O 1
ATOM 4016 N N . ASP A 1 505 ? 32.422 12.996 25.552 1.00 27.34 505 ASP A N 1
ATOM 4017 C CA . ASP A 1 505 ? 31.869 13.354 24.222 1.00 27.34 505 ASP A CA 1
ATOM 4018 C C . ASP A 1 505 ? 31.535 12.225 23.189 1.00 27.34 505 ASP A C 1
ATOM 4020 O O . ASP A 1 505 ? 32.417 11.428 22.850 1.00 27.34 505 ASP A O 1
ATOM 4024 N N . PRO A 1 506 ? 30.310 12.168 22.608 1.00 30.08 506 PRO A N 1
ATOM 4025 C CA . PRO A 1 506 ? 29.911 11.124 21.660 1.00 30.08 506 PRO A CA 1
ATOM 4026 C C . PRO A 1 506 ? 30.122 11.492 20.176 1.00 30.08 506 PRO A C 1
ATOM 4028 O O . PRO A 1 506 ? 29.711 12.546 19.697 1.00 30.08 506 PRO A O 1
ATOM 4031 N N . ARG A 1 507 ? 30.638 10.539 19.389 1.00 24.95 507 ARG A N 1
ATOM 4032 C CA . ARG A 1 507 ? 30.457 10.487 17.924 1.00 24.95 507 ARG A CA 1
ATOM 4033 C C . ARG A 1 507 ? 30.010 9.080 17.513 1.00 24.95 507 ARG A C 1
ATOM 4035 O O . ARG A 1 507 ? 30.632 8.118 17.968 1.00 24.95 507 ARG A O 1
ATOM 4042 N N . PRO A 1 508 ? 28.968 8.928 16.675 1.00 29.75 508 PRO A N 1
ATOM 4043 C CA . PRO A 1 508 ? 28.438 7.616 16.331 1.00 29.75 508 PRO A CA 1
ATOM 4044 C C . PRO A 1 508 ? 29.391 6.862 15.397 1.00 29.75 508 PRO A C 1
ATOM 4046 O O . PRO A 1 508 ? 29.943 7.423 14.449 1.00 29.75 508 PRO A O 1
ATOM 4049 N N . ARG A 1 509 ? 29.559 5.563 15.650 1.00 26.17 509 ARG A N 1
ATOM 4050 C CA . ARG A 1 509 ? 30.119 4.603 14.695 1.00 26.17 509 ARG A CA 1
ATOM 4051 C C . ARG A 1 509 ? 29.117 3.475 14.512 1.00 26.17 509 ARG A C 1
ATOM 4053 O O . ARG A 1 509 ? 28.656 2.910 15.500 1.00 26.17 509 ARG A O 1
ATOM 4060 N N . HIS A 1 510 ? 28.826 3.148 13.257 1.00 28.64 510 HIS A N 1
ATOM 4061 C CA . HIS A 1 510 ? 28.036 1.976 12.899 1.00 28.64 510 HIS A CA 1
ATOM 4062 C C . HIS A 1 510 ? 28.673 0.697 13.464 1.00 28.64 510 HIS A C 1
ATOM 4064 O O . HIS A 1 510 ? 29.895 0.533 13.430 1.00 28.64 510 HIS A O 1
ATOM 4070 N N . LEU A 1 511 ? 27.828 -0.216 13.939 1.00 24.53 511 LEU A N 1
ATOM 4071 C CA . LEU A 1 511 ? 28.176 -1.595 14.270 1.00 24.53 511 LEU A CA 1
ATOM 4072 C C . LEU A 1 511 ? 27.256 -2.524 13.461 1.00 24.53 511 LEU A C 1
ATOM 4074 O O . LEU A 1 511 ? 26.058 -2.253 13.396 1.00 24.53 511 LEU A O 1
ATOM 4078 N N . PRO A 1 512 ? 27.789 -3.585 12.829 1.00 27.47 512 PRO A N 1
ATOM 4079 C CA . PRO A 1 512 ? 26.997 -4.485 12.001 1.00 27.47 512 PRO A CA 1
ATOM 4080 C C . PRO A 1 512 ? 26.234 -5.512 12.847 1.00 27.47 512 PRO A C 1
ATOM 4082 O O . PRO A 1 512 ? 26.721 -5.981 13.879 1.00 27.47 512 PRO A O 1
ATOM 4085 N N . LEU A 1 513 ? 25.056 -5.909 12.365 1.00 27.92 513 LEU A N 1
ATOM 4086 C CA . LEU A 1 513 ? 24.276 -7.012 12.921 1.00 27.92 513 LEU A CA 1
ATOM 4087 C C . LEU A 1 513 ? 24.957 -8.350 12.599 1.00 27.92 513 LEU A C 1
ATOM 4089 O O . LEU A 1 513 ? 25.031 -8.760 11.445 1.00 27.92 513 LEU A O 1
ATOM 4093 N N . ALA A 1 514 ? 25.441 -9.047 13.628 1.00 25.38 514 ALA A N 1
ATOM 4094 C CA . ALA A 1 514 ? 26.025 -10.381 13.507 1.00 25.38 514 ALA A CA 1
ATOM 4095 C C . ALA A 1 514 ? 25.098 -11.437 14.132 1.00 25.38 514 ALA A C 1
ATOM 4097 O O . ALA A 1 514 ? 25.210 -11.767 15.315 1.00 25.38 514 ALA A O 1
ATOM 4098 N N . GLY A 1 515 ? 24.190 -11.992 13.326 1.00 26.95 515 GLY A N 1
ATOM 4099 C CA . GLY A 1 515 ? 23.353 -13.130 13.712 1.00 26.95 515 GLY A CA 1
ATOM 4100 C C . GLY A 1 515 ? 24.152 -14.436 13.745 1.00 26.95 515 GLY A C 1
ATOM 4101 O O . GLY A 1 515 ? 24.276 -15.120 12.736 1.00 26.95 515 GLY A O 1
ATOM 4102 N N . HIS A 1 516 ? 24.704 -14.805 14.903 1.00 22.50 516 HIS A N 1
ATOM 4103 C CA . HIS A 1 516 ? 25.350 -16.108 15.095 1.00 22.50 516 HIS A CA 1
ATOM 4104 C C . HIS A 1 516 ? 24.341 -17.157 15.586 1.00 22.50 516 HIS A C 1
ATOM 4106 O O . HIS A 1 516 ? 24.017 -17.205 16.773 1.00 22.50 516 HIS A O 1
ATOM 4112 N N . LEU A 1 517 ? 23.903 -18.051 14.694 1.00 28.00 517 LEU A N 1
ATOM 4113 C CA . LEU A 1 517 ? 23.135 -19.247 15.055 1.00 28.00 517 LEU A CA 1
ATOM 4114 C C . LEU A 1 517 ? 23.821 -20.521 14.545 1.00 28.00 517 LEU A C 1
ATOM 4116 O O . LEU A 1 517 ? 23.563 -21.045 13.467 1.00 28.00 517 LEU A O 1
ATOM 4120 N N . LEU A 1 518 ? 24.714 -21.046 15.383 1.00 21.97 518 LEU A N 1
ATOM 4121 C CA . LEU A 1 518 ? 25.223 -22.409 15.264 1.00 21.97 518 LEU A CA 1
ATOM 4122 C C . LEU A 1 518 ? 24.104 -23.407 15.596 1.00 21.97 518 LEU A C 1
ATOM 4124 O O . LEU A 1 518 ? 23.602 -23.367 16.720 1.00 21.97 518 LEU A O 1
ATOM 4128 N N . ARG A 1 519 ? 23.852 -24.399 14.724 1.00 25.52 519 ARG A N 1
ATOM 4129 C CA . ARG A 1 519 ? 24.044 -25.825 15.084 1.00 25.52 519 ARG A CA 1
ATOM 4130 C C . ARG A 1 519 ? 23.755 -26.841 13.965 1.00 25.52 519 ARG A C 1
ATOM 4132 O O . ARG A 1 519 ? 22.650 -26.918 13.458 1.00 25.52 519 ARG A O 1
ATOM 4139 N N . LEU A 1 520 ? 24.746 -27.723 13.788 1.00 24.80 520 LEU A N 1
ATOM 4140 C CA . LEU A 1 520 ? 24.661 -29.194 13.691 1.00 24.80 520 LEU A CA 1
ATOM 4141 C C . LEU A 1 520 ? 23.650 -29.816 12.708 1.00 24.80 520 LEU A C 1
ATOM 4143 O O . LEU A 1 520 ? 22.441 -29.784 12.911 1.00 24.80 520 LEU A O 1
ATOM 4147 N N . GLY A 1 521 ? 24.198 -30.517 11.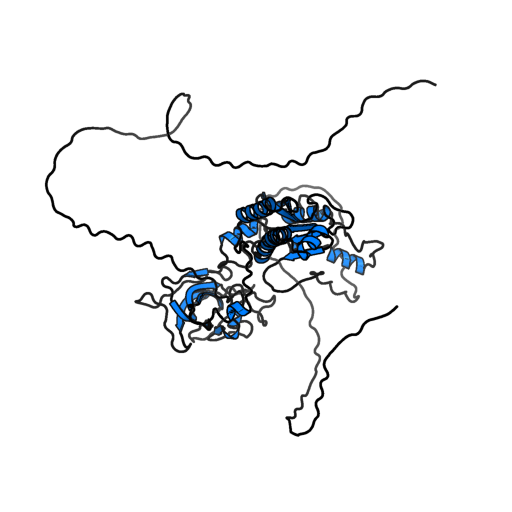710 1.00 24.19 521 GLY A N 1
ATOM 4148 C CA . GLY A 1 521 ? 23.437 -31.239 10.691 1.00 24.19 521 GLY A CA 1
ATOM 4149 C C . GLY A 1 521 ? 22.580 -32.397 11.214 1.00 24.19 521 GLY A C 1
ATOM 4150 O O . GLY A 1 521 ? 22.814 -32.954 12.289 1.00 24.19 521 GLY A O 1
ATOM 4151 N N . SER A 1 522 ? 21.595 -32.771 10.395 1.00 24.98 522 SER A N 1
ATOM 4152 C CA . SER A 1 522 ? 20.708 -33.916 10.623 1.00 24.98 522 SER A CA 1
ATOM 4153 C C . SER A 1 522 ? 21.154 -35.151 9.821 1.00 24.98 522 SER A C 1
ATOM 4155 O O . SER A 1 522 ? 21.806 -34.989 8.788 1.00 24.98 522 SER A O 1
ATOM 4157 N N . PRO A 1 523 ? 20.840 -36.383 10.270 1.00 28.17 523 PRO A N 1
ATOM 4158 C CA . PRO A 1 523 ? 21.355 -37.604 9.653 1.00 28.17 523 PRO A CA 1
ATOM 4159 C C . PRO A 1 523 ? 20.587 -38.006 8.391 1.00 28.17 523 PRO A C 1
ATOM 4161 O O . PRO A 1 523 ? 19.407 -37.692 8.234 1.00 28.17 523 PRO A O 1
ATOM 4164 N N . GLN A 1 524 ? 21.251 -38.791 7.543 1.00 26.81 524 GLN A N 1
ATOM 4165 C CA . GLN A 1 524 ? 20.645 -39.493 6.411 1.00 26.81 524 GLN A CA 1
ATOM 4166 C C . GLN A 1 524 ? 19.486 -40.395 6.852 1.00 26.81 524 GLN A C 1
ATOM 4168 O O . GLN A 1 524 ? 19.569 -41.069 7.883 1.00 26.81 524 GLN A O 1
ATOM 4173 N N . HIS A 1 525 ? 18.463 -40.505 6.004 1.00 26.91 525 HIS A N 1
ATOM 4174 C CA . HIS A 1 525 ? 17.623 -41.695 5.991 1.00 26.91 525 HIS A CA 1
ATOM 4175 C C . HIS A 1 525 ? 17.263 -42.094 4.558 1.00 26.91 525 HIS A C 1
ATOM 4177 O O . HIS A 1 525 ? 16.509 -41.403 3.875 1.00 26.91 525 HIS A O 1
ATOM 4183 N N . ASP A 1 526 ? 17.821 -43.223 4.126 1.00 26.28 526 ASP A N 1
ATOM 4184 C CA . ASP A 1 526 ? 17.546 -43.848 2.836 1.00 26.28 526 ASP A CA 1
ATOM 4185 C C . ASP A 1 526 ? 16.075 -44.258 2.707 1.00 26.28 526 ASP A C 1
ATOM 4187 O O . ASP A 1 526 ? 15.493 -44.821 3.641 1.00 26.28 526 ASP A O 1
ATOM 4191 N N . ARG A 1 527 ? 15.509 -44.082 1.507 1.00 26.73 527 ARG A N 1
ATOM 4192 C CA . ARG A 1 527 ? 14.398 -44.904 1.005 1.00 26.73 527 ARG A CA 1
ATOM 4193 C C . ARG A 1 527 ? 14.546 -45.163 -0.489 1.00 26.73 527 ARG A C 1
ATOM 4195 O O . ARG A 1 527 ? 14.071 -44.395 -1.319 1.00 26.73 527 ARG A O 1
ATOM 4202 N N . ASP A 1 528 ? 15.170 -46.291 -0.793 1.00 25.62 528 ASP A N 1
ATOM 4203 C CA . ASP A 1 528 ? 15.213 -46.873 -2.128 1.00 25.62 528 ASP A CA 1
ATOM 4204 C C . ASP A 1 528 ? 13.854 -47.460 -2.558 1.00 25.62 528 ASP A C 1
ATOM 4206 O O . ASP A 1 528 ? 13.298 -48.303 -1.857 1.00 25.62 528 ASP A O 1
ATOM 4210 N N . LEU A 1 529 ? 13.443 -47.101 -3.786 1.00 27.95 529 LEU A N 1
ATOM 4211 C CA . LEU A 1 529 ? 12.766 -47.954 -4.789 1.00 27.95 529 LEU A CA 1
ATOM 4212 C C . LEU A 1 529 ? 11.329 -48.493 -4.509 1.00 27.95 529 LEU A C 1
ATOM 4214 O O . LEU A 1 529 ? 10.889 -48.618 -3.370 1.00 27.95 529 LEU A O 1
ATOM 4218 N N . PRO A 1 530 ? 10.601 -48.963 -5.549 1.00 34.28 530 PRO A N 1
ATOM 4219 C CA . PRO A 1 530 ? 10.482 -48.401 -6.902 1.00 34.28 530 PRO A CA 1
ATOM 4220 C C . PRO A 1 530 ? 9.015 -48.271 -7.388 1.00 34.28 530 PRO A C 1
ATOM 4222 O O . PRO A 1 530 ? 8.105 -48.941 -6.903 1.00 34.28 530 PRO A O 1
ATOM 4225 N N . TRP A 1 531 ? 8.794 -47.468 -8.434 1.00 24.39 531 TRP A N 1
ATOM 4226 C CA . TRP A 1 531 ? 7.505 -47.384 -9.139 1.00 24.39 531 TRP A CA 1
ATOM 4227 C C . TRP A 1 531 ? 7.350 -48.479 -10.205 1.00 24.39 531 TRP A C 1
ATOM 4229 O O . TRP A 1 531 ? 8.275 -48.734 -10.976 1.00 24.39 531 TRP A O 1
ATOM 4239 N N . GLY A 1 532 ? 6.154 -49.070 -10.300 1.00 24.48 532 GLY A N 1
ATOM 4240 C CA . GLY A 1 532 ? 5.759 -49.991 -11.370 1.00 24.48 532 GLY A CA 1
ATOM 4241 C C . GLY A 1 532 ? 4.477 -49.530 -12.072 1.00 24.48 532 GLY A C 1
ATOM 4242 O O . GLY A 1 532 ? 3.443 -49.373 -11.429 1.00 24.48 532 GLY A O 1
ATOM 4243 N N . LEU A 1 533 ? 4.552 -49.323 -13.390 1.00 29.36 533 LEU A N 1
ATOM 4244 C CA . LEU A 1 533 ? 3.407 -49.054 -14.279 1.00 29.36 533 LEU A CA 1
ATOM 4245 C C . LEU A 1 533 ? 2.564 -50.332 -14.491 1.00 29.36 533 LEU A C 1
ATOM 4247 O O . LEU A 1 533 ? 3.094 -51.438 -14.347 1.00 29.36 533 LEU A O 1
ATOM 4251 N N . PRO A 1 534 ? 1.279 -50.215 -14.888 1.00 31.16 534 PRO A N 1
ATOM 4252 C CA . PRO A 1 534 ? 0.991 -50.371 -16.323 1.00 31.16 534 PRO A CA 1
ATOM 4253 C C . PRO A 1 534 ? -0.137 -49.479 -16.901 1.00 31.16 534 PRO A C 1
ATOM 4255 O O . PRO A 1 534 ? -0.926 -48.861 -16.191 1.00 31.16 534 PRO A O 1
ATOM 4258 N N . HIS A 1 535 ? -0.193 -49.451 -18.238 1.00 28.78 535 HIS A N 1
ATOM 4259 C CA . HIS A 1 535 ? -1.139 -48.720 -19.102 1.00 28.78 535 HIS A CA 1
ATOM 4260 C C . HIS A 1 535 ? -2.478 -49.489 -19.355 1.00 28.78 535 HIS A C 1
ATOM 4262 O O . HIS A 1 535 ? -2.618 -50.621 -18.890 1.00 28.78 535 HIS A O 1
ATOM 4268 N N . PRO A 1 536 ? -3.488 -48.893 -20.041 1.00 45.72 536 PRO A N 1
ATOM 4269 C CA . PRO A 1 536 ? -4.906 -49.277 -19.916 1.00 45.72 536 PRO A CA 1
ATOM 4270 C C . PRO A 1 536 ? -5.448 -50.245 -20.989 1.00 45.72 536 PRO A C 1
ATOM 4272 O O . PRO A 1 536 ? -4.831 -50.464 -22.029 1.00 45.72 536 PRO A O 1
ATOM 4275 N N . GLY A 1 537 ? -6.680 -50.735 -20.776 1.00 24.97 537 GLY A N 1
ATOM 4276 C CA . GLY A 1 537 ? -7.471 -51.482 -21.762 1.00 24.97 537 GLY A CA 1
ATOM 4277 C C . GLY A 1 537 ? -8.990 -51.418 -21.515 1.00 24.97 537 GLY A C 1
ATOM 4278 O O . GLY A 1 537 ? -9.434 -51.346 -20.374 1.00 24.97 537 GLY A O 1
ATOM 4279 N N . HIS A 1 538 ? -9.758 -51.430 -22.612 1.00 27.08 538 HIS A N 1
ATOM 4280 C CA . HIS A 1 538 ? -11.230 -51.547 -22.726 1.00 27.08 538 HIS A CA 1
ATOM 4281 C C . HIS A 1 538 ? -11.842 -52.674 -21.838 1.00 27.08 538 HIS A C 1
ATOM 4283 O O . HIS A 1 538 ? -11.149 -53.632 -21.522 1.00 27.08 538 HIS A O 1
ATOM 4289 N N . ASP A 1 539 ? -13.133 -52.689 -21.449 1.00 26.19 539 ASP A N 1
ATOM 4290 C CA . ASP A 1 539 ? -14.294 -52.551 -22.349 1.00 26.19 539 ASP A CA 1
ATOM 4291 C C . ASP A 1 539 ? -15.683 -52.332 -21.664 1.00 26.19 539 ASP A C 1
ATOM 4293 O O . ASP A 1 539 ? -15.907 -52.680 -20.510 1.00 26.19 539 ASP A O 1
ATOM 4297 N N . GLN A 1 540 ? -16.623 -51.781 -22.447 1.00 26.62 540 GLN A N 1
ATOM 4298 C CA . GLN A 1 540 ? -18.098 -51.961 -22.478 1.00 26.62 540 GLN A CA 1
ATOM 4299 C C . GLN A 1 540 ? -18.907 -52.616 -21.314 1.00 26.62 540 GLN A C 1
ATOM 4301 O O . GLN A 1 540 ? -18.818 -53.824 -21.120 1.00 26.62 540 GLN A O 1
ATOM 4306 N N . ARG A 1 541 ? -19.932 -51.908 -20.766 1.00 27.58 541 ARG A N 1
ATOM 4307 C CA . ARG A 1 541 ? -21.405 -52.012 -21.092 1.00 27.58 541 ARG A CA 1
ATOM 4308 C C . ARG A 1 541 ? -22.374 -51.613 -19.953 1.00 27.58 541 ARG A C 1
ATOM 4310 O O . ARG A 1 541 ? -22.130 -51.955 -18.812 1.00 27.58 541 ARG A O 1
ATOM 4317 N N . HIS A 1 542 ? -23.521 -51.027 -20.355 1.00 28.75 542 HIS A N 1
ATOM 4318 C CA . HIS A 1 542 ? -24.866 -50.942 -19.713 1.00 28.75 542 HIS 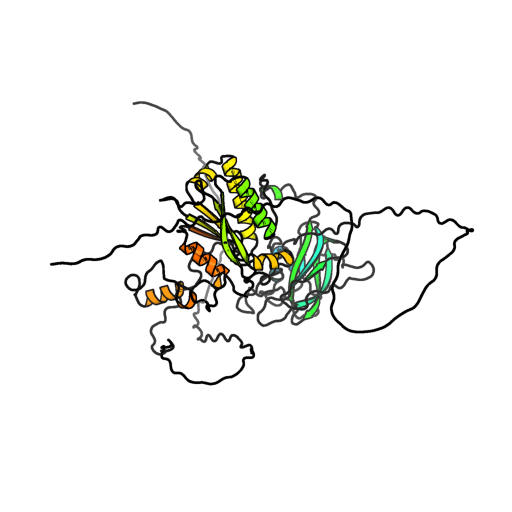A CA 1
ATOM 4319 C C . HIS A 1 542 ? -24.990 -50.612 -18.194 1.00 28.75 542 HIS A C 1
ATOM 4321 O O . HIS A 1 542 ? -24.283 -51.143 -17.360 1.00 28.75 542 HIS A O 1
ATOM 4327 N N . GLY A 1 543 ? -25.959 -49.822 -17.714 1.00 26.59 543 GLY A N 1
ATOM 4328 C CA . GLY A 1 543 ? -27.084 -49.139 -18.360 1.00 26.59 543 GLY A CA 1
ATOM 4329 C C . GLY A 1 543 ? -28.064 -48.547 -17.320 1.00 26.59 543 GLY A C 1
ATOM 4330 O O . GLY A 1 543 ? -27.844 -48.649 -16.122 1.00 26.59 543 GLY A O 1
ATOM 4331 N N . HIS A 1 544 ? -29.172 -47.974 -17.802 1.00 29.45 544 HIS A N 1
ATOM 4332 C CA . HIS A 1 544 ? -30.330 -47.448 -17.048 1.00 29.45 544 HIS A CA 1
ATOM 4333 C C . HIS A 1 544 ? -30.221 -46.146 -16.221 1.00 29.45 544 HIS A C 1
ATOM 4335 O O . HIS A 1 544 ? -29.851 -46.095 -15.054 1.00 29.45 544 HIS A O 1
ATOM 4341 N N . ARG A 1 545 ? -30.791 -45.096 -16.834 1.00 29.94 545 ARG A N 1
ATOM 4342 C CA . ARG A 1 545 ? -31.483 -43.968 -16.187 1.00 29.94 545 ARG A CA 1
ATOM 4343 C C . ARG A 1 545 ? -32.459 -44.434 -15.087 1.00 29.94 545 ARG A C 1
ATOM 4345 O O . ARG A 1 545 ? -33.258 -45.326 -15.363 1.00 29.94 545 ARG A O 1
ATOM 4352 N N . GLN A 1 546 ? -32.616 -43.629 -14.031 1.00 30.25 546 GLN A N 1
ATOM 4353 C CA . GLN A 1 546 ? -33.827 -42.798 -13.873 1.00 30.25 546 GLN A CA 1
ATOM 4354 C C . GLN A 1 546 ? -33.622 -41.621 -12.899 1.00 30.25 546 GLN A C 1
ATOM 4356 O O . GLN A 1 546 ? -33.169 -41.793 -11.775 1.00 30.25 546 GLN A O 1
ATOM 4361 N N . ARG A 1 547 ? -34.004 -40.414 -13.342 1.00 30.27 547 ARG A N 1
ATOM 4362 C CA . ARG A 1 547 ? -34.249 -39.250 -12.474 1.00 30.27 547 ARG A CA 1
ATOM 4363 C C . ARG A 1 547 ? -35.656 -39.360 -11.876 1.00 30.27 547 ARG A C 1
ATOM 4365 O O . ARG A 1 547 ? -36.568 -39.781 -12.587 1.00 30.27 547 ARG A O 1
ATOM 4372 N N . ARG A 1 548 ? -35.873 -38.813 -10.678 1.00 28.53 548 ARG A N 1
ATOM 4373 C CA . ARG A 1 548 ? -37.167 -38.217 -10.299 1.00 28.53 548 ARG A CA 1
ATOM 4374 C C . ARG A 1 548 ? -36.949 -36.842 -9.673 1.00 28.53 548 ARG A C 1
ATOM 4376 O O . ARG A 1 548 ? -36.096 -36.684 -8.810 1.00 28.53 548 ARG A O 1
ATOM 4383 N N . GLN A 1 549 ? 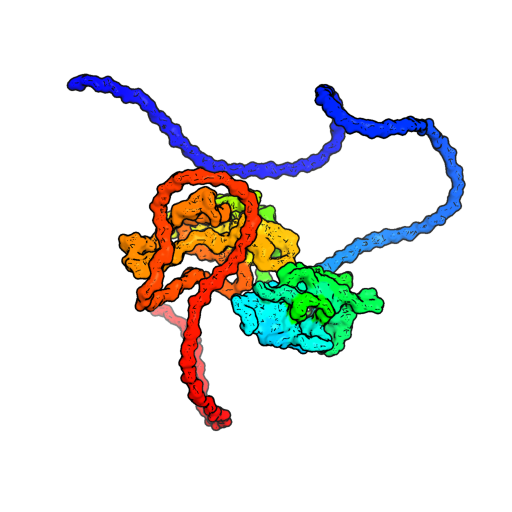-37.717 -35.865 -10.147 1.00 30.14 549 GLN A N 1
ATOM 4384 C CA . GLN A 1 549 ? -37.821 -34.518 -9.586 1.00 30.14 549 GLN A CA 1
ATOM 4385 C C . GLN A 1 549 ? -39.153 -34.384 -8.829 1.00 30.14 549 GLN A C 1
ATOM 4387 O O . GLN A 1 549 ? -40.165 -34.913 -9.277 1.00 30.14 549 GLN A O 1
ATOM 4392 N N . VAL A 1 550 ? -39.099 -33.687 -7.690 1.00 30.72 550 VAL A N 1
ATOM 4393 C CA . VAL A 1 550 ? -39.978 -32.578 -7.249 1.00 30.72 550 VAL A CA 1
ATOM 4394 C C . VAL A 1 550 ? -41.446 -32.543 -7.726 1.00 30.72 550 VAL A C 1
ATOM 4396 O O . VAL A 1 550 ? -41.688 -32.353 -8.914 1.00 30.72 550 VAL A O 1
ATOM 4399 N N . ALA A 1 551 ? -42.397 -32.509 -6.774 1.00 29.02 551 ALA A N 1
ATOM 4400 C CA . ALA A 1 551 ? -43.545 -31.572 -6.744 1.00 29.02 551 ALA A CA 1
ATOM 4401 C C . ALA A 1 551 ? -44.278 -31.587 -5.363 1.00 29.02 551 ALA A C 1
ATOM 4403 O O . ALA A 1 551 ? -44.161 -32.594 -4.663 1.00 29.02 551 ALA A O 1
ATOM 4404 N N . PRO A 1 552 ? -45.001 -30.513 -4.948 1.00 38.03 552 PRO A N 1
ATOM 4405 C CA . PRO A 1 552 ? -45.562 -30.326 -3.595 1.00 38.03 552 PRO A CA 1
ATOM 4406 C C . PRO A 1 552 ? -47.126 -30.276 -3.598 1.00 38.03 552 PRO A C 1
ATOM 4408 O O . PRO A 1 552 ? -47.728 -31.007 -4.380 1.00 38.03 552 PRO A O 1
ATOM 4411 N N . PRO A 1 553 ? -47.820 -29.459 -2.772 1.00 50.28 553 PRO A N 1
ATOM 4412 C CA . PRO A 1 553 ? -48.271 -29.750 -1.403 1.00 50.28 553 PRO A CA 1
ATOM 4413 C C . PRO A 1 553 ? -49.815 -29.850 -1.264 1.00 50.28 553 PRO A C 1
ATOM 4415 O O . PRO A 1 553 ? -50.555 -29.541 -2.194 1.00 50.28 553 PRO A O 1
ATOM 4418 N N . SER A 1 554 ? -50.325 -30.195 -0.072 1.00 34.12 554 SER A N 1
ATOM 4419 C CA . SER A 1 554 ? -51.762 -30.087 0.270 1.00 34.12 554 SER A CA 1
ATOM 4420 C C . SER A 1 554 ? -51.982 -29.686 1.741 1.00 34.12 554 SER A C 1
ATOM 4422 O O . SER A 1 554 ? -51.103 -29.908 2.571 1.00 34.12 554 SER A O 1
ATOM 4424 N N . ARG A 1 555 ? -53.108 -29.014 2.026 1.00 41.66 555 ARG A N 1
ATOM 4425 C CA . ARG A 1 555 ? -53.460 -28.356 3.304 1.00 41.66 555 ARG A CA 1
ATOM 4426 C C . ARG A 1 555 ? -54.458 -29.166 4.152 1.00 41.66 555 ARG A C 1
ATOM 4428 O O . ARG A 1 555 ? -55.228 -29.927 3.581 1.00 41.66 555 ARG A O 1
ATOM 4435 N N . GLU A 1 556 ? -54.534 -28.777 5.437 1.00 34.31 556 GLU A N 1
ATOM 4436 C CA . GLU A 1 556 ? -55.715 -28.822 6.340 1.00 34.31 556 GLU A CA 1
ATOM 4437 C C . GLU A 1 556 ? -56.223 -30.204 6.826 1.00 34.31 556 GLU A C 1
ATOM 4439 O O . GLU A 1 556 ? -55.965 -31.211 6.166 1.00 34.31 556 GLU A O 1
ATOM 4444 N N . PRO A 1 557 ? -57.014 -30.281 7.928 1.00 56.34 557 PRO A N 1
ATOM 4445 C CA . PRO A 1 557 ? -57.194 -29.323 9.044 1.00 56.34 557 PRO A CA 1
ATOM 4446 C C . PRO A 1 557 ? -57.151 -29.954 10.466 1.00 56.34 557 PRO A C 1
ATOM 4448 O O . PRO A 1 557 ? -57.500 -31.119 10.631 1.00 56.34 557 PRO A O 1
ATOM 4451 N N . GLU A 1 558 ? -56.809 -29.156 11.488 1.00 39.69 558 GLU A N 1
ATOM 4452 C CA . GLU A 1 558 ? -57.555 -28.924 12.760 1.00 39.69 558 GLU A CA 1
ATOM 4453 C C . GLU A 1 558 ? -56.807 -27.909 13.650 1.00 39.69 558 GLU A C 1
ATOM 4455 O O . GLU A 1 558 ? -55.554 -27.928 13.639 1.00 39.69 558 GLU A O 1
#

InterPro domains:
  IPR000421 Coagulation factor 5/8, C-terminal domain [PF00754] (102-237)
  IPR000421 Coagulation factor 5/8, C-terminal domain [PS01285] (132-161)
  IPR000421 Coagulation factor 5/8, C-terminal domain [PS01286] (224-240)
  IPR000421 Coagulation factor 5/8, C-terminal domain [PS50022] (83-240)
  IPR000421 Coagulation factor 5/8, C-terminal domain [SM00231] (84-240)
  IPR000421 Coagulation factor 5/8, C-terminal domain [cd00057] (86-239)
  IPR000834 Peptidase M14, carboxypeptidase A [PF00246] (271-478)
  IPR000834 Peptidase M14, carboxypeptidase A [PR00765] (291-303)
  IPR000834 Peptidase M14, carboxypeptidase A [PR00765] (317-331)
  IPR000834 Peptidase M14, carboxypeptidase A [PR00765] (396-404)
  IPR000834 Peptidase M14, carboxypeptidase A [PR00765] (461-474)
  IPR000834 Peptidase M14, carboxypeptidase A [PS52035] (264-558)
  IPR000834 Peptidase M14, carboxypeptidase A [SM00631] (265-556)
  IPR008979 Galactose-binding-like domain superfamily [SSF49785] (84-241)
  IPR050753 Peptidase M14 domain-containing protein [PTHR11532] (59-479)
  IPR057246 Zinc carboxypeptidases, zinc-binding region 1 [PS00132] (317-339)
  IPR057247 Zinc carboxypeptidases, zinc-binding region 2 [PS00133] (464-474)

pLDDT: mean 73.65, std 29.12, range [21.58, 98.69]

Organism: Chelydra serpentina (NCBI:txid8475)

Foldseek 3Di:
DDDDDDDDDDDDDDDDDDDDDDDDDDDDDDDDDDDDDDDDDDDDDDDDDDDDDDDDDDDDDDDDDDDDDDDDPPPDDDDPDQDFFDWLDLPVCVQPPVQKAKPAAQDQLQGRSLQAPQQAADPDPPDNRWNWHFHHPDPDFIKMKGFSVFWKFFFWKKKAATHDPPDFKGFFKKWKWAAAPVPDIDTDDPVPDRDIDTHDPTHFFIDIDTDPGTDIHRMMMITGDDMDDTHTMHMTTGIDGPDDPPPVVVVVPPPPDPDPFDPDFAQLVRLVVLLVVLCVLQVQFKDKDFLFAAPVGRTQIKIKGANHPPDDDDQAAEEEEAEALQLLQQPQLRVLSRVSVVLSVCVVVPPVVSVCPRHRHIYMYGSHLASPLNNQQVVCPPRRRHPPRSGAGPVRHSQVVQAAPPPQVLLVCVVVVCPPVNANPPPHDRDPLCVDPPHPHGRSNVSVVVVPVVHVHPYYDYDGDDDDDDDDPDPDDDPDPDDDDDDDDDDDDDDDDDDDDDDDDDDDDDDDDDDDDDDDDDDDDDDDDDDDDDDDDDDDDDDDDDDDDDDDDDDDDD